Protein AF-A0AAD5HJY3-F1 (afdb_monomer)

Secondary structure (DSSP, 8-state):
-----HHHHHHHHHHHHTSS--B--GGGHHHHHTT-SEEES-EEEES--SEEE-TT--EEES-EEEE--S---SEEEEE-SS--EEEEEEEEE--TT-SS---EEEEEETT--EEEEEEEES-BSEEEEEE-TT-EEEEEEEEE-TT-BEES--EE--SEEEEEEEES-EEEEEEEEEE--SEEEEEEEES-EEEEEEE-TT--EESSEEEEES-TT--EEE----EESEEEEES--TT-EEE-TT--EEE--S-------SS-SEEEEES-SEEE-TT--EEE--TTTT-EEEEES---SEEE-TT--EEEEEEEEE--TT--EEE-TT--EEEEEEEE--TT--EEE-TT--EEEEEEEES--SEEE-TT--EESS-EEEE--TTSB-HHHHHHSTTTTBSS-EEEESB-S--SSPPPPSS-SSHHHHHHHHTTTTS-----------------------------GGGTTTSTTHHHHHHHHHHHHHHHHHHHHHTT-PPPPPPP-------------------------------------PPPP-PPPPP------PPPP-

Sequence (566 aa):
MTASNPTRTMVWLGLALLLSGLTIPARAVSSIAEACATYTGDLEIANLTDFVNLTGIEKIDGKLTFDNPLAIQDDTTIYSSTLKNITKQFFIYGPFEADHPQGQLNVSLHALQRARSIGVYGPWAGVSVDTAPELNVTDSFIVHGHGMMEASDIHMNATYVWYLRLTDIDFSWSSYLTSSVDRVGYMVVSGNKELEQVQLESLKHAKYAIKIVENPDLDNISMPLTNASFVQMYNNGRDVVVSLPELEFLGNRSHESSMISAGGTGSDFQDLIDVSLPKLKQVHGDWRFFGELSFISNLFSELYLPRLEIANCTLGIDENVALNDLWLPRLDYVKDLEIHANPRLRNMTANLLKTADKINMTGPFTNVEFFSIKTVTGDFYLVGDNTMDCSCFDEHFLNNIVQGSYKCIGNHTKPETERMPSTPTDEAQLEAWGSGKDGSDSGNDTGDKEGSSSGSSSNGEGGGGGLSTGAKAGIGVGVSMVAVALILGAWFLYRKKKAQKAPEEAPTANSRLQKAELDGNSKPTPVDIEKVESKMAVAKTVHAGELPDSGRFELPARTARAELSA

Radius of gyration: 36.28 Å; Cα contacts (8 Å, |Δi|>4): 1318; chains: 1; bounding box: 95×112×112 Å

Mean predicted aligned error: 16.7 Å

Nearest PDB structures (foldseek):
  3oja-assembly1_A  TM=3.460E-01  e=3.335E+00  Anopheles gambiae
  7akv-assembly1_G  TM=2.109E-01  e=7.800E+00  Bordetella pertussis

Structure (mmCIF, N/CA/C/O backbone):
data_AF-A0AAD5HJY3-F1
#
_entry.id   AF-A0AAD5HJY3-F1
#
loop_
_atom_site.group_PDB
_atom_site.id
_atom_site.type_symbol
_atom_site.label_atom_id
_atom_site.label_alt_id
_atom_site.label_comp_id
_atom_site.label_asym_id
_atom_site.label_entity_id
_atom_site.label_seq_id
_atom_site.pdbx_PDB_ins_code
_atom_site.Cartn_x
_atom_site.Cartn_y
_atom_site.Cartn_z
_atom_site.occupancy
_atom_site.B_iso_or_equiv
_atom_site.auth_seq_id
_atom_site.auth_comp_id
_atom_site.auth_asym_id
_atom_site.auth_atom_id
_atom_site.pdbx_PDB_model_num
ATOM 1 N N . MET A 1 1 ? -52.534 6.626 56.937 1.00 35.66 1 MET A N 1
ATOM 2 C CA . MET A 1 1 ? -51.143 6.259 56.598 1.00 35.66 1 MET A CA 1
ATOM 3 C C . MET A 1 1 ? -51.206 5.293 55.429 1.00 35.66 1 MET A C 1
ATOM 5 O O . MET A 1 1 ? -51.790 4.231 55.581 1.00 35.66 1 MET A O 1
ATOM 9 N N . THR A 1 2 ? -50.730 5.696 54.254 1.00 30.28 2 THR A N 1
ATOM 10 C CA . THR A 1 2 ? -50.817 4.921 53.004 1.00 30.28 2 THR A CA 1
ATOM 11 C C . THR A 1 2 ? -49.452 4.343 52.656 1.00 30.28 2 THR A C 1
ATOM 13 O O . THR A 1 2 ? -48.491 5.101 52.554 1.00 30.28 2 THR A O 1
ATOM 16 N N . ALA A 1 3 ? -49.363 3.028 52.458 1.00 30.03 3 ALA A N 1
ATOM 17 C CA . ALA A 1 3 ? -48.125 2.385 52.028 1.00 30.03 3 ALA A CA 1
ATOM 18 C C . ALA A 1 3 ? -47.815 2.725 50.559 1.00 30.03 3 ALA A C 1
ATOM 20 O O . ALA A 1 3 ? -48.647 2.506 49.676 1.00 30.03 3 ALA A O 1
ATOM 21 N N . SER A 1 4 ? -46.620 3.250 50.293 1.00 33.34 4 SER A N 1
ATOM 22 C CA . SER A 1 4 ? -46.081 3.424 48.943 1.00 33.34 4 SER A CA 1
ATOM 23 C C . SER A 1 4 ? -45.550 2.085 48.420 1.00 33.34 4 SER A C 1
ATOM 25 O O . SER A 1 4 ? -44.778 1.405 49.088 1.00 33.34 4 SER A O 1
ATOM 27 N N . ASN A 1 5 ? -45.986 1.684 47.223 1.00 33.16 5 ASN A N 1
ATOM 28 C CA . ASN A 1 5 ? -45.644 0.384 46.643 1.00 33.16 5 ASN A CA 1
ATOM 29 C C . ASN A 1 5 ? -44.340 0.490 45.814 1.00 33.16 5 ASN A C 1
ATOM 31 O O . ASN A 1 5 ? -44.363 1.161 44.775 1.00 33.16 5 ASN A O 1
ATOM 35 N N . PRO A 1 6 ? -43.214 -0.128 46.232 1.00 37.50 6 PRO A N 1
ATOM 36 C CA . PRO A 1 6 ? -41.882 0.171 45.688 1.00 37.50 6 PRO A CA 1
ATOM 37 C C . PRO A 1 6 ? -41.696 -0.223 44.214 1.00 37.50 6 PRO A C 1
ATOM 39 O O . PRO A 1 6 ? -40.895 0.395 43.509 1.00 37.50 6 PRO A O 1
ATOM 42 N N . THR A 1 7 ? -42.475 -1.183 43.702 1.00 37.00 7 THR A N 1
ATOM 43 C CA . THR A 1 7 ? -42.424 -1.568 42.279 1.00 37.00 7 THR A CA 1
ATOM 44 C C . THR A 1 7 ? -42.834 -0.432 41.344 1.00 37.00 7 THR A C 1
ATOM 46 O O . THR A 1 7 ? -42.305 -0.333 40.238 1.00 37.00 7 THR A O 1
ATOM 49 N N . ARG A 1 8 ? -43.721 0.481 41.771 1.00 33.25 8 ARG A N 1
ATOM 50 C CA . ARG A 1 8 ? -44.107 1.635 40.941 1.00 33.25 8 ARG A CA 1
ATOM 51 C C . ARG A 1 8 ? -42.970 2.637 40.768 1.00 33.25 8 ARG A C 1
ATOM 53 O O . ARG A 1 8 ? -42.845 3.193 39.685 1.00 33.25 8 ARG A O 1
ATOM 60 N N . THR A 1 9 ? -42.138 2.847 41.785 1.00 36.50 9 THR A N 1
ATOM 61 C CA . THR A 1 9 ? -40.987 3.758 41.697 1.00 36.50 9 THR A CA 1
ATOM 62 C C . THR A 1 9 ? -39.904 3.247 40.747 1.00 36.50 9 THR A C 1
ATOM 64 O O . THR A 1 9 ? -39.415 4.034 39.948 1.00 36.50 9 THR A O 1
ATOM 67 N N . MET A 1 10 ? -39.596 1.943 40.740 1.00 34.53 10 MET A N 1
ATOM 68 C CA . MET A 1 10 ? -38.663 1.367 39.755 1.00 34.53 10 MET A CA 1
ATOM 69 C C . MET A 1 10 ? -39.210 1.428 38.323 1.00 34.53 10 MET A C 1
ATOM 71 O O . MET A 1 10 ? -38.494 1.854 37.420 1.00 34.53 10 MET A O 1
ATOM 75 N N . VAL A 1 11 ? -40.490 1.091 38.112 1.00 35.38 11 VAL A N 1
ATOM 76 C CA . VAL A 1 11 ? -41.118 1.187 36.780 1.00 35.38 11 VAL A CA 1
ATOM 77 C C . VAL A 1 11 ? -41.127 2.629 36.260 1.00 35.38 11 VAL A C 1
ATOM 79 O O . VAL A 1 11 ? -40.864 2.841 35.082 1.00 35.38 11 VAL A O 1
ATOM 82 N N . TRP A 1 12 ? -41.371 3.630 37.113 1.00 32.84 12 TRP A N 1
ATOM 83 C CA . TRP A 1 12 ? -41.294 5.038 36.700 1.00 32.84 12 TRP A CA 1
ATOM 84 C C . TRP A 1 12 ? -39.863 5.540 36.477 1.00 32.84 12 TRP A C 1
ATOM 86 O O . TRP A 1 12 ? -39.677 6.392 35.614 1.00 32.84 12 TRP A O 1
ATOM 96 N N . LEU A 1 13 ? -38.855 5.004 37.175 1.00 36.16 13 LEU A N 1
ATOM 97 C CA . LEU A 1 13 ? -37.451 5.322 36.887 1.00 36.16 13 LEU A CA 1
ATOM 98 C C . LEU A 1 13 ? -37.040 4.784 35.508 1.00 36.16 13 LEU A C 1
ATOM 100 O O . LEU A 1 13 ? -36.506 5.531 34.694 1.00 36.16 13 LEU A O 1
ATOM 104 N N . GLY A 1 14 ? -37.372 3.522 35.213 1.00 34.78 14 GLY A N 1
ATOM 105 C CA . GLY A 1 14 ? -37.133 2.915 33.899 1.00 34.78 14 GLY A CA 1
ATOM 106 C C . GLY A 1 14 ? -37.898 3.612 32.769 1.00 34.78 14 GLY A C 1
ATOM 107 O O . GLY A 1 14 ? -37.337 3.853 31.705 1.00 34.78 14 GLY A O 1
ATOM 108 N N . LEU A 1 15 ? -39.154 4.011 33.004 1.00 32.97 15 LEU A N 1
ATOM 109 C CA . LEU A 1 15 ? -39.955 4.729 32.005 1.00 32.97 15 LEU A CA 1
ATOM 110 C C . LEU A 1 15 ? -39.482 6.177 31.778 1.00 32.97 15 LEU A C 1
ATOM 112 O O . LEU A 1 15 ? -39.646 6.695 30.677 1.00 32.97 15 LEU A O 1
ATOM 116 N N . ALA A 1 16 ? -38.881 6.823 32.783 1.00 34.00 16 ALA A N 1
ATOM 117 C CA . ALA A 1 16 ? -38.247 8.133 32.625 1.00 34.00 16 ALA A CA 1
ATOM 118 C C . ALA A 1 16 ? -36.917 8.034 31.854 1.00 34.00 16 ALA A C 1
ATOM 120 O O . ALA A 1 16 ? -36.680 8.821 30.940 1.00 34.00 16 ALA A O 1
ATOM 121 N N . LEU A 1 17 ? -36.088 7.026 32.157 1.00 43.59 17 LEU A N 1
ATOM 122 C CA . LEU A 1 17 ? -34.841 6.744 31.431 1.00 43.59 17 LEU A CA 1
ATOM 123 C C . LEU A 1 17 ? -35.072 6.394 29.948 1.00 43.59 17 LEU A C 1
ATOM 125 O O . LEU A 1 17 ? -34.207 6.656 29.121 1.00 43.59 17 LEU A O 1
ATOM 129 N N . LEU A 1 18 ? -36.245 5.856 29.596 1.00 40.75 18 LEU A N 1
ATOM 130 C CA . LEU A 1 18 ? -36.635 5.522 28.217 1.00 40.75 18 LEU A CA 1
ATOM 131 C C . LEU A 1 18 ? -37.021 6.727 27.331 1.00 40.75 18 LEU A C 1
ATOM 133 O O . LEU A 1 18 ? -37.321 6.525 26.155 1.00 40.75 18 LEU A O 1
ATOM 137 N N . LEU A 1 19 ? -37.079 7.957 27.862 1.00 34.91 19 LEU A N 1
ATOM 138 C CA . LEU A 1 19 ? -37.683 9.108 27.162 1.00 34.91 19 LEU A CA 1
ATOM 139 C C . LEU A 1 19 ? -36.821 10.378 27.090 1.00 34.91 19 LEU A C 1
ATOM 141 O O . LEU A 1 19 ? -37.264 11.381 26.527 1.00 34.91 19 LEU A O 1
ATOM 145 N N . SER A 1 20 ? -35.596 10.357 27.610 1.00 35.41 20 SER A N 1
ATOM 146 C CA . SER A 1 20 ? -34.697 11.515 27.579 1.00 35.41 20 SER A CA 1
ATOM 147 C C . SER A 1 20 ? -33.236 11.085 27.573 1.00 35.41 20 SER A C 1
ATOM 149 O O . SER A 1 20 ? -32.836 10.301 28.431 1.00 35.41 20 SER A O 1
ATOM 151 N N . GLY A 1 21 ? -32.445 11.644 26.651 1.00 40.06 21 GLY A N 1
ATOM 152 C CA . GLY A 1 21 ? -30.989 11.490 26.628 1.00 40.06 21 GLY A CA 1
ATOM 153 C C . GLY A 1 21 ? -30.354 12.219 27.808 1.00 40.06 21 GLY A C 1
ATOM 154 O O . GLY A 1 21 ? -29.987 13.386 27.694 1.00 40.06 21 GLY A O 1
ATOM 155 N N . LEU A 1 22 ? -30.299 11.548 28.958 1.00 44.91 22 LEU A N 1
ATOM 156 C CA . LEU A 1 22 ? -29.487 11.961 30.095 1.00 44.91 22 LEU A CA 1
ATOM 157 C C . LEU A 1 22 ? -28.052 11.489 29.880 1.00 44.91 22 LEU A C 1
ATOM 159 O O . LEU A 1 22 ? -27.831 10.351 29.472 1.00 44.91 22 LEU A O 1
ATOM 163 N N . THR A 1 23 ? -27.101 12.318 30.296 1.00 52.16 23 THR A N 1
ATOM 164 C CA . THR A 1 23 ? -25.778 11.840 30.686 1.00 52.16 23 THR A CA 1
ATOM 165 C C . THR A 1 23 ? -25.914 10.988 31.949 1.00 52.16 23 THR A C 1
ATOM 167 O O . THR A 1 23 ? -26.471 11.423 32.962 1.00 52.16 23 THR A O 1
ATOM 170 N N . ILE A 1 24 ? -25.454 9.739 31.889 1.00 58.91 24 ILE A N 1
ATOM 171 C CA . ILE A 1 24 ? -25.593 8.764 32.977 1.00 58.91 24 ILE A CA 1
ATOM 172 C C . ILE A 1 24 ? -24.224 8.565 33.642 1.00 58.91 24 ILE A C 1
ATOM 174 O O . ILE A 1 24 ? -23.279 8.178 32.957 1.00 58.91 24 ILE A O 1
ATOM 178 N N . PRO A 1 25 ? -24.077 8.791 34.963 1.00 58.97 25 PRO A N 1
ATOM 179 C CA . PRO A 1 25 ? -22.816 8.521 35.646 1.00 58.97 25 PRO A CA 1
ATOM 180 C C . PRO A 1 25 ? -22.537 7.014 35.626 1.00 58.97 25 PRO A C 1
ATOM 182 O O . PRO A 1 25 ? -23.432 6.219 35.923 1.00 58.97 25 PRO A O 1
ATOM 185 N N . ALA A 1 26 ? -21.298 6.613 35.332 1.00 55.00 26 ALA A N 1
ATOM 186 C CA . ALA A 1 26 ? -20.918 5.217 35.077 1.00 55.00 26 ALA A CA 1
ATOM 187 C C . ALA A 1 26 ? -21.430 4.196 36.122 1.00 55.00 26 ALA A C 1
ATOM 189 O O . ALA A 1 26 ? -21.887 3.109 35.767 1.00 55.00 26 ALA A O 1
ATOM 190 N N . ARG A 1 27 ? -21.476 4.570 37.411 1.00 53.19 27 ARG A N 1
ATOM 191 C CA . ARG A 1 27 ? -22.011 3.733 38.508 1.00 53.19 27 ARG A CA 1
ATOM 192 C C . ARG A 1 27 ? -23.505 3.377 38.405 1.00 53.19 27 ARG A C 1
ATOM 194 O O . ARG A 1 27 ? -23.957 2.518 39.155 1.00 53.19 27 ARG A O 1
ATOM 201 N N . ALA A 1 28 ? -24.269 4.020 37.523 1.00 56.12 28 ALA A N 1
ATOM 202 C CA . ALA A 1 28 ? -25.677 3.712 37.257 1.00 56.12 28 ALA A CA 1
ATOM 203 C C . ALA A 1 28 ? -25.887 2.820 36.014 1.00 56.12 28 ALA A C 1
ATOM 205 O O . ALA A 1 28 ? -27.010 2.408 35.744 1.00 56.12 28 ALA A O 1
ATOM 206 N N . VAL A 1 29 ? -24.832 2.487 35.263 1.00 60.50 29 VAL A N 1
ATOM 207 C CA . VAL A 1 29 ? -24.931 1.648 34.053 1.00 60.50 29 VAL A CA 1
ATOM 208 C C . VAL A 1 29 ? -25.279 0.194 34.402 1.00 60.50 29 VAL A C 1
ATOM 210 O O . VAL A 1 29 ? -26.063 -0.446 33.701 1.00 60.50 29 VAL A O 1
ATOM 213 N N . SER A 1 30 ? -24.787 -0.309 35.537 1.00 56.53 30 SER A N 1
ATOM 214 C CA . SER A 1 30 ? -25.088 -1.657 36.037 1.00 56.53 30 SER A CA 1
ATOM 215 C C . SER A 1 30 ? -26.585 -1.890 36.283 1.00 56.53 30 SER A C 1
ATOM 217 O O . SER A 1 30 ? -27.110 -2.930 35.896 1.00 56.53 30 SER A O 1
ATOM 219 N N . SER A 1 31 ? -27.306 -0.911 36.840 1.00 58.34 31 SER A N 1
ATOM 220 C CA . SER A 1 31 ? -28.752 -1.034 37.088 1.00 58.34 31 SER A CA 1
ATOM 221 C C . SER A 1 31 ? -29.614 -0.896 35.824 1.00 58.34 31 SER A C 1
ATOM 223 O O . SER A 1 31 ? -30.798 -1.233 35.851 1.00 58.34 31 SER A O 1
ATOM 225 N N . ILE A 1 32 ? -29.033 -0.459 34.699 1.00 62.19 32 ILE A N 1
ATOM 226 C CA . ILE A 1 32 ? -29.657 -0.528 33.367 1.00 62.19 32 ILE A CA 1
ATOM 227 C C . ILE A 1 32 ? -29.477 -1.936 32.783 1.00 62.19 32 ILE A C 1
ATOM 229 O O . ILE A 1 32 ? -30.427 -2.505 32.241 1.00 62.19 32 ILE A O 1
ATOM 233 N N . ALA A 1 33 ? -28.287 -2.524 32.940 1.00 59.62 33 ALA A N 1
ATOM 234 C CA . ALA A 1 33 ? -27.983 -3.874 32.467 1.00 59.62 33 ALA A CA 1
ATOM 235 C C . ALA A 1 33 ? -28.798 -4.967 33.189 1.00 59.62 33 ALA A C 1
ATOM 237 O O . ALA A 1 33 ? -29.195 -5.947 32.562 1.00 59.62 33 ALA A O 1
ATOM 238 N N . GLU A 1 34 ? -29.133 -4.770 34.470 1.00 62.03 34 GLU A N 1
ATOM 239 C CA . GLU A 1 34 ? -30.073 -5.628 35.215 1.00 62.03 34 GLU A CA 1
ATOM 240 C C . GLU A 1 34 ? -31.530 -5.539 34.711 1.00 62.03 34 GLU A C 1
ATOM 242 O O . GLU A 1 34 ? -32.339 -6.420 35.009 1.00 62.03 34 GLU A O 1
ATOM 247 N N . ALA A 1 35 ? -31.893 -4.487 33.966 1.00 62.12 35 ALA A N 1
ATOM 248 C CA . ALA A 1 35 ? -33.281 -4.192 33.611 1.00 62.12 35 ALA A CA 1
ATOM 249 C C . ALA A 1 35 ? -33.695 -4.665 32.205 1.00 62.12 35 ALA A C 1
ATOM 251 O O . ALA A 1 35 ? -34.848 -5.063 32.023 1.00 62.12 35 ALA A O 1
ATOM 252 N N . CYS A 1 36 ? -32.811 -4.588 31.200 1.00 74.62 36 CYS A N 1
ATOM 253 C CA . CYS A 1 36 ? -33.157 -4.857 29.796 1.00 74.62 36 CYS A CA 1
ATOM 254 C C . CYS A 1 36 ? -31.972 -5.360 28.951 1.00 74.62 36 CYS A C 1
ATOM 256 O O . CYS A 1 36 ? -30.997 -4.644 28.744 1.00 74.62 36 CYS A O 1
ATOM 258 N N . ALA A 1 37 ? -32.136 -6.526 28.313 1.00 88.56 37 ALA A N 1
ATOM 259 C CA . ALA A 1 37 ? -31.171 -7.065 27.344 1.00 88.56 37 ALA A CA 1
ATOM 260 C C . ALA A 1 37 ? -31.080 -6.259 26.027 1.00 88.56 37 ALA A C 1
ATOM 262 O O . ALA A 1 37 ? -30.164 -6.453 25.231 1.00 88.56 37 ALA A O 1
ATOM 263 N N . THR A 1 38 ? -32.019 -5.347 25.758 1.00 91.75 38 THR A N 1
ATOM 264 C CA . THR A 1 38 ? -31.926 -4.385 24.649 1.00 91.75 38 THR A CA 1
ATOM 265 C C . THR A 1 38 ? -32.218 -2.983 25.159 1.00 91.75 38 THR A C 1
ATOM 267 O O . THR A 1 38 ? -33.335 -2.698 25.585 1.00 91.75 38 THR A O 1
ATOM 270 N N . TYR A 1 39 ? -31.224 -2.103 25.070 1.00 90.12 39 TYR A N 1
ATOM 271 C CA . TYR A 1 39 ? -31.397 -0.664 25.241 1.00 90.12 39 TYR A CA 1
ATOM 272 C C . TYR A 1 39 ? -31.865 -0.044 23.915 1.00 90.12 39 TYR A C 1
ATOM 274 O O . TYR A 1 39 ? -31.484 -0.510 22.840 1.00 90.12 39 TYR A O 1
ATOM 282 N N . THR A 1 40 ? -32.710 0.985 23.966 1.00 91.44 40 THR A N 1
ATOM 283 C CA . THR A 1 40 ? -33.213 1.706 22.782 1.00 91.44 40 THR A CA 1
ATOM 284 C C . THR A 1 40 ? -33.120 3.201 23.041 1.00 91.44 40 THR A C 1
ATOM 286 O O . THR A 1 40 ? -33.629 3.672 24.055 1.00 91.44 40 THR A O 1
ATOM 289 N N . GLY A 1 41 ? -32.489 3.932 22.124 1.00 89.94 41 GLY A N 1
ATOM 290 C CA . GLY A 1 41 ? -32.047 5.306 22.354 1.00 89.94 41 GLY A CA 1
ATOM 291 C C . GLY A 1 41 ? -30.524 5.402 22.411 1.00 89.94 41 GLY A C 1
ATOM 292 O O . GLY A 1 41 ? -29.823 4.392 22.386 1.00 89.94 41 GLY A O 1
ATOM 293 N N . ASP A 1 42 ? -30.020 6.632 22.459 1.00 91.44 42 ASP A N 1
ATOM 294 C CA . ASP A 1 42 ? -28.585 6.915 22.506 1.00 91.44 42 ASP A CA 1
ATOM 295 C C . ASP A 1 42 ? -28.142 7.009 23.977 1.00 91.44 42 ASP A C 1
ATOM 297 O O . ASP A 1 42 ? -28.758 7.735 24.756 1.00 91.44 42 ASP A O 1
ATOM 301 N N . LEU A 1 43 ? -27.119 6.236 24.356 1.00 90.69 43 LEU A N 1
ATOM 302 C CA . LEU A 1 43 ? -26.586 6.144 25.719 1.00 90.69 43 LEU A CA 1
ATOM 303 C C . LEU A 1 43 ? -25.297 6.964 25.826 1.00 90.69 43 LEU A C 1
ATOM 305 O O . LEU A 1 43 ? -24.318 6.662 25.145 1.00 90.69 43 LEU A O 1
ATOM 309 N N . GLU A 1 44 ? -25.301 7.975 26.691 1.00 90.06 44 GLU A N 1
ATOM 310 C CA . GLU A 1 44 ? -24.180 8.894 26.900 1.00 90.06 44 GLU A CA 1
ATOM 311 C C . GLU A 1 44 ? -23.690 8.795 28.349 1.00 90.06 44 GLU A C 1
ATOM 313 O O . GLU A 1 44 ? -24.447 9.024 29.296 1.00 90.06 44 GLU A O 1
ATOM 318 N N . ILE A 1 45 ? -22.433 8.396 28.531 1.00 86.38 45 ILE A N 1
ATOM 319 C CA . ILE A 1 45 ? -21.816 8.156 29.838 1.00 86.38 45 ILE A CA 1
ATOM 320 C C . ILE A 1 45 ? -20.712 9.193 30.020 1.00 86.38 45 ILE A C 1
ATOM 322 O O . ILE A 1 45 ? -19.662 9.114 29.383 1.00 86.38 45 ILE A O 1
ATOM 326 N N . ALA A 1 46 ? -20.990 10.183 30.869 1.00 82.50 46 ALA A N 1
ATOM 327 C CA . ALA A 1 46 ? -20.120 11.331 31.097 1.00 82.50 46 ALA A CA 1
ATOM 328 C C . ALA A 1 46 ? -19.358 11.202 32.422 1.00 82.50 46 ALA A C 1
ATOM 330 O O . ALA A 1 46 ? -19.968 10.895 33.453 1.00 82.50 46 ALA A O 1
ATOM 331 N N . ASN A 1 47 ? -18.066 11.540 32.403 1.00 74.50 47 ASN A N 1
ATOM 332 C CA . ASN A 1 47 ? -17.086 11.261 33.462 1.00 74.50 47 ASN A CA 1
ATOM 333 C C . ASN A 1 47 ? -16.950 9.745 33.667 1.00 74.50 47 ASN A C 1
ATOM 335 O O . ASN A 1 47 ? -17.728 9.113 34.394 1.00 74.50 47 ASN A O 1
ATOM 339 N N . LEU A 1 48 ? -15.972 9.158 32.980 1.00 72.38 48 LEU A N 1
ATOM 340 C CA . LEU A 1 48 ? -15.628 7.752 33.147 1.00 72.38 48 LEU A CA 1
ATOM 341 C C . LEU A 1 48 ? -15.187 7.500 34.594 1.00 72.38 48 LEU A C 1
ATOM 343 O O . LEU A 1 48 ? -14.602 8.358 35.250 1.00 72.38 48 LEU A O 1
ATOM 347 N N . THR A 1 49 ? -15.509 6.310 35.093 1.00 70.75 49 THR A N 1
ATOM 348 C CA . THR A 1 49 ? -14.925 5.783 36.331 1.00 70.75 49 THR A CA 1
ATOM 349 C C . THR A 1 49 ? -14.116 4.542 36.012 1.00 70.75 49 THR A C 1
ATOM 351 O O . THR A 1 49 ? -14.417 3.894 35.009 1.00 70.75 49 THR A O 1
ATOM 354 N N . ASP A 1 50 ? -13.213 4.160 36.919 1.00 80.12 50 ASP A N 1
ATOM 355 C CA . ASP A 1 50 ? -12.278 3.020 36.831 1.00 80.12 50 ASP A CA 1
ATOM 356 C C . ASP A 1 50 ? -12.803 1.790 36.060 1.00 80.12 50 ASP A C 1
ATOM 358 O O . ASP A 1 50 ? -12.088 1.157 35.284 1.00 80.12 50 ASP A O 1
ATOM 362 N N . PHE A 1 51 ? -14.077 1.437 36.270 1.00 84.75 51 PHE A N 1
ATOM 363 C CA . PHE A 1 51 ? -14.737 0.314 35.615 1.00 84.75 51 PHE A CA 1
ATOM 364 C C . PHE A 1 51 ? -16.163 0.648 35.149 1.00 84.75 51 PHE A C 1
ATOM 366 O O . PHE A 1 51 ? -17.001 1.101 35.935 1.00 84.75 51 PHE A O 1
ATOM 373 N N . VAL A 1 52 ? -16.469 0.332 33.888 1.00 88.12 52 VAL A N 1
ATOM 374 C CA . VAL A 1 52 ? -17.817 0.316 33.303 1.00 88.12 52 VAL A CA 1
ATOM 375 C C . VAL A 1 52 ? -18.148 -1.103 32.852 1.00 88.12 52 VAL A C 1
ATOM 377 O O . VAL A 1 52 ? -17.463 -1.668 32.003 1.00 88.12 52 VAL A O 1
ATOM 380 N N . ASN A 1 53 ? -19.245 -1.666 33.364 1.00 89.50 53 ASN A N 1
ATOM 381 C CA . ASN A 1 53 ? -19.718 -2.991 32.968 1.00 89.50 53 ASN A CA 1
ATOM 382 C C . ASN A 1 53 ? -21.058 -2.905 32.226 1.00 89.50 53 ASN A C 1
ATOM 384 O O . ASN A 1 53 ? -22.059 -2.467 32.790 1.00 89.50 53 ASN A O 1
ATOM 388 N N . LEU A 1 54 ? -21.068 -3.363 30.975 1.00 90.88 54 LEU A N 1
ATOM 389 C CA . LEU A 1 54 ? -22.241 -3.471 30.100 1.00 90.88 54 LEU A CA 1
ATOM 390 C C . LEU A 1 54 ? -22.746 -4.928 29.990 1.00 90.88 54 LEU A C 1
ATOM 392 O O . LEU A 1 54 ? -23.572 -5.238 29.131 1.00 90.88 54 LEU A O 1
ATOM 396 N N . THR A 1 55 ? -22.234 -5.849 30.815 1.00 90.12 55 THR A N 1
ATOM 397 C CA . THR A 1 55 ? -22.694 -7.248 30.880 1.00 90.12 55 THR A CA 1
ATOM 398 C C . THR A 1 55 ? -24.137 -7.314 31.382 1.00 90.12 55 THR A C 1
ATOM 400 O O . THR A 1 55 ? -24.447 -6.801 32.452 1.00 90.12 55 THR A O 1
ATOM 403 N N . GLY A 1 56 ? -25.008 -7.963 30.609 1.00 89.50 56 GLY A N 1
ATOM 404 C CA . GLY A 1 56 ? -26.467 -7.968 30.767 1.00 89.50 56 GLY A CA 1
ATOM 405 C C . GLY A 1 56 ? -27.178 -7.297 29.586 1.00 89.50 56 GLY A C 1
ATOM 406 O O . GLY A 1 56 ? -28.248 -7.744 29.177 1.00 89.50 56 GLY A O 1
ATOM 407 N N . ILE A 1 57 ? -26.545 -6.301 28.955 1.00 92.00 57 ILE A N 1
ATOM 408 C CA . ILE A 1 57 ? -27.022 -5.704 27.701 1.00 92.00 57 ILE A CA 1
ATOM 409 C C . ILE A 1 57 ? -26.519 -6.560 26.531 1.00 92.00 57 ILE A C 1
ATOM 411 O O . ILE A 1 57 ? -25.321 -6.819 26.417 1.00 92.00 57 ILE A O 1
ATOM 415 N N . GLU A 1 58 ? -27.416 -6.986 25.640 1.00 94.00 58 GLU A N 1
ATOM 416 C CA . GLU A 1 58 ? -27.074 -7.701 24.400 1.00 94.00 58 GLU A CA 1
ATOM 417 C C . GLU A 1 58 ? -27.094 -6.795 23.162 1.00 94.00 58 GLU A C 1
ATOM 419 O O . GLU A 1 58 ? -26.355 -7.034 22.204 1.00 94.00 58 GLU A O 1
ATOM 424 N N . LYS A 1 59 ? -27.921 -5.744 23.166 1.00 95.19 59 LYS A N 1
ATOM 425 C CA . LYS A 1 59 ? -28.045 -4.792 22.055 1.00 95.19 59 LYS A CA 1
ATOM 426 C C . LYS A 1 59 ? -28.247 -3.361 22.551 1.00 95.19 59 LYS A C 1
ATOM 428 O O . LYS A 1 59 ? -29.050 -3.124 23.451 1.00 95.19 59 LYS A O 1
ATOM 433 N N . ILE A 1 60 ? -27.604 -2.411 21.878 1.00 95.31 60 ILE A N 1
ATOM 434 C CA . ILE A 1 60 ? -27.895 -0.975 21.969 1.00 95.31 60 ILE A CA 1
ATOM 435 C C . ILE A 1 60 ? -28.467 -0.527 20.620 1.00 95.31 60 ILE A C 1
ATOM 437 O O . ILE A 1 60 ? -27.761 -0.518 19.609 1.00 95.31 60 ILE A O 1
ATOM 441 N N . ASP A 1 61 ? -29.760 -0.188 20.580 1.00 95.44 61 ASP A N 1
ATOM 442 C CA . ASP A 1 61 ? -30.397 0.396 19.394 1.00 95.44 61 ASP A CA 1
ATOM 443 C C . ASP A 1 61 ? -30.283 1.926 19.402 1.00 95.44 61 ASP A C 1
ATOM 445 O O . ASP A 1 61 ? -31.233 2.665 19.681 1.00 95.44 61 ASP A O 1
ATOM 449 N N . GLY A 1 62 ? -29.056 2.377 19.163 1.00 94.06 62 GLY A N 1
ATOM 450 C CA . GLY A 1 62 ? -28.638 3.762 19.260 1.00 94.06 62 GLY A CA 1
ATOM 451 C C . GLY A 1 62 ? -27.121 3.903 19.242 1.00 94.06 62 GLY A C 1
ATOM 452 O O . GLY A 1 62 ? -26.401 3.010 18.785 1.00 94.06 62 GLY A O 1
ATOM 453 N N . LYS A 1 63 ? -26.646 5.059 19.699 1.00 94.88 63 LYS A N 1
ATOM 454 C CA . LYS A 1 63 ? -25.238 5.331 19.985 1.00 94.88 63 LYS A CA 1
ATOM 455 C C . LYS A 1 63 ? -24.870 4.843 21.384 1.00 94.88 63 LYS A C 1
ATOM 457 O O . LYS A 1 63 ? -25.718 4.812 22.274 1.00 94.88 63 LYS A O 1
ATOM 462 N N . LEU A 1 64 ? -23.590 4.561 21.566 1.00 94.88 64 LEU A N 1
ATOM 463 C CA . LEU A 1 64 ? -22.919 4.465 22.852 1.00 94.88 64 LEU A CA 1
ATOM 464 C C . LEU A 1 64 ? -21.776 5.485 22.842 1.00 94.88 64 LEU A C 1
ATOM 466 O O . LEU A 1 64 ? -20.812 5.315 22.097 1.00 94.88 64 LEU A O 1
ATOM 470 N N . THR A 1 65 ? -21.898 6.550 23.625 1.00 93.44 65 THR A N 1
ATOM 471 C CA . THR A 1 65 ? -20.872 7.591 23.747 1.00 93.44 65 THR A CA 1
ATOM 472 C C . THR A 1 65 ? -20.316 7.581 25.163 1.00 93.44 65 THR A C 1
ATOM 474 O O . THR A 1 65 ? -21.077 7.653 26.127 1.00 93.44 65 THR A O 1
ATOM 477 N N . PHE A 1 66 ? -18.997 7.543 25.280 1.00 90.25 66 PHE A N 1
ATOM 478 C CA . PHE A 1 66 ? -18.272 7.850 26.503 1.00 90.25 66 PHE A CA 1
ATOM 479 C C . PHE A 1 66 ? -17.564 9.187 26.322 1.00 90.25 66 PHE A C 1
ATOM 481 O O . PHE A 1 66 ? -16.778 9.338 25.387 1.00 90.25 66 PHE A O 1
ATOM 488 N N . ASP A 1 67 ? -17.862 10.142 27.197 1.00 85.69 67 ASP A N 1
ATOM 489 C CA . ASP A 1 67 ? -17.263 11.476 27.191 1.00 85.69 67 ASP A CA 1
ATOM 490 C C . ASP A 1 67 ? -16.578 11.727 28.536 1.00 85.69 67 ASP A C 1
ATOM 492 O O . ASP A 1 67 ? -17.210 11.649 29.596 1.00 85.69 67 ASP A O 1
ATOM 496 N N . ASN A 1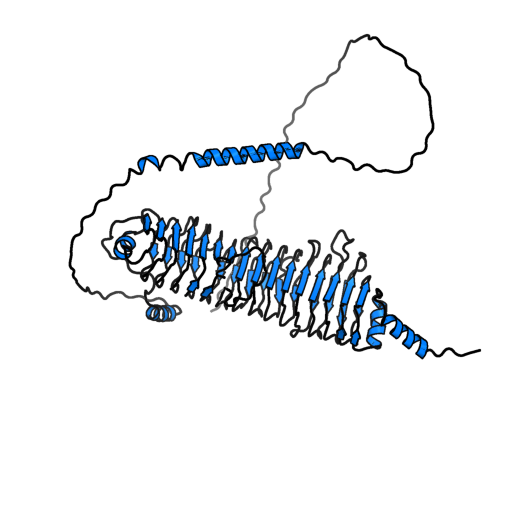 68 ? -15.271 11.972 28.511 1.00 79.06 68 ASN A N 1
ATOM 497 C CA . ASN A 1 68 ? -14.464 12.108 29.717 1.00 79.06 68 ASN A CA 1
ATOM 498 C C . ASN A 1 68 ? -13.758 13.467 29.774 1.00 79.06 68 ASN A C 1
ATOM 500 O O . ASN A 1 68 ? -12.536 13.505 29.709 1.00 79.06 68 ASN A O 1
ATOM 504 N N . PRO A 1 69 ? -14.491 14.590 29.901 1.00 69.75 69 PRO A N 1
ATOM 505 C CA . PRO A 1 69 ? -13.910 15.927 29.771 1.00 69.75 69 PRO A CA 1
ATOM 506 C C . PRO A 1 69 ? -12.884 16.276 30.862 1.00 69.75 69 PRO A C 1
ATOM 508 O O . PRO A 1 69 ? -12.066 17.166 30.655 1.00 69.75 69 PRO A O 1
ATOM 511 N N . LEU A 1 70 ? -12.909 15.591 32.012 1.00 65.38 70 LEU A N 1
ATOM 512 C CA . LEU A 1 70 ? -12.058 15.889 33.165 1.00 65.38 70 LEU A CA 1
ATOM 513 C C . LEU A 1 70 ? -10.880 14.912 33.280 1.00 65.38 70 LEU A C 1
ATOM 515 O O . LEU A 1 70 ? -11.064 13.696 33.266 1.00 65.38 70 LEU A O 1
ATOM 519 N N . ALA A 1 71 ? -9.679 15.453 33.490 1.00 58.84 71 ALA A N 1
ATOM 520 C CA . ALA A 1 71 ? -8.450 14.696 33.738 1.00 58.84 71 ALA A CA 1
ATOM 521 C C . ALA A 1 71 ? -8.437 14.066 35.150 1.00 58.84 71 ALA A C 1
ATOM 523 O O . ALA A 1 71 ? -7.861 14.623 36.087 1.00 58.84 71 ALA A O 1
ATOM 524 N N . ILE A 1 72 ? -9.140 12.940 35.332 1.00 52.84 72 ILE A N 1
ATOM 525 C CA . ILE A 1 72 ? -9.254 12.229 36.616 1.00 52.84 72 ILE A CA 1
ATOM 526 C C . ILE A 1 72 ? -9.283 10.699 36.397 1.00 52.84 72 ILE A C 1
ATOM 528 O O . ILE A 1 72 ? -10.108 10.211 35.631 1.00 52.84 72 ILE A O 1
ATOM 532 N N . GLN A 1 73 ? -8.476 9.983 37.197 1.00 58.19 73 GLN A N 1
ATOM 533 C CA . GLN A 1 73 ? -8.319 8.516 37.347 1.00 58.19 73 GLN A CA 1
ATOM 534 C C . GLN A 1 73 ? -7.227 7.842 36.490 1.00 58.19 73 GLN A C 1
ATOM 536 O O . GLN A 1 73 ? -6.979 8.222 35.350 1.00 58.19 73 GLN A O 1
ATOM 541 N N . ASP A 1 74 ? -6.560 6.853 37.103 1.00 69.62 74 ASP A N 1
ATOM 542 C CA . ASP A 1 74 ? -5.317 6.236 36.618 1.00 69.62 74 ASP A CA 1
ATOM 543 C C . ASP A 1 74 ? -5.546 5.213 35.487 1.00 69.62 74 ASP A C 1
ATOM 545 O O . ASP A 1 74 ? -4.826 5.214 34.495 1.00 69.62 74 ASP A O 1
ATOM 549 N N . ASP A 1 75 ? -6.583 4.377 35.600 1.00 81.00 75 ASP A N 1
ATOM 550 C CA . ASP A 1 75 ? -6.964 3.369 34.603 1.00 81.00 75 ASP A CA 1
ATOM 551 C C . ASP A 1 75 ? -8.487 3.381 34.410 1.00 81.00 75 ASP A C 1
ATOM 553 O O . ASP A 1 75 ? -9.243 3.495 35.372 1.00 81.00 75 ASP A O 1
ATOM 557 N N . THR A 1 76 ? -8.963 3.216 33.176 1.00 86.50 76 THR A N 1
ATOM 558 C CA . THR A 1 76 ? -10.386 3.082 32.831 1.00 86.50 76 THR A CA 1
ATOM 559 C C . THR A 1 76 ? -10.628 1.822 32.010 1.00 86.50 76 THR A C 1
ATOM 561 O O . THR A 1 76 ? -10.073 1.645 30.927 1.00 86.50 76 THR A O 1
ATOM 564 N N . THR A 1 77 ? -11.521 0.953 32.485 1.00 89.25 77 THR A N 1
ATOM 565 C CA . THR A 1 77 ? -11.880 -0.301 31.808 1.00 89.25 77 THR A CA 1
ATOM 566 C C . THR A 1 77 ? -13.357 -0.334 31.405 1.00 89.25 77 THR A C 1
ATOM 568 O O . THR A 1 77 ? -14.240 -0.194 32.252 1.00 89.25 77 THR A O 1
ATOM 571 N N . ILE A 1 78 ? -13.645 -0.589 30.125 1.00 91.62 78 ILE A N 1
ATOM 572 C CA . ILE A 1 78 ? -14.999 -0.764 29.570 1.00 91.62 78 ILE A CA 1
ATOM 573 C C . ILE A 1 78 ? -15.179 -2.230 29.158 1.00 91.62 78 ILE A C 1
ATOM 575 O O . ILE A 1 78 ? -14.529 -2.703 28.228 1.00 91.62 78 ILE A O 1
ATOM 579 N N . TYR A 1 79 ? -16.084 -2.950 29.825 1.00 93.00 79 TYR A N 1
ATOM 580 C CA . TYR A 1 79 ? -16.237 -4.402 29.688 1.00 93.00 79 TYR A CA 1
ATOM 581 C C . TYR A 1 79 ? -17.656 -4.844 29.292 1.00 93.00 79 TYR A C 1
ATOM 583 O O . TYR A 1 79 ? -18.649 -4.387 29.867 1.00 93.00 79 TYR A O 1
ATOM 591 N N . SER A 1 80 ? -17.768 -5.813 28.376 1.00 93.31 80 SER A N 1
ATOM 592 C CA . SER A 1 80 ? -18.986 -6.616 28.197 1.00 93.31 80 SER A CA 1
ATOM 593 C C . SER A 1 80 ? -18.699 -8.028 27.694 1.00 93.31 80 SER A C 1
ATOM 595 O O . SER A 1 80 ? -18.017 -8.225 26.690 1.00 93.31 80 SER A O 1
ATOM 597 N N . SER A 1 81 ? -19.339 -9.006 28.336 1.00 93.00 81 SER A N 1
ATOM 598 C CA . SER A 1 81 ? -19.410 -10.399 27.869 1.00 93.00 81 SER A CA 1
ATOM 599 C C . SER A 1 81 ? -20.693 -10.728 27.088 1.00 93.00 81 SER A C 1
ATOM 601 O O . SER A 1 81 ? -20.859 -11.859 26.635 1.00 93.00 81 SER A O 1
ATOM 603 N N . THR A 1 82 ? -21.616 -9.769 26.921 1.00 94.06 82 THR A N 1
ATOM 604 C CA . THR A 1 82 ? -22.948 -10.012 26.324 1.00 94.06 82 THR A CA 1
ATOM 605 C C . THR A 1 82 ? -23.305 -9.104 25.154 1.00 94.06 82 THR A C 1
ATOM 607 O O . THR A 1 82 ? -24.162 -9.486 24.357 1.00 94.06 82 THR A O 1
ATOM 610 N N . LEU A 1 83 ? -22.698 -7.917 25.044 1.00 95.06 83 LEU A N 1
ATOM 611 C CA . LEU A 1 83 ? -23.075 -6.899 24.061 1.00 95.06 83 LEU A CA 1
ATOM 612 C C . LEU A 1 83 ? -22.661 -7.317 22.646 1.00 95.06 83 LEU A C 1
ATOM 614 O O . LEU A 1 83 ? -21.485 -7.275 22.306 1.00 95.06 83 LEU A O 1
ATOM 618 N N . LYS A 1 84 ? -23.643 -7.685 21.818 1.00 95.62 84 LYS A N 1
ATOM 619 C CA . LYS A 1 84 ? -23.454 -8.231 20.463 1.00 95.62 84 LYS A CA 1
ATOM 620 C C . LYS A 1 84 ? -23.583 -7.199 19.353 1.00 95.62 84 LYS A C 1
ATOM 622 O O . LYS A 1 84 ? -23.018 -7.393 18.278 1.00 95.62 84 LYS A O 1
ATOM 627 N N . ASN A 1 85 ? -24.369 -6.143 19.566 1.00 96.06 85 ASN A N 1
ATOM 628 C CA . ASN A 1 85 ? -24.782 -5.244 18.488 1.00 96.06 85 ASN A CA 1
ATOM 629 C C . ASN A 1 85 ? -24.999 -3.801 18.970 1.00 96.06 85 ASN A C 1
ATOM 631 O O . ASN A 1 85 ? -25.816 -3.562 19.863 1.00 96.06 85 ASN A O 1
ATOM 635 N N . ILE A 1 86 ? -24.326 -2.846 18.326 1.00 96.25 86 ILE A N 1
ATOM 636 C CA . ILE A 1 86 ? -24.545 -1.401 18.478 1.00 96.25 86 ILE A CA 1
ATOM 637 C C . ILE A 1 86 ? -24.988 -0.853 17.114 1.00 96.25 86 ILE A C 1
ATOM 639 O O . ILE A 1 86 ? -24.223 -0.881 16.148 1.00 96.25 86 ILE A O 1
ATOM 643 N N . THR A 1 87 ? -26.233 -0.377 16.995 1.00 95.12 87 THR A N 1
ATOM 644 C CA . THR A 1 87 ? -26.812 -0.049 15.672 1.00 95.12 87 THR A CA 1
ATOM 645 C C . THR A 1 87 ? -26.318 1.275 15.083 1.00 95.12 87 THR A C 1
ATOM 647 O O . THR A 1 87 ? -26.434 1.489 13.873 1.00 95.12 87 THR A O 1
ATOM 650 N N . LYS A 1 88 ? -25.729 2.153 15.906 1.00 95.38 88 LYS A N 1
ATOM 651 C CA . LYS A 1 88 ? -25.056 3.387 15.477 1.00 95.38 88 LYS A CA 1
ATOM 652 C C . LYS A 1 88 ? -23.578 3.385 15.925 1.00 95.38 88 LYS A C 1
ATOM 654 O O . LYS A 1 88 ? -22.855 2.414 15.720 1.00 95.38 88 LYS A O 1
ATOM 659 N N . GLN A 1 89 ? -23.114 4.519 16.441 1.00 94.81 89 GLN A N 1
ATOM 660 C CA . GLN A 1 89 ? -21.724 4.809 16.781 1.00 94.81 89 GLN A CA 1
ATOM 661 C C . GLN A 1 89 ? -21.402 4.320 18.197 1.00 94.81 89 GLN A C 1
ATOM 663 O O . GLN A 1 89 ? -22.207 4.530 19.101 1.00 94.81 89 GLN A O 1
ATOM 668 N N . PHE A 1 90 ? -20.227 3.728 18.384 1.00 95.75 90 PHE A N 1
ATOM 669 C CA . PHE A 1 90 ? -19.589 3.495 19.675 1.00 95.75 90 PHE A CA 1
ATOM 670 C C . PHE A 1 90 ? -18.333 4.367 19.747 1.00 95.75 90 PHE A C 1
ATOM 672 O O . PHE A 1 90 ? -17.340 4.054 19.095 1.00 95.75 90 PHE A O 1
ATOM 679 N N . PHE A 1 91 ? -18.394 5.483 20.473 1.00 95.75 91 PHE A N 1
ATOM 680 C CA . PHE A 1 91 ? -17.291 6.443 20.571 1.00 95.75 91 PHE A CA 1
ATOM 681 C C . PHE A 1 91 ? -16.832 6.629 22.017 1.00 95.75 91 PHE A C 1
ATOM 683 O O . PHE A 1 91 ? -17.658 6.693 22.927 1.00 95.75 91 PHE A O 1
ATOM 690 N N . ILE A 1 92 ? -15.518 6.734 22.205 1.00 93.50 92 ILE A N 1
ATOM 691 C CA . ILE A 1 92 ? -14.856 7.036 23.474 1.00 93.50 92 ILE A CA 1
ATOM 692 C C . ILE A 1 92 ? -13.965 8.258 23.264 1.00 93.50 92 ILE A C 1
ATOM 694 O O . ILE A 1 92 ? -13.090 8.242 22.397 1.00 93.50 92 ILE A O 1
ATOM 698 N N . TYR A 1 93 ? -14.191 9.297 24.061 1.00 91.06 93 TYR A N 1
ATOM 699 C CA . TYR A 1 93 ? -13.433 10.544 24.056 1.00 91.06 93 TYR A CA 1
ATOM 700 C C . TYR A 1 93 ? -12.603 10.666 25.339 1.00 91.06 93 TYR A C 1
ATOM 702 O O . TYR A 1 93 ? -13.139 10.517 26.439 1.00 91.06 93 TYR A O 1
ATOM 710 N N . GLY A 1 94 ? -11.297 10.902 25.189 1.00 87.06 94 GLY A N 1
ATOM 711 C CA . GLY A 1 94 ? -10.375 11.167 26.294 1.00 87.06 94 GLY A CA 1
ATOM 712 C C . GLY A 1 94 ? -10.462 12.602 26.835 1.00 87.06 94 GLY A C 1
ATOM 713 O O . GLY A 1 94 ? -11.161 13.444 26.262 1.00 87.06 94 GLY A O 1
ATOM 714 N N . PRO A 1 95 ? -9.752 12.906 27.937 1.00 81.75 95 PRO A N 1
ATOM 715 C CA . PRO A 1 95 ? -9.767 14.220 28.580 1.00 81.75 95 PRO A CA 1
ATOM 716 C C . PRO A 1 95 ? -9.028 15.291 27.774 1.00 81.75 95 PRO A C 1
ATOM 718 O O . PRO A 1 95 ? -7.890 15.643 28.064 1.00 81.75 95 PRO A O 1
ATOM 721 N N . PHE A 1 96 ? -9.719 15.872 26.791 1.00 80.31 96 PHE A N 1
ATOM 722 C CA . PHE A 1 96 ? -9.244 16.995 25.970 1.00 80.31 96 PHE A CA 1
ATOM 723 C C . PHE A 1 96 ? -8.855 18.266 26.755 1.00 80.31 96 PHE A C 1
ATOM 725 O O . PHE A 1 96 ? -8.246 19.161 26.175 1.00 80.31 96 PHE A O 1
ATOM 732 N N . GLU A 1 97 ? -9.206 18.376 28.043 1.00 78.69 97 GLU A N 1
ATOM 733 C CA . GLU A 1 97 ? -8.739 19.460 28.924 1.00 78.69 97 GLU A CA 1
ATOM 734 C C . GLU A 1 97 ? -7.339 19.202 29.528 1.00 78.69 97 GLU A C 1
ATOM 736 O O . GLU A 1 97 ? -6.781 20.095 30.166 1.00 78.69 97 GLU A O 1
ATOM 741 N N . ALA A 1 98 ? -6.757 18.010 29.338 1.00 73.69 98 ALA A N 1
ATOM 742 C CA . ALA A 1 98 ? -5.412 17.675 29.804 1.00 73.69 98 ALA A CA 1
ATOM 743 C C . ALA A 1 98 ? -4.310 18.232 28.882 1.00 73.69 98 ALA A C 1
ATOM 745 O O . ALA A 1 98 ? -4.449 18.257 27.660 1.00 73.69 98 ALA A O 1
ATOM 746 N N . ASP A 1 99 ? -3.181 18.626 29.474 1.00 77.50 99 ASP A N 1
ATOM 747 C CA . ASP A 1 99 ? -1.974 19.104 28.781 1.00 77.50 99 ASP A CA 1
ATOM 748 C C . ASP A 1 99 ? -0.915 18.005 28.546 1.00 77.50 99 ASP A C 1
ATOM 750 O O . ASP A 1 99 ? 0.130 18.266 27.950 1.00 77.50 99 ASP A O 1
ATOM 754 N N . HIS A 1 100 ? -1.190 16.779 28.998 1.00 76.44 100 HIS A N 1
ATOM 755 C CA . HIS A 1 100 ? -0.377 15.577 28.797 1.00 76.44 100 HIS A CA 1
ATOM 756 C C . HIS A 1 100 ? -1.264 14.312 28.812 1.00 76.44 100 HIS A C 1
ATOM 758 O O . HIS A 1 100 ? -2.367 14.369 29.370 1.00 76.44 100 HIS A O 1
ATOM 764 N N . PRO A 1 101 ? -0.820 13.178 28.232 1.00 79.56 101 PRO A N 1
ATOM 765 C CA . PRO A 1 101 ? -1.571 11.918 28.216 1.00 79.56 101 PRO A CA 1
ATOM 766 C C . PRO A 1 101 ? -2.063 11.487 29.607 1.00 79.56 101 PRO A C 1
ATOM 768 O O . PRO A 1 101 ? -1.320 11.569 30.583 1.00 79.56 101 PRO A O 1
ATOM 771 N N . GLN A 1 102 ? -3.319 11.033 29.704 1.00 76.94 102 GLN A N 1
ATOM 772 C CA . GLN A 1 102 ? -3.953 10.625 30.967 1.00 76.94 102 GLN A CA 1
ATOM 773 C C . GLN A 1 102 ? -4.484 9.195 30.888 1.00 76.94 102 GLN A C 1
ATOM 775 O O . GLN A 1 102 ? -5.345 8.917 30.057 1.00 76.94 102 GLN A O 1
ATOM 780 N N . GLY A 1 103 ? -4.007 8.342 31.795 1.00 80.00 103 GLY A N 1
ATOM 781 C CA . GLY A 1 103 ? -4.539 7.015 32.122 1.00 80.00 103 GLY A CA 1
ATOM 782 C C . GLY A 1 103 ? -4.616 5.972 30.999 1.00 80.00 103 GLY A C 1
ATOM 783 O O . GLY A 1 103 ? -4.527 6.283 29.811 1.00 80.00 103 GLY A O 1
ATOM 784 N N . GLN A 1 104 ? -4.784 4.700 31.365 1.00 86.81 104 GLN A N 1
ATOM 785 C CA . GLN A 1 104 ? -4.977 3.630 30.377 1.00 86.81 104 GLN A CA 1
ATOM 786 C C . GLN A 1 104 ? -6.458 3.410 30.064 1.00 86.81 104 GLN A C 1
ATOM 788 O O . GLN A 1 104 ? -7.285 3.305 30.968 1.00 86.81 104 GLN A O 1
ATOM 793 N N . LEU A 1 105 ? -6.793 3.257 28.785 1.00 88.81 105 LEU A N 1
ATOM 794 C CA . LEU A 1 105 ? -8.112 2.849 28.312 1.00 88.81 105 LEU A CA 1
ATOM 795 C C . LEU A 1 105 ? -8.087 1.380 27.875 1.00 88.81 105 LEU A C 1
ATOM 797 O O . LEU A 1 105 ? -7.519 1.038 26.840 1.00 88.81 105 LEU A O 1
ATOM 801 N N . ASN A 1 106 ? -8.772 0.523 28.629 1.00 90.00 106 ASN A N 1
ATOM 802 C CA . ASN A 1 106 ? -8.913 -0.902 28.340 1.00 90.00 106 ASN A CA 1
ATOM 803 C C . ASN A 1 106 ? -10.355 -1.224 27.911 1.00 90.00 106 ASN A C 1
ATOM 805 O O . ASN A 1 106 ? -11.270 -1.271 28.735 1.00 90.00 106 ASN A O 1
ATOM 809 N N . VAL A 1 107 ? -10.581 -1.456 26.619 1.00 91.62 107 VAL A N 1
ATOM 810 C CA . VAL A 1 107 ? -11.885 -1.845 26.058 1.00 91.62 107 VAL A CA 1
ATOM 811 C C . VAL A 1 107 ? -11.889 -3.347 25.784 1.00 91.62 107 VAL A C 1
ATOM 813 O O . VAL A 1 107 ? -11.023 -3.857 25.085 1.00 91.62 107 VAL A O 1
ATOM 816 N N . SER A 1 108 ? -12.881 -4.055 26.322 1.00 92.94 108 SER A N 1
ATOM 817 C CA . SER A 1 108 ? -12.999 -5.513 26.238 1.00 92.94 108 SER A CA 1
ATOM 818 C C . SER A 1 108 ? -14.437 -5.910 25.909 1.00 92.94 108 SER A C 1
ATOM 820 O O . SER A 1 108 ? -15.300 -5.995 26.791 1.00 92.94 108 SER A O 1
ATOM 822 N N . LEU A 1 109 ? -14.703 -6.166 24.628 1.00 93.00 109 LEU A N 1
ATOM 823 C CA . LEU A 1 109 ? -16.032 -6.444 24.076 1.00 93.00 109 LEU A CA 1
ATOM 824 C C . LEU A 1 109 ? -16.039 -7.749 23.259 1.00 93.00 109 LEU A C 1
ATOM 826 O O . LEU A 1 109 ? -16.469 -7.770 22.106 1.00 93.00 109 LEU A O 1
ATOM 830 N N . HIS A 1 110 ? -15.586 -8.855 23.861 1.00 90.19 110 HIS A N 1
ATOM 831 C CA . HIS A 1 110 ? -15.410 -10.158 23.190 1.00 90.19 110 HIS A CA 1
ATOM 832 C C . HIS A 1 110 ? -16.689 -10.755 22.561 1.00 90.19 110 HIS A C 1
ATOM 834 O O . HIS A 1 110 ? -16.609 -11.734 21.828 1.00 90.19 110 HIS A O 1
ATOM 840 N N . ALA A 1 111 ? -17.874 -10.214 22.870 1.00 93.44 111 ALA A N 1
ATOM 841 C CA . ALA A 1 111 ? -19.152 -10.642 22.296 1.00 93.44 111 ALA A CA 1
ATOM 842 C C . ALA A 1 111 ? -19.649 -9.750 21.140 1.00 93.44 111 ALA A C 1
ATOM 844 O O . ALA A 1 111 ? -20.686 -10.062 20.555 1.00 93.44 111 ALA A O 1
ATOM 845 N N . LEU A 1 112 ? -18.968 -8.641 20.822 1.00 95.06 112 LEU A N 1
ATOM 846 C CA . LEU A 1 112 ? -19.452 -7.628 19.880 1.00 95.06 112 LEU A CA 1
ATOM 847 C C . LEU A 1 112 ? -19.267 -8.075 18.427 1.00 95.06 112 LEU A C 1
ATOM 849 O O . LEU A 1 112 ? -18.203 -7.916 17.845 1.00 95.06 112 LEU A O 1
ATOM 853 N N . GLN A 1 113 ? -20.340 -8.571 17.817 1.00 95.06 113 GLN A N 1
ATOM 854 C CA . GLN A 1 113 ? -20.346 -9.058 16.433 1.00 95.06 113 GLN A CA 1
ATOM 855 C C . GLN A 1 113 ? -20.649 -7.946 15.414 1.00 95.06 113 GLN A C 1
ATOM 857 O O . GLN A 1 113 ? -20.362 -8.090 14.224 1.00 95.06 113 GLN A O 1
ATOM 862 N N . ARG A 1 114 ? -21.250 -6.824 15.839 1.00 95.56 114 ARG A N 1
ATOM 863 C CA . ARG A 1 114 ? -21.605 -5.722 14.931 1.00 95.56 114 ARG A CA 1
ATOM 864 C C . ARG A 1 114 ? -21.592 -4.342 15.584 1.00 95.56 114 ARG A C 1
ATOM 866 O O . ARG A 1 114 ? -22.252 -4.117 16.597 1.00 95.56 114 ARG A O 1
ATOM 873 N N . ALA A 1 115 ? -20.962 -3.393 14.902 1.00 95.56 115 ALA A N 1
ATOM 874 C CA . ALA A 1 115 ? -21.113 -1.960 15.137 1.00 95.56 115 ALA A CA 1
ATOM 875 C C . ALA A 1 115 ? -21.296 -1.233 13.794 1.00 95.56 115 ALA A C 1
ATOM 877 O O . ALA A 1 115 ? -20.869 -1.736 12.751 1.00 95.56 115 ALA A O 1
ATOM 878 N N . ARG A 1 116 ? -21.895 -0.033 13.781 1.00 95.56 116 ARG A N 1
ATOM 879 C CA . ARG A 1 116 ? -21.776 0.834 12.594 1.00 95.56 116 ARG A CA 1
ATOM 880 C C . ARG A 1 116 ? -20.400 1.499 12.577 1.00 95.56 116 ARG A C 1
ATOM 882 O O . ARG A 1 116 ? -19.654 1.316 11.620 1.00 95.56 116 ARG A O 1
ATOM 889 N N . SER A 1 117 ? -20.063 2.206 13.653 1.00 95.81 117 SER A N 1
ATOM 890 C CA . SER A 1 117 ? -18.741 2.807 13.857 1.00 95.81 117 SER A CA 1
ATOM 891 C C . SER A 1 117 ? -18.207 2.483 15.245 1.00 95.81 117 SER A C 1
ATOM 893 O O . SER A 1 117 ? -18.987 2.463 16.195 1.00 95.81 117 SER A O 1
ATOM 895 N N . ILE A 1 118 ? -16.893 2.316 15.355 1.00 95.62 118 ILE A N 1
ATOM 896 C CA . ILE A 1 118 ? -16.119 2.307 16.599 1.00 95.62 118 ILE A CA 1
ATOM 897 C C . ILE A 1 118 ? -15.086 3.439 16.501 1.00 95.62 118 ILE A C 1
ATOM 899 O O . ILE A 1 118 ? -14.521 3.666 15.429 1.00 95.62 118 ILE A O 1
ATOM 903 N N . GLY A 1 119 ? -14.865 4.181 17.582 1.00 95.25 119 GLY A N 1
ATOM 904 C CA . GLY A 1 119 ? -13.929 5.304 17.598 1.00 95.25 119 GLY A CA 1
ATOM 905 C C . GLY A 1 119 ? -13.344 5.550 18.981 1.00 95.25 119 GLY A C 1
ATOM 906 O O . GLY A 1 119 ? -14.097 5.778 19.925 1.00 95.25 119 GLY A O 1
ATOM 907 N N . VAL A 1 120 ? -12.019 5.539 19.086 1.00 94.00 120 VAL A N 1
ATOM 908 C CA . VAL A 1 120 ? -11.271 5.977 20.267 1.00 94.00 120 VAL A CA 1
ATOM 909 C C . VAL A 1 120 ? -10.529 7.261 19.918 1.00 94.00 120 VAL A C 1
ATOM 911 O O . VAL A 1 120 ? -9.777 7.311 18.942 1.00 94.00 120 VAL A O 1
ATOM 914 N N . TYR A 1 121 ? -10.745 8.295 20.719 1.00 93.00 121 TYR A N 1
ATOM 915 C CA . TYR A 1 121 ? -10.144 9.611 20.552 1.00 93.00 121 TYR A CA 1
ATOM 916 C C . TYR A 1 121 ? -9.323 9.954 21.796 1.00 93.00 121 TYR A C 1
ATOM 918 O O . TYR A 1 121 ? -9.805 9.780 22.917 1.00 93.00 121 TYR A O 1
ATOM 926 N N . GLY A 1 122 ? -8.081 10.397 21.585 1.00 86.81 122 GLY A N 1
ATOM 927 C CA . GLY A 1 122 ? -7.158 10.824 22.642 1.00 86.81 122 GLY A CA 1
ATOM 928 C C . GLY A 1 122 ? -7.582 12.124 23.340 1.00 86.81 122 GLY A C 1
ATOM 929 O O . GLY A 1 122 ? -8.583 12.720 22.944 1.00 86.81 122 GLY A O 1
ATOM 930 N N . PRO A 1 123 ? -6.820 12.587 24.346 1.00 86.56 123 PRO A N 1
ATOM 931 C CA . PRO A 1 123 ? -5.585 11.985 24.860 1.00 86.56 123 PRO A CA 1
ATOM 932 C C . PRO A 1 123 ? -5.833 10.740 25.730 1.00 86.56 123 PRO A C 1
ATOM 934 O O . PRO A 1 123 ? -6.866 10.646 26.383 1.00 86.56 123 PRO A O 1
ATOM 937 N N . TRP A 1 124 ? -4.877 9.808 25.750 1.00 86.06 124 TRP A N 1
ATOM 938 C CA . TRP A 1 124 ? -4.815 8.637 26.647 1.00 86.06 124 TRP A CA 1
ATOM 939 C C . TRP A 1 124 ? -3.344 8.248 26.845 1.00 86.06 124 TRP A C 1
ATOM 941 O O . TRP A 1 124 ? -2.571 8.392 25.904 1.00 86.06 124 TRP A O 1
ATOM 951 N N . ALA A 1 125 ? -2.951 7.755 28.021 1.00 84.31 125 ALA A N 1
ATOM 952 C CA . ALA A 1 125 ? -1.589 7.255 28.288 1.00 84.31 125 ALA A CA 1
ATOM 953 C C . ALA A 1 125 ? -1.387 5.771 27.894 1.00 84.31 125 ALA A C 1
ATOM 955 O O . ALA A 1 125 ? -0.303 5.211 28.035 1.00 84.31 125 ALA A O 1
ATOM 956 N N . GLY A 1 126 ? -2.448 5.110 27.432 1.00 83.50 126 GLY A N 1
ATOM 957 C CA . GLY A 1 126 ? -2.410 3.776 26.841 1.00 83.50 126 GLY A CA 1
ATOM 958 C C . GLY A 1 126 ? -3.786 3.404 26.297 1.00 83.50 126 GLY A C 1
ATOM 959 O O . GLY A 1 126 ? -4.799 3.797 26.875 1.00 83.50 126 GLY A O 1
ATOM 960 N N . VAL A 1 127 ? -3.850 2.649 25.199 1.00 86.69 127 VAL A N 1
ATOM 961 C CA . VAL A 1 127 ? -5.117 2.203 24.592 1.00 86.69 127 VAL A CA 1
ATOM 962 C C . VAL A 1 127 ? -5.032 0.733 24.196 1.00 86.69 127 VAL A C 1
ATOM 964 O O . VAL A 1 127 ? -4.180 0.351 23.401 1.00 86.69 127 VAL A O 1
ATOM 967 N N . SER A 1 128 ? -5.969 -0.074 24.692 1.00 86.81 128 SER A N 1
ATOM 968 C CA . SER A 1 128 ? -6.171 -1.475 24.309 1.00 86.81 128 SER A CA 1
ATOM 969 C C . SER A 1 128 ? -7.640 -1.714 23.950 1.00 86.81 128 SER A C 1
ATOM 971 O O . SER A 1 128 ? -8.537 -1.264 24.667 1.00 86.81 128 SER A O 1
ATOM 973 N N . VAL A 1 129 ? -7.908 -2.387 22.822 1.00 87.00 129 VAL A N 1
ATOM 974 C CA . VAL A 1 129 ? -9.270 -2.600 22.290 1.00 87.00 129 VAL A CA 1
ATOM 975 C C . VAL A 1 129 ? -9.467 -4.046 21.826 1.00 87.00 129 VAL A C 1
ATOM 977 O O . VAL A 1 129 ? -9.400 -4.358 20.637 1.00 87.00 129 VAL A O 1
ATOM 980 N N . ASP A 1 130 ? -9.775 -4.937 22.769 1.00 87.25 130 ASP A N 1
ATOM 981 C CA . ASP A 1 130 ? -10.156 -6.315 22.456 1.00 87.25 130 ASP A CA 1
ATOM 982 C C . ASP A 1 130 ? -11.656 -6.433 22.123 1.00 87.25 130 ASP A C 1
ATOM 984 O O . ASP A 1 130 ? -12.541 -5.842 22.753 1.00 87.25 130 ASP A O 1
ATOM 988 N N . THR A 1 131 ? -11.941 -7.197 21.076 1.00 88.12 131 THR A N 1
ATOM 989 C CA . THR A 1 131 ? -13.219 -7.284 20.357 1.00 88.12 131 THR A CA 1
ATOM 990 C C . THR A 1 131 ? -13.391 -8.689 19.762 1.00 88.12 131 THR A C 1
ATOM 992 O O . THR A 1 131 ? -12.462 -9.491 19.775 1.00 88.12 131 THR A O 1
ATOM 995 N N . ALA A 1 132 ? -14.589 -9.048 19.289 1.00 86.69 132 ALA A N 1
ATOM 996 C CA . ALA A 1 132 ? -14.822 -10.381 18.723 1.00 86.69 132 ALA A CA 1
ATOM 997 C C . ALA A 1 132 ? -14.168 -10.531 17.326 1.00 86.69 132 ALA A C 1
ATOM 999 O O . ALA A 1 132 ? -14.333 -9.630 16.503 1.00 86.69 132 ALA A O 1
ATOM 1000 N N . PRO A 1 133 ? -13.521 -11.663 16.978 1.00 84.38 133 PRO A N 1
ATOM 1001 C CA . PRO A 1 133 ? -12.971 -11.876 15.632 1.00 84.38 133 PRO A CA 1
ATOM 1002 C C . PRO A 1 133 ? -14.014 -11.763 14.512 1.00 84.38 133 PRO A C 1
ATOM 1004 O O . PRO A 1 133 ? -13.713 -11.297 13.413 1.00 84.38 133 PRO A O 1
ATOM 1007 N N . GLU A 1 134 ? -15.266 -12.143 14.777 1.00 88.25 134 GLU A N 1
ATOM 1008 C CA . GLU A 1 134 ? -16.379 -12.001 13.833 1.00 88.25 134 GLU A CA 1
ATOM 1009 C C . GLU A 1 134 ? -16.939 -10.568 13.706 1.00 88.25 134 GLU A C 1
ATOM 1011 O O . GLU A 1 134 ? -17.921 -10.362 12.987 1.00 88.25 134 GLU A O 1
ATOM 1016 N N . LEU A 1 135 ? -16.355 -9.573 14.392 1.00 93.69 135 LEU A N 1
ATOM 1017 C CA . LEU A 1 135 ? -16.837 -8.192 14.387 1.00 93.69 135 LEU A CA 1
ATOM 1018 C C . LEU A 1 135 ? -16.902 -7.622 12.962 1.00 93.69 135 LEU A C 1
ATOM 1020 O O . LEU A 1 135 ? -15.937 -7.631 12.194 1.00 93.69 135 LEU A O 1
ATOM 1024 N N . ASN A 1 136 ? -18.067 -7.072 12.626 1.00 95.38 136 ASN A N 1
ATOM 1025 C CA . ASN A 1 136 ? -18.318 -6.342 11.393 1.00 95.38 136 ASN A CA 1
ATOM 1026 C C . ASN A 1 136 ? -18.584 -4.859 11.701 1.00 95.38 136 ASN A C 1
ATOM 1028 O O . ASN A 1 136 ? -19.582 -4.524 12.351 1.00 95.38 136 ASN A O 1
ATOM 1032 N N . VAL A 1 137 ? -17.699 -3.980 11.222 1.00 95.94 137 VAL A N 1
ATOM 1033 C CA . VAL A 1 137 ? -17.782 -2.520 11.368 1.00 95.94 137 VAL A CA 1
ATOM 1034 C C . VAL A 1 137 ? -18.164 -1.904 10.024 1.00 95.94 137 VAL A C 1
ATOM 1036 O O . VAL A 1 137 ? -17.336 -1.735 9.125 1.00 95.94 137 VAL A O 1
ATOM 1039 N N . THR A 1 138 ? -19.449 -1.586 9.860 1.00 94.69 138 THR A N 1
ATOM 1040 C CA . THR A 1 138 ? -20.009 -1.271 8.532 1.00 94.69 138 THR A CA 1
ATOM 1041 C C . THR A 1 138 ? -19.682 0.128 8.004 1.00 94.69 138 THR A C 1
ATOM 1043 O O . THR A 1 138 ? -20.023 0.415 6.860 1.00 94.69 138 THR A O 1
ATOM 1046 N N . ASP A 1 139 ? -19.099 1.007 8.822 1.00 94.81 139 ASP A N 1
ATOM 1047 C CA . ASP A 1 139 ? -18.812 2.408 8.484 1.00 94.81 139 ASP A CA 1
ATOM 1048 C C . ASP A 1 139 ? -17.367 2.786 8.860 1.00 94.81 139 ASP A C 1
ATOM 1050 O O . ASP A 1 139 ? -16.548 2.982 7.969 1.00 94.81 139 ASP A O 1
ATOM 1054 N N . SER A 1 140 ? -16.980 2.800 10.143 1.00 95.00 140 SER A N 1
ATOM 1055 C CA . SER A 1 140 ? -15.612 3.213 10.517 1.00 95.00 140 SER A CA 1
ATOM 1056 C C . SER A 1 140 ? -15.067 2.591 11.806 1.00 95.00 140 SER A C 1
ATOM 1058 O O . SER A 1 140 ? -15.756 2.630 12.819 1.00 95.00 140 SER A O 1
ATOM 1060 N N . PHE A 1 141 ? -13.818 2.120 11.806 1.00 95.06 141 PHE A N 1
ATOM 1061 C CA . PHE A 1 141 ? -13.014 1.882 13.013 1.00 95.06 141 PHE A CA 1
ATOM 1062 C C . PHE A 1 141 ? -11.907 2.941 13.062 1.00 95.06 141 PHE A C 1
ATOM 1064 O O . PHE A 1 141 ? -11.130 3.068 12.114 1.00 95.06 141 PHE A O 1
ATOM 1071 N N . ILE A 1 142 ? -11.866 3.741 14.126 1.00 94.88 142 ILE A N 1
ATOM 1072 C CA . ILE A 1 142 ? -10.953 4.884 14.251 1.00 94.88 142 ILE A CA 1
ATOM 1073 C C . ILE A 1 142 ? -10.219 4.810 15.589 1.00 94.88 142 ILE A C 1
ATOM 1075 O O . ILE A 1 142 ? -10.858 4.698 16.631 1.00 94.88 142 ILE A O 1
ATOM 1079 N N . VAL A 1 143 ? -8.899 4.966 15.564 1.00 94.19 143 VAL A N 1
ATOM 1080 C CA . VAL A 1 143 ? -8.110 5.392 16.724 1.00 94.19 143 VAL A CA 1
ATOM 1081 C C . VAL A 1 143 ? -7.349 6.653 16.311 1.00 94.19 143 VAL A C 1
ATOM 1083 O O . VAL A 1 143 ? -6.625 6.655 15.311 1.00 94.19 143 VAL A O 1
ATOM 1086 N N . HIS A 1 144 ? -7.584 7.759 17.015 1.00 94.44 144 HIS A N 1
ATOM 1087 C CA . HIS A 1 144 ? -7.022 9.067 16.678 1.00 94.44 144 HIS A CA 1
ATOM 1088 C C . HIS A 1 144 ? -6.503 9.769 17.932 1.00 94.44 144 HIS A C 1
ATOM 1090 O O . HIS A 1 144 ? -7.277 10.135 18.817 1.00 94.44 144 HIS A O 1
ATOM 1096 N N . GLY A 1 145 ? -5.187 9.939 18.013 1.00 90.44 145 GLY A N 1
ATOM 1097 C CA . GLY A 1 145 ? -4.511 10.403 19.217 1.00 90.44 145 GLY A CA 1
ATOM 1098 C C . GLY A 1 145 ? -4.439 11.914 19.397 1.00 90.44 145 GLY A C 1
ATOM 1099 O O . GLY A 1 145 ? -4.087 12.371 20.482 1.00 90.44 145 GLY A O 1
ATOM 1100 N N . HIS A 1 146 ? -4.772 12.696 18.363 1.00 85.69 146 HIS A N 1
ATOM 1101 C CA . HIS A 1 146 ? -4.598 14.156 18.335 1.00 85.69 146 HIS A CA 1
ATOM 1102 C C . HIS A 1 146 ? -3.157 14.632 18.653 1.00 85.69 146 HIS A C 1
ATOM 1104 O O . HIS A 1 146 ? -2.961 15.793 19.010 1.00 85.69 146 HIS A O 1
ATOM 1110 N N . GLY A 1 147 ? -2.148 13.759 18.526 1.00 82.69 147 GLY A N 1
ATOM 1111 C CA . GLY A 1 147 ? -0.758 14.032 18.908 1.00 82.69 147 GLY A CA 1
ATOM 1112 C C . GLY A 1 147 ? -0.504 14.036 20.421 1.00 82.69 147 GLY A C 1
ATOM 1113 O O . GLY A 1 147 ? 0.512 14.569 20.854 1.00 82.69 147 GLY A O 1
ATOM 1114 N N . MET A 1 148 ? -1.438 13.503 21.221 1.00 82.56 148 MET A N 1
ATOM 1115 C CA . MET A 1 148 ? -1.379 13.439 22.692 1.00 82.56 148 MET A CA 1
ATOM 1116 C C . MET A 1 148 ? -1.921 12.097 23.235 1.00 82.56 148 MET A C 1
ATOM 1118 O O . MET A 1 148 ? -2.445 12.023 24.345 1.00 82.56 148 MET A O 1
ATOM 1122 N N . MET A 1 149 ? -1.836 11.030 22.439 1.00 88.19 149 MET A N 1
ATOM 1123 C CA . MET A 1 149 ? -2.122 9.657 22.862 1.00 88.19 149 MET A CA 1
ATOM 1124 C C . MET A 1 149 ? -0.825 8.864 22.831 1.00 88.19 149 MET A C 1
ATOM 1126 O O . MET A 1 149 ? -0.189 8.809 21.781 1.00 88.19 149 MET A O 1
ATOM 1130 N N . GLU A 1 150 ? -0.496 8.238 23.953 1.00 86.44 150 GLU A N 1
ATOM 1131 C CA . GLU A 1 150 ? 0.524 7.198 24.048 1.00 86.44 150 GLU A CA 1
ATOM 1132 C C . GLU A 1 150 ? -0.146 5.821 23.892 1.00 86.44 150 GLU A C 1
ATOM 1134 O O . GLU A 1 150 ? -1.269 5.598 24.363 1.00 86.44 150 GLU A O 1
ATOM 1139 N N . ALA A 1 151 ? 0.521 4.890 23.214 1.00 83.31 151 ALA A N 1
ATOM 1140 C CA . ALA A 1 151 ? 0.079 3.508 23.050 1.00 83.31 151 ALA A CA 1
ATOM 1141 C C . ALA A 1 151 ? 1.272 2.542 23.007 1.00 83.31 151 ALA A C 1
ATOM 1143 O O . ALA A 1 151 ? 2.378 2.925 22.649 1.00 83.31 151 ALA A O 1
ATOM 1144 N N . SER A 1 152 ? 1.038 1.272 23.328 1.00 81.31 152 SER A N 1
ATOM 1145 C CA . SER A 1 152 ? 1.936 0.179 22.942 1.00 81.31 152 SER A CA 1
ATOM 1146 C C . SER A 1 152 ? 1.321 -0.577 21.757 1.00 81.31 152 SER A C 1
ATOM 1148 O O . SER A 1 152 ? 0.770 0.053 20.854 1.00 81.31 152 SER A O 1
ATOM 1150 N N . ASP A 1 153 ? 1.378 -1.908 21.729 1.00 80.94 153 ASP A N 1
ATOM 1151 C CA . ASP A 1 153 ? 0.834 -2.707 20.630 1.00 80.94 153 ASP A CA 1
ATOM 1152 C C . ASP A 1 153 ? -0.679 -2.503 20.461 1.00 80.94 153 ASP A C 1
ATOM 1154 O O . ASP A 1 153 ? -1.489 -2.916 21.297 1.00 80.94 153 ASP A O 1
ATOM 1158 N N . ILE A 1 154 ? -1.080 -1.913 19.332 1.00 81.31 154 ILE A N 1
ATOM 1159 C CA . ILE A 1 154 ? -2.492 -1.798 18.965 1.00 81.31 154 ILE A CA 1
ATOM 1160 C C . ILE A 1 154 ? -2.884 -3.033 18.154 1.00 81.31 154 ILE A C 1
ATOM 1162 O O . ILE A 1 154 ? -2.557 -3.175 16.974 1.00 81.31 154 ILE A O 1
ATOM 1166 N N . HIS A 1 155 ? -3.629 -3.921 18.810 1.00 84.00 155 HIS A N 1
ATOM 1167 C CA . HIS A 1 155 ? -4.310 -5.043 18.178 1.00 84.00 155 HIS A CA 1
ATOM 1168 C C . HIS A 1 155 ? -5.758 -4.669 17.833 1.00 84.00 155 HIS A C 1
ATOM 1170 O O . HIS A 1 155 ? -6.468 -4.097 18.659 1.00 84.00 155 HIS A O 1
ATOM 1176 N N . MET A 1 156 ? -6.220 -5.011 16.628 1.00 83.00 156 MET A N 1
ATOM 1177 C CA . MET A 1 156 ? -7.602 -4.761 16.193 1.00 83.00 156 MET A CA 1
ATOM 1178 C C . MET A 1 156 ? -8.280 -6.043 15.714 1.00 83.00 156 MET A C 1
ATOM 1180 O O . MET A 1 156 ? -7.921 -6.584 14.662 1.00 83.00 156 MET A O 1
ATOM 1184 N N . ASN A 1 157 ? -9.288 -6.508 16.456 1.00 85.69 157 ASN A N 1
ATOM 1185 C CA . ASN A 1 157 ? -9.930 -7.796 16.213 1.00 85.69 157 ASN A CA 1
ATOM 1186 C C . ASN A 1 157 ? -11.288 -7.632 15.503 1.00 85.69 157 ASN A C 1
ATOM 1188 O O . ASN A 1 157 ? -12.267 -7.186 16.099 1.00 85.69 157 ASN A O 1
ATOM 1192 N N . ALA A 1 158 ? -11.348 -7.949 14.210 1.00 88.25 158 ALA A N 1
ATOM 1193 C CA . ALA A 1 158 ? -12.565 -7.868 13.404 1.00 88.25 158 ALA A CA 1
ATOM 1194 C C . ALA A 1 158 ? -12.425 -8.686 12.118 1.00 88.25 158 ALA A C 1
ATOM 1196 O O . ALA A 1 158 ? -11.321 -8.957 11.669 1.00 88.25 158 ALA A O 1
ATOM 1197 N N . THR A 1 159 ? -13.540 -9.010 11.465 1.00 92.06 159 THR A N 1
ATOM 1198 C CA . THR A 1 159 ? -13.523 -9.598 10.117 1.00 92.06 159 THR A CA 1
ATOM 1199 C C . THR A 1 159 ? -13.488 -8.498 9.054 1.00 92.06 159 THR A C 1
ATOM 1201 O O . THR A 1 159 ? -12.649 -8.517 8.157 1.00 92.06 159 THR A O 1
ATOM 1204 N N . TYR A 1 160 ? -14.392 -7.517 9.160 1.00 94.31 160 TYR A N 1
ATOM 1205 C CA . TYR A 1 160 ? -14.612 -6.495 8.133 1.00 94.31 160 TYR A CA 1
ATOM 1206 C C . TYR A 1 160 ? -14.693 -5.092 8.730 1.00 94.31 160 TYR A C 1
ATOM 1208 O O . TYR A 1 160 ? -15.473 -4.858 9.657 1.00 94.31 160 TYR A O 1
ATOM 1216 N N . VAL A 1 161 ? -13.970 -4.146 8.127 1.00 95.19 161 VAL A N 1
ATOM 1217 C CA . VAL A 1 161 ? -14.031 -2.714 8.459 1.00 95.19 161 VAL A CA 1
ATOM 1218 C C . VAL A 1 161 ? -14.151 -1.894 7.173 1.00 95.19 161 VAL A C 1
ATOM 1220 O O . VAL A 1 161 ? -13.287 -1.971 6.304 1.00 95.19 161 VAL A O 1
ATOM 1223 N N . TRP A 1 162 ? -15.194 -1.071 7.026 1.00 94.38 162 TRP A N 1
ATOM 1224 C CA . TRP A 1 162 ? -15.316 -0.209 5.836 1.00 94.38 162 TRP A CA 1
ATOM 1225 C C . TRP A 1 162 ? -14.237 0.883 5.786 1.00 94.38 162 TRP A C 1
ATOM 1227 O O . TRP A 1 162 ? -13.544 1.000 4.779 1.00 94.38 162 TRP A O 1
ATOM 1237 N N . TYR A 1 163 ? -14.052 1.646 6.861 1.00 94.62 163 TYR A N 1
ATOM 1238 C CA . TYR A 1 163 ? -13.017 2.676 6.953 1.00 94.62 163 TYR A CA 1
ATOM 1239 C C . TYR A 1 163 ? -12.165 2.471 8.206 1.00 94.62 163 TYR A C 1
ATOM 1241 O O . TYR A 1 163 ? -12.642 2.701 9.316 1.00 94.62 163 TYR A O 1
ATOM 1249 N N . LEU A 1 164 ? -10.922 2.025 8.038 1.00 95.06 164 LEU A N 1
ATOM 1250 C CA . LEU A 1 164 ? -9.955 1.856 9.122 1.00 95.06 164 LEU A CA 1
ATOM 1251 C C . LEU A 1 164 ? -9.020 3.072 9.170 1.00 95.06 164 LEU A C 1
ATOM 1253 O O . LEU A 1 164 ? -8.417 3.424 8.156 1.00 95.06 164 LEU A O 1
ATOM 1257 N N . ARG A 1 165 ? -8.882 3.711 10.335 1.00 95.38 165 ARG A N 1
ATOM 1258 C CA . ARG A 1 165 ? -7.937 4.815 10.559 1.00 95.38 165 ARG A CA 1
ATOM 1259 C C . ARG A 1 165 ? -7.185 4.653 11.879 1.00 95.38 165 ARG A C 1
ATOM 1261 O O . ARG A 1 165 ? -7.816 4.543 12.927 1.00 95.38 165 ARG A O 1
ATOM 1268 N N . LEU A 1 166 ? -5.863 4.758 11.804 1.00 95.06 166 LEU A N 1
ATOM 1269 C CA . LEU A 1 166 ? -4.928 4.861 12.921 1.00 95.06 166 LEU A CA 1
ATOM 1270 C C . LEU A 1 166 ? -4.070 6.121 12.727 1.00 95.06 166 LEU A C 1
ATOM 1272 O O . LEU A 1 166 ? -3.341 6.211 11.734 1.00 95.06 166 LEU A O 1
ATOM 1276 N N . THR A 1 167 ? -4.219 7.125 13.595 1.00 95.88 167 THR A N 1
ATOM 1277 C CA . THR A 1 167 ? -3.681 8.472 13.315 1.00 95.88 167 THR A CA 1
ATOM 1278 C C . THR A 1 167 ? -3.224 9.273 14.527 1.00 95.88 167 THR A C 1
ATOM 1280 O O . THR A 1 167 ? -3.981 9.390 15.489 1.00 95.88 167 THR A O 1
ATOM 1283 N N . ASP A 1 168 ? -2.077 9.944 14.400 1.00 94.88 168 ASP A N 1
ATOM 1284 C CA . ASP A 1 168 ? -1.548 10.941 15.347 1.00 94.88 168 ASP A CA 1
ATOM 1285 C C . ASP A 1 168 ? -1.326 10.395 16.772 1.00 94.88 168 ASP A C 1
ATOM 1287 O O . ASP A 1 168 ? -1.815 10.971 17.750 1.00 94.88 168 ASP A O 1
ATOM 1291 N N . ILE A 1 169 ? -0.629 9.259 16.873 1.00 92.75 169 ILE A N 1
ATOM 1292 C CA . ILE A 1 169 ? -0.331 8.518 18.113 1.00 92.75 169 ILE A CA 1
ATOM 1293 C C . ILE A 1 169 ? 1.191 8.462 18.325 1.00 92.75 169 ILE A C 1
ATOM 1295 O O . ILE A 1 169 ? 1.936 8.213 17.375 1.00 92.75 169 ILE A O 1
ATOM 1299 N N . ASP A 1 170 ? 1.645 8.670 19.560 1.00 92.44 170 ASP A N 1
ATOM 1300 C CA . ASP A 1 170 ? 2.973 8.250 20.015 1.00 92.44 170 ASP A CA 1
ATOM 1301 C C . ASP A 1 170 ? 2.895 6.784 20.443 1.00 92.44 170 ASP A C 1
ATOM 1303 O O . ASP A 1 170 ? 2.146 6.435 21.356 1.00 92.44 170 ASP A O 1
ATOM 1307 N N . PHE A 1 171 ? 3.637 5.907 19.781 1.00 90.31 171 PHE A N 1
ATOM 1308 C CA . PHE A 1 171 ? 3.819 4.546 20.267 1.00 90.31 171 PHE A CA 1
ATOM 1309 C C . PHE A 1 171 ? 4.960 4.491 21.292 1.00 90.31 171 PHE A C 1
ATOM 1311 O O . PHE A 1 171 ? 5.742 5.428 21.428 1.00 90.31 171 PHE A O 1
ATOM 1318 N N . SER A 1 172 ? 5.068 3.385 22.024 1.00 86.44 172 SER A N 1
ATOM 1319 C CA . SER A 1 172 ? 6.294 3.035 22.741 1.00 86.44 172 SER A CA 1
ATOM 1320 C C . SER A 1 172 ? 7.297 2.363 21.804 1.00 86.44 172 SER A C 1
ATOM 1322 O O . SER A 1 172 ? 6.897 1.608 20.918 1.00 86.44 172 SER A O 1
ATOM 1324 N N . TRP A 1 173 ? 8.592 2.562 22.041 1.00 80.75 173 TRP A N 1
ATOM 1325 C CA . TRP A 1 173 ? 9.663 1.882 21.311 1.00 80.75 173 TRP A CA 1
ATOM 1326 C C . TRP A 1 173 ? 9.404 0.377 21.071 1.00 80.75 173 TRP A C 1
ATOM 1328 O O . TRP A 1 173 ? 9.017 -0.354 21.989 1.00 80.75 173 TRP A O 1
ATOM 1338 N N . SER A 1 174 ? 9.622 -0.073 19.831 1.00 81.19 174 SER A N 1
ATOM 1339 C CA . SER A 1 174 ? 9.331 -1.425 19.324 1.00 81.19 174 SER A CA 1
ATOM 1340 C C . SER A 1 174 ? 7.873 -1.905 19.378 1.00 81.19 174 SER A C 1
ATOM 1342 O O . SER A 1 174 ? 7.628 -3.114 19.375 1.00 81.19 174 SER A O 1
ATOM 1344 N N . SER A 1 175 ? 6.897 -0.990 19.348 1.00 86.50 175 SER A N 1
ATOM 1345 C CA . SER A 1 175 ? 5.482 -1.356 19.152 1.00 86.50 175 SER A CA 1
ATOM 1346 C C . SER A 1 175 ? 5.152 -1.695 17.696 1.00 86.50 175 SER A C 1
ATOM 1348 O O . SER A 1 175 ? 5.750 -1.165 16.753 1.00 86.50 175 SER A O 1
ATOM 1350 N N . TYR A 1 176 ? 4.128 -2.525 17.500 1.00 89.06 176 TYR A N 1
ATOM 1351 C CA . TYR A 1 176 ? 3.654 -2.927 16.173 1.00 89.06 176 TYR A CA 1
ATOM 1352 C C . TYR A 1 176 ? 2.120 -2.929 16.061 1.00 89.06 176 TYR A C 1
ATOM 1354 O O . TYR A 1 176 ? 1.384 -3.260 16.992 1.00 89.06 176 TYR A O 1
ATOM 1362 N N . LEU A 1 177 ? 1.616 -2.582 14.874 1.00 90.44 177 LEU A N 1
ATOM 1363 C CA . LEU A 1 177 ? 0.194 -2.669 14.532 1.00 90.44 177 LEU A CA 1
ATOM 1364 C C . LEU A 1 177 ? -0.139 -4.075 14.020 1.00 90.44 177 LEU A C 1
ATOM 1366 O O . LEU A 1 177 ? 0.410 -4.497 12.999 1.00 90.44 177 LEU A O 1
ATOM 1370 N N . THR A 1 178 ? -1.101 -4.756 14.652 1.00 90.50 178 THR A N 1
ATOM 1371 C CA . THR A 1 178 ? -1.658 -6.034 14.159 1.00 90.50 178 THR A CA 1
ATOM 1372 C C . THR A 1 178 ? -3.177 -6.022 14.048 1.00 90.50 178 THR A C 1
ATOM 1374 O O . THR A 1 178 ? -3.884 -5.331 14.781 1.00 90.50 178 THR A O 1
ATOM 1377 N N . SER A 1 179 ? -3.713 -6.828 13.127 1.00 87.94 179 SER A N 1
ATOM 1378 C CA . SER A 1 179 ? -5.160 -7.008 12.996 1.00 87.94 179 SER A CA 1
ATOM 1379 C C . SER A 1 179 ? -5.553 -8.347 12.370 1.00 87.94 179 SER A C 1
ATOM 1381 O O . SER A 1 179 ? -4.868 -8.862 11.484 1.00 87.94 179 SER A O 1
ATOM 1383 N N . SER A 1 180 ? -6.707 -8.871 12.795 1.00 90.19 180 SER A N 1
ATOM 1384 C CA . SER A 1 180 ? -7.376 -10.033 12.194 1.00 90.19 180 SER A CA 1
ATOM 1385 C C . SER A 1 180 ? -8.292 -9.691 11.004 1.00 90.19 180 SER A C 1
ATOM 1387 O O . SER A 1 180 ? -8.845 -10.604 10.388 1.00 90.19 180 SER A O 1
ATOM 1389 N N . VAL A 1 181 ? -8.417 -8.408 10.631 1.00 91.62 181 VAL A N 1
ATOM 1390 C CA . VAL A 1 181 ? -9.280 -7.934 9.528 1.00 91.62 181 VAL A CA 1
ATOM 1391 C C . VAL A 1 181 ? -8.933 -8.625 8.209 1.00 91.62 181 VAL A C 1
ATOM 1393 O O . VAL A 1 181 ? -7.841 -8.450 7.680 1.00 91.62 181 VAL A O 1
ATOM 1396 N N . ASP A 1 182 ? -9.888 -9.376 7.641 1.00 92.94 182 ASP A N 1
ATOM 1397 C CA . ASP A 1 182 ? -9.732 -10.082 6.357 1.00 92.94 182 ASP A CA 1
ATOM 1398 C C . ASP A 1 182 ? -9.994 -9.166 5.150 1.00 92.94 182 ASP A C 1
ATOM 1400 O O . ASP A 1 182 ? -9.459 -9.386 4.053 1.00 92.94 182 ASP A O 1
ATOM 1404 N N . ARG A 1 183 ? -10.808 -8.125 5.367 1.00 93.81 183 ARG A N 1
ATOM 1405 C CA . ARG A 1 183 ? -11.300 -7.172 4.363 1.00 93.81 183 ARG A CA 1
ATOM 1406 C C . ARG A 1 183 ? -11.401 -5.763 4.930 1.00 93.81 183 ARG A C 1
ATOM 1408 O O . ARG A 1 183 ? -12.174 -5.515 5.859 1.00 93.81 183 ARG A O 1
ATOM 1415 N N . VAL A 1 184 ? -10.748 -4.817 4.264 1.00 94.44 184 VAL A N 1
ATOM 1416 C CA . VAL A 1 184 ? -10.948 -3.385 4.500 1.00 94.44 184 VAL A CA 1
ATOM 1417 C C . VAL A 1 184 ? -11.643 -2.722 3.303 1.00 94.44 184 VAL A C 1
ATOM 1419 O O . VAL A 1 184 ? -11.480 -3.142 2.156 1.00 94.44 184 VAL A O 1
ATOM 1422 N N . GLY A 1 185 ? -12.442 -1.681 3.531 1.00 91.69 185 GLY A N 1
ATOM 1423 C CA . GLY A 1 185 ? -12.889 -0.802 2.445 1.00 91.69 185 GLY A CA 1
ATOM 1424 C C . GLY A 1 185 ? -11.786 0.187 2.060 1.00 91.69 185 GLY A C 1
ATOM 1425 O O . GLY A 1 185 ? -11.374 0.231 0.904 1.00 91.69 185 GLY A O 1
ATOM 1426 N N . TYR A 1 186 ? -11.284 0.942 3.033 1.00 89.88 186 TYR A N 1
ATOM 1427 C CA . TYR A 1 186 ? -10.195 1.913 2.908 1.00 89.88 186 TYR A CA 1
ATOM 1428 C C . TYR A 1 186 ? -9.410 1.976 4.230 1.00 89.88 186 TYR A C 1
ATOM 1430 O O . TYR A 1 186 ? -10.032 1.983 5.294 1.00 89.88 186 TYR A O 1
ATOM 1438 N N . MET A 1 187 ? -8.077 2.038 4.179 1.00 94.44 187 MET A N 1
ATOM 1439 C CA . MET A 1 187 ? -7.196 2.045 5.358 1.00 94.44 187 MET A CA 1
ATOM 1440 C C . MET A 1 187 ? -6.262 3.262 5.389 1.00 94.44 187 MET A C 1
ATOM 1442 O O . MET A 1 187 ? -5.668 3.609 4.369 1.00 94.44 187 MET A O 1
ATOM 1446 N N . VAL A 1 188 ? -6.095 3.864 6.571 1.00 95.50 188 VAL A N 1
ATOM 1447 C CA . VAL A 1 188 ? -5.095 4.903 6.872 1.00 95.50 188 VAL A CA 1
ATOM 1448 C C . VAL A 1 188 ? -4.280 4.518 8.102 1.00 95.50 188 VAL A C 1
ATOM 1450 O O . VAL A 1 188 ? -4.861 4.278 9.159 1.00 95.50 188 VAL A O 1
ATOM 1453 N N . VAL A 1 189 ? -2.957 4.569 7.979 1.00 96.94 189 VAL A N 1
ATOM 1454 C CA . VAL A 1 189 ? -1.999 4.625 9.093 1.00 96.94 189 VAL A CA 1
ATOM 1455 C C . VAL A 1 189 ? -1.136 5.869 8.859 1.00 96.94 189 VAL A C 1
ATOM 1457 O O . VAL A 1 189 ? -0.357 5.888 7.906 1.00 96.94 189 VAL A O 1
ATOM 1460 N N . SER A 1 190 ? -1.347 6.944 9.628 1.00 96.69 190 SER A N 1
ATOM 1461 C CA . SER A 1 190 ? -0.715 8.245 9.337 1.00 96.69 190 SER A CA 1
ATOM 1462 C C . SER A 1 190 ? -0.330 9.059 10.568 1.00 96.69 190 SER A C 1
ATOM 1464 O O . SER A 1 190 ? -1.136 9.192 11.484 1.00 96.69 190 SER A O 1
ATOM 1466 N N . GLY A 1 191 ? 0.858 9.666 10.569 1.00 96.06 191 GLY A N 1
ATOM 1467 C CA . GLY A 1 191 ? 1.291 10.560 11.651 1.00 96.06 191 GLY A CA 1
ATOM 1468 C C . GLY A 1 191 ? 1.653 9.845 12.957 1.00 96.06 191 GLY A C 1
ATOM 1469 O O . GLY A 1 191 ? 1.590 10.464 14.017 1.00 96.06 191 GLY A O 1
ATOM 1470 N N . ASN A 1 192 ? 1.969 8.546 12.914 1.00 95.31 192 ASN A N 1
ATOM 1471 C CA . ASN A 1 192 ? 2.295 7.765 14.109 1.00 95.31 192 ASN A CA 1
ATOM 1472 C C . ASN A 1 192 ? 3.814 7.738 14.339 1.00 95.31 192 ASN A C 1
ATOM 1474 O O . ASN A 1 192 ? 4.561 7.373 13.430 1.00 95.31 192 ASN A O 1
ATOM 1478 N N . LYS A 1 193 ? 4.258 8.109 15.543 1.00 93.81 193 LYS A N 1
ATOM 1479 C CA . LYS A 1 193 ? 5.669 8.093 15.977 1.00 93.81 193 LYS A CA 1
ATOM 1480 C C . LYS A 1 193 ? 5.986 6.807 16.741 1.00 93.81 193 LYS A C 1
ATOM 1482 O O . LYS A 1 193 ? 5.072 6.216 17.305 1.00 93.81 193 LYS A O 1
ATOM 1487 N N . GLU A 1 194 ? 7.244 6.370 16.726 1.00 93.69 194 GLU A N 1
ATOM 1488 C CA . GLU A 1 194 ? 7.758 5.113 17.324 1.00 93.69 194 GLU A CA 1
ATOM 1489 C C . GLU A 1 194 ? 7.046 3.814 16.857 1.00 93.69 194 GLU A C 1
ATOM 1491 O O . GLU A 1 194 ? 7.284 2.732 17.394 1.00 93.69 194 GLU A O 1
ATOM 1496 N N . LEU A 1 195 ? 6.193 3.891 15.825 1.00 94.12 195 LEU A N 1
ATOM 1497 C CA . LEU A 1 195 ? 5.531 2.740 15.207 1.00 94.12 195 LEU A CA 1
ATOM 1498 C C . LEU A 1 195 ? 6.495 2.036 14.245 1.00 94.12 195 LEU A C 1
ATOM 1500 O O . LEU A 1 195 ? 6.498 2.325 13.050 1.00 94.12 195 LEU A O 1
ATOM 1504 N N . GLU A 1 196 ? 7.285 1.095 14.760 1.00 94.06 196 GLU A N 1
ATOM 1505 C CA . GLU A 1 196 ? 8.303 0.388 13.973 1.00 94.06 196 GLU A CA 1
ATOM 1506 C C . GLU A 1 196 ? 7.708 -0.527 12.890 1.00 94.06 196 GLU A C 1
ATOM 1508 O O . GLU A 1 196 ? 8.328 -0.718 11.842 1.00 94.06 196 GLU A O 1
ATOM 1513 N N . GLN A 1 197 ? 6.528 -1.135 13.101 1.00 94.69 197 GLN A N 1
ATOM 1514 C CA . GLN A 1 197 ? 6.033 -2.185 12.191 1.00 94.69 197 GLN A CA 1
ATOM 1515 C C . GLN A 1 197 ? 4.509 -2.205 11.991 1.00 94.69 197 GLN A C 1
ATOM 1517 O O . GLN A 1 197 ? 3.724 -2.049 12.928 1.00 94.69 197 GLN A O 1
ATOM 1522 N N . VAL A 1 198 ? 4.080 -2.512 10.761 1.00 96.38 198 VAL A N 1
ATOM 1523 C CA . VAL A 1 198 ? 2.683 -2.801 10.393 1.00 96.38 198 VAL A CA 1
ATOM 1524 C C . VAL A 1 198 ? 2.579 -4.231 9.858 1.00 96.38 198 VAL A C 1
ATOM 1526 O O . VAL A 1 198 ? 3.006 -4.515 8.738 1.00 96.38 198 VAL A O 1
ATOM 1529 N N . GLN A 1 199 ? 1.989 -5.135 10.646 1.00 94.94 199 GLN A N 1
ATOM 1530 C CA . GLN A 1 199 ? 1.865 -6.564 10.335 1.00 94.94 199 GLN A CA 1
ATOM 1531 C C . GLN A 1 199 ? 0.390 -6.995 10.295 1.00 94.94 199 GLN A C 1
ATOM 1533 O O . GLN A 1 199 ? -0.233 -7.288 11.316 1.00 94.94 199 GLN A O 1
ATOM 1538 N N . LEU A 1 200 ? -0.202 -7.050 9.102 1.00 94.50 200 LEU A N 1
ATOM 1539 C CA . LEU A 1 200 ? -1.635 -7.324 8.925 1.00 94.50 200 LEU A CA 1
ATOM 1540 C C . LEU A 1 200 ? -1.856 -8.720 8.330 1.00 94.50 200 LEU A C 1
ATOM 1542 O O . LEU A 1 200 ? -2.397 -8.865 7.237 1.00 94.50 200 LEU A O 1
ATOM 1546 N N . GLU A 1 201 ? -1.429 -9.756 9.060 1.00 92.75 201 GLU A N 1
ATOM 1547 C CA . GLU A 1 201 ? -1.374 -11.163 8.614 1.00 92.75 201 GLU A CA 1
ATOM 1548 C C . GLU A 1 201 ? -2.692 -11.735 8.056 1.00 92.75 201 GLU A C 1
ATOM 1550 O O . GLU A 1 201 ? -2.684 -12.702 7.295 1.00 92.75 201 GLU A O 1
ATOM 1555 N N . SER A 1 202 ? -3.842 -11.169 8.427 1.00 93.69 202 SER A N 1
ATOM 1556 C CA . SER A 1 202 ? -5.148 -11.624 7.930 1.00 93.69 202 SER A CA 1
ATOM 1557 C C . SER A 1 202 ? -5.653 -10.864 6.699 1.00 93.69 202 SER A C 1
ATOM 1559 O O . SER A 1 202 ? -6.529 -11.386 5.998 1.00 93.69 202 SER A O 1
ATOM 1561 N N . LEU A 1 203 ? -5.103 -9.679 6.403 1.00 94.88 203 LEU A N 1
ATOM 1562 C CA . LEU A 1 203 ? -5.660 -8.728 5.439 1.00 94.88 203 LEU A CA 1
ATOM 1563 C C . LEU A 1 203 ? -5.439 -9.178 3.996 1.00 94.88 203 LEU A C 1
ATOM 1565 O O . LEU A 1 203 ? -4.343 -9.075 3.452 1.00 94.88 203 LEU A O 1
ATOM 1569 N N . LYS A 1 204 ? -6.518 -9.643 3.358 1.00 93.19 204 LYS A N 1
ATOM 1570 C CA . LYS A 1 204 ? -6.495 -10.230 2.007 1.00 93.19 204 LYS A CA 1
ATOM 1571 C C . LYS A 1 204 ? -7.098 -9.333 0.933 1.00 93.19 204 LYS A C 1
ATOM 1573 O O . LYS A 1 204 ? -6.833 -9.566 -0.244 1.00 93.19 204 LYS A O 1
ATOM 1578 N N . HIS A 1 205 ? -7.909 -8.342 1.304 1.00 91.62 205 HIS A N 1
ATOM 1579 C CA . HIS A 1 205 ? -8.639 -7.491 0.358 1.00 91.62 205 HIS A CA 1
ATOM 1580 C C . HIS A 1 205 ? -8.746 -6.046 0.859 1.00 91.62 205 HIS A C 1
ATOM 1582 O O . HIS A 1 205 ? -9.174 -5.822 1.994 1.00 91.62 205 HIS A O 1
ATOM 1588 N N . ALA A 1 206 ? -8.494 -5.076 -0.020 1.00 91.12 206 ALA A N 1
ATOM 1589 C CA . ALA A 1 206 ? -8.902 -3.684 0.166 1.00 91.12 206 ALA A CA 1
ATOM 1590 C C . ALA A 1 206 ? -9.840 -3.260 -0.977 1.00 91.12 206 ALA A C 1
ATOM 1592 O O . ALA A 1 206 ? -9.430 -3.264 -2.136 1.00 91.12 206 ALA A O 1
ATOM 1593 N N . LYS A 1 207 ? -11.103 -2.885 -0.700 1.00 87.25 207 LYS A N 1
ATOM 1594 C CA . LYS A 1 207 ? -12.038 -2.502 -1.789 1.00 87.25 207 LYS A CA 1
ATOM 1595 C C . LYS A 1 207 ? -11.525 -1.272 -2.548 1.00 87.25 207 LYS A C 1
ATOM 1597 O O . LYS A 1 207 ? -11.590 -1.238 -3.774 1.00 87.25 207 LYS A O 1
ATOM 1602 N N . TYR A 1 208 ? -11.020 -0.280 -1.822 1.00 84.88 208 TYR A N 1
ATOM 1603 C CA . TYR A 1 208 ? -10.425 0.937 -2.362 1.00 84.88 208 TYR A CA 1
ATOM 1604 C C . TYR A 1 208 ? -8.928 0.963 -2.063 1.00 84.88 208 TYR A C 1
ATOM 1606 O O . TYR A 1 208 ? -8.168 0.343 -2.800 1.00 84.88 208 TYR A O 1
ATOM 1614 N N . ALA A 1 209 ? -8.492 1.657 -1.014 1.00 85.25 209 ALA A N 1
ATOM 1615 C CA . ALA A 1 209 ? -7.088 2.012 -0.865 1.00 85.25 209 ALA A CA 1
ATOM 1616 C C . ALA A 1 209 ? -6.482 1.625 0.478 1.00 85.25 209 ALA A C 1
ATOM 1618 O O . ALA A 1 209 ? -7.170 1.549 1.499 1.00 85.25 209 ALA A O 1
ATOM 1619 N N . ILE A 1 210 ? -5.164 1.466 0.458 1.00 92.69 210 ILE A N 1
ATOM 1620 C CA . ILE A 1 210 ? -4.305 1.418 1.636 1.00 92.69 210 ILE A CA 1
ATOM 1621 C C . ILE A 1 210 ? -3.374 2.623 1.571 1.00 92.69 210 ILE A C 1
ATOM 1623 O O . ILE A 1 210 ? -2.726 2.835 0.549 1.00 92.69 210 ILE A O 1
ATOM 1627 N N . LYS A 1 211 ? -3.315 3.412 2.645 1.00 94.69 211 LYS A N 1
ATOM 1628 C CA . LYS A 1 211 ? -2.422 4.565 2.774 1.00 94.69 211 LYS A CA 1
ATOM 1629 C C . LYS A 1 211 ? -1.656 4.464 4.092 1.00 94.69 211 LYS A C 1
ATOM 1631 O O . LYS A 1 211 ? -2.264 4.567 5.156 1.00 94.69 211 LYS A O 1
ATOM 1636 N N . ILE A 1 212 ? -0.347 4.242 4.016 1.00 96.81 212 ILE A N 1
ATOM 1637 C CA . ILE A 1 212 ? 0.562 4.190 5.170 1.00 96.81 212 ILE A CA 1
ATOM 1638 C C . ILE A 1 212 ? 1.622 5.258 4.927 1.00 96.81 212 ILE A C 1
ATOM 1640 O O . ILE A 1 212 ? 2.483 5.068 4.073 1.00 96.81 212 ILE A O 1
ATOM 1644 N N . VAL A 1 213 ? 1.496 6.417 5.569 1.00 95.75 213 VAL A N 1
ATOM 1645 C CA . VAL A 1 213 ? 2.300 7.610 5.246 1.00 95.75 213 VAL A CA 1
ATOM 1646 C C . VAL A 1 213 ? 2.640 8.409 6.495 1.00 95.75 213 VAL A C 1
ATOM 1648 O O . VAL A 1 213 ? 1.887 8.361 7.456 1.00 95.75 213 VAL A O 1
ATOM 1651 N N . GLU A 1 214 ? 3.709 9.201 6.489 1.00 96.44 214 GLU A N 1
ATOM 1652 C CA . GLU A 1 214 ? 4.020 10.112 7.610 1.00 96.44 214 GLU A CA 1
ATOM 1653 C C . GLU A 1 214 ? 4.224 9.371 8.955 1.00 96.44 214 GLU A C 1
ATOM 1655 O O . GLU A 1 214 ? 3.900 9.904 10.015 1.00 96.44 214 GLU A O 1
ATOM 1660 N N . ASN A 1 215 ? 4.744 8.136 8.922 1.00 96.69 215 ASN A N 1
ATOM 1661 C CA . ASN A 1 215 ? 5.139 7.358 10.106 1.00 96.69 215 ASN A CA 1
ATOM 1662 C C . ASN A 1 215 ? 6.683 7.250 10.119 1.00 96.69 215 ASN A C 1
ATOM 1664 O O . ASN A 1 215 ? 7.227 6.352 9.472 1.00 96.69 215 ASN A O 1
ATOM 1668 N N . PRO A 1 216 ? 7.410 8.198 10.745 1.00 95.50 216 PRO A N 1
ATOM 1669 C CA . PRO A 1 216 ? 8.837 8.430 10.479 1.00 95.50 216 PRO A CA 1
ATOM 1670 C C . PRO A 1 216 ? 9.794 7.398 11.094 1.00 95.50 216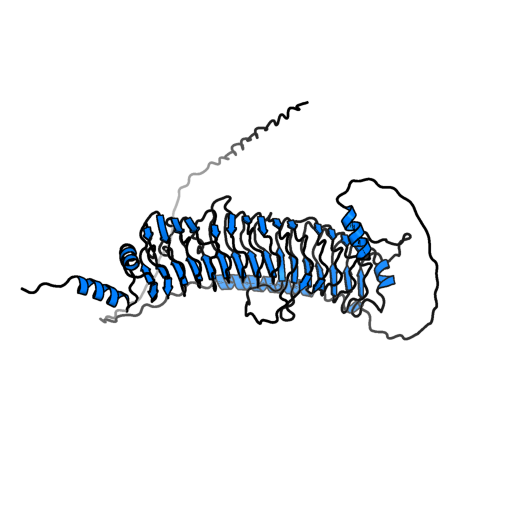 PRO A C 1
ATOM 1672 O O . PRO A 1 216 ? 10.968 7.389 10.736 1.00 95.50 216 PRO A O 1
ATOM 1675 N N . ASP A 1 217 ? 9.301 6.543 11.990 1.00 95.00 217 ASP A N 1
ATOM 1676 C CA . ASP A 1 217 ? 10.084 5.528 12.711 1.00 95.00 217 ASP A CA 1
ATOM 1677 C C . ASP A 1 217 ? 9.751 4.093 12.243 1.00 95.00 217 ASP A C 1
ATOM 1679 O O . ASP A 1 217 ? 10.090 3.119 12.907 1.00 95.00 217 ASP A O 1
ATOM 1683 N N . LEU A 1 218 ? 9.042 3.966 11.115 1.00 95.81 218 LEU A N 1
ATOM 1684 C CA . LEU A 1 218 ? 8.580 2.700 10.543 1.00 95.81 218 LEU A CA 1
ATOM 1685 C C . LEU A 1 218 ? 9.705 1.991 9.768 1.00 95.81 218 LEU A C 1
ATOM 1687 O O . LEU A 1 218 ? 10.303 2.595 8.883 1.00 95.81 218 LEU A O 1
ATOM 1691 N N . ASP A 1 219 ? 9.912 0.700 10.030 1.00 95.19 219 ASP A N 1
ATOM 1692 C CA . ASP A 1 219 ? 10.914 -0.162 9.380 1.00 95.19 219 ASP A CA 1
ATOM 1693 C C . ASP A 1 219 ? 10.284 -1.249 8.483 1.00 95.19 219 ASP A C 1
ATOM 1695 O O . ASP A 1 219 ? 10.906 -1.711 7.526 1.00 95.19 219 ASP A O 1
ATOM 1699 N N . ASN A 1 220 ? 9.059 -1.709 8.773 1.00 96.38 220 ASN A N 1
ATOM 1700 C CA . ASN A 1 220 ? 8.489 -2.896 8.115 1.00 96.38 220 ASN A CA 1
ATOM 1701 C C . ASN A 1 220 ? 6.974 -2.798 7.870 1.00 96.38 220 ASN A C 1
ATOM 1703 O O . ASN A 1 220 ? 6.195 -2.547 8.793 1.00 96.38 220 ASN A O 1
ATOM 1707 N N . ILE A 1 221 ? 6.543 -3.083 6.637 1.00 97.19 221 ILE A N 1
ATOM 1708 C CA . ILE A 1 221 ? 5.133 -3.224 6.254 1.00 97.19 221 ILE A CA 1
ATOM 1709 C C . ILE A 1 221 ? 4.910 -4.593 5.598 1.00 97.19 221 ILE A C 1
ATOM 1711 O O . ILE A 1 221 ? 5.427 -4.858 4.512 1.00 97.19 221 ILE A O 1
ATOM 1715 N N . SER A 1 222 ? 4.069 -5.439 6.201 1.00 97.25 222 SER A N 1
ATOM 1716 C CA . SER A 1 222 ? 3.765 -6.788 5.701 1.00 97.25 222 SER A CA 1
ATOM 1717 C C . SER A 1 222 ? 2.270 -7.115 5.750 1.00 97.25 222 SER A C 1
ATOM 1719 O O . SER A 1 222 ? 1.614 -6.951 6.783 1.00 97.25 222 SER A O 1
ATOM 1721 N N . MET A 1 223 ? 1.715 -7.594 4.629 1.00 96.31 223 MET A N 1
ATOM 1722 C CA . MET A 1 223 ? 0.326 -8.077 4.541 1.00 96.31 223 MET A CA 1
ATOM 1723 C C . MET A 1 223 ? 0.095 -9.000 3.323 1.00 96.31 223 MET A C 1
ATOM 1725 O O . MET A 1 223 ? 0.533 -8.671 2.218 1.00 96.31 223 MET A O 1
ATOM 1729 N N . PRO A 1 224 ? -0.650 -10.120 3.450 1.00 96.19 224 PRO A N 1
ATOM 1730 C CA . PRO A 1 224 ? -0.983 -11.025 2.343 1.00 96.19 224 PRO A CA 1
ATOM 1731 C C . PRO A 1 224 ? -2.184 -10.510 1.526 1.00 96.19 224 PRO A C 1
ATOM 1733 O O . PRO A 1 224 ? -3.139 -11.233 1.223 1.00 96.19 224 PRO A O 1
ATOM 1736 N N . LEU A 1 225 ? -2.125 -9.228 1.177 1.00 94.75 225 LEU A N 1
ATOM 1737 C CA . LEU A 1 225 ? -3.118 -8.507 0.398 1.00 94.75 225 LEU A CA 1
ATOM 1738 C C . LEU A 1 225 ? -3.159 -9.070 -1.022 1.00 94.75 225 LEU A C 1
ATOM 1740 O O . LEU A 1 225 ? -2.183 -8.943 -1.743 1.00 94.75 225 LEU A O 1
ATOM 1744 N N . THR A 1 226 ? -4.281 -9.651 -1.448 1.00 94.38 226 THR A N 1
ATOM 1745 C CA . THR A 1 226 ? -4.418 -10.235 -2.798 1.00 94.38 226 THR A CA 1
ATOM 1746 C C . THR A 1 226 ? -4.834 -9.212 -3.857 1.00 94.38 226 THR A C 1
ATOM 1748 O O . THR A 1 226 ? -4.502 -9.361 -5.035 1.00 94.38 226 THR A O 1
ATOM 1751 N N . ASN A 1 227 ? -5.570 -8.172 -3.447 1.00 90.50 227 ASN A N 1
ATOM 1752 C CA . ASN A 1 227 ? -6.027 -7.080 -4.305 1.00 90.50 227 ASN A CA 1
ATOM 1753 C C . ASN A 1 227 ? -6.284 -5.779 -3.525 1.00 90.50 227 ASN A C 1
ATOM 1755 O O . ASN A 1 227 ? -6.756 -5.804 -2.385 1.00 90.50 227 ASN A O 1
ATOM 1759 N N . ALA A 1 228 ? -6.026 -4.652 -4.192 1.00 89.25 228 ALA A N 1
ATOM 1760 C CA . ALA A 1 228 ? -6.438 -3.307 -3.789 1.00 89.25 228 ALA A CA 1
ATOM 1761 C C . ALA A 1 228 ? -6.751 -2.446 -5.024 1.00 89.25 228 ALA A C 1
ATOM 1763 O O . ALA A 1 228 ? -6.206 -2.694 -6.098 1.00 89.25 228 ALA A O 1
ATOM 1764 N N . SER A 1 229 ? -7.569 -1.395 -4.887 1.00 84.88 229 SER A N 1
ATOM 1765 C CA . SER A 1 229 ? -7.678 -0.393 -5.960 1.00 84.88 229 SER A CA 1
ATOM 1766 C C . SER A 1 229 ? -6.414 0.460 -6.070 1.00 84.88 229 SER A C 1
ATOM 1768 O O . SER A 1 229 ? -6.020 0.781 -7.185 1.00 84.88 229 SER A O 1
ATOM 1770 N N . PHE A 1 230 ? -5.782 0.818 -4.947 1.00 85.19 230 PHE A N 1
ATOM 1771 C 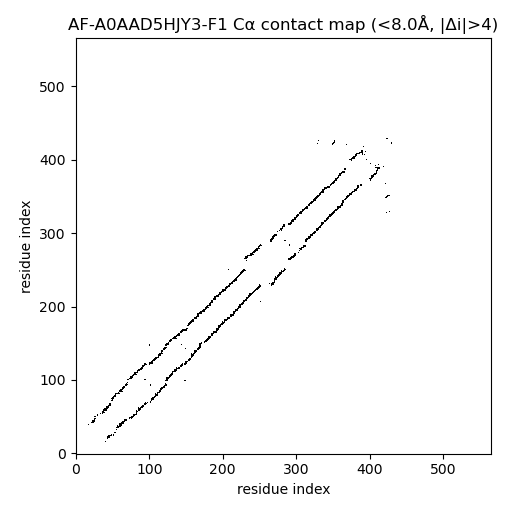CA . PHE A 1 230 ? -4.447 1.427 -4.921 1.00 85.19 230 PHE A CA 1
ATOM 1772 C C . PHE A 1 230 ? -3.764 1.308 -3.547 1.00 85.19 230 PHE A C 1
ATOM 1774 O O . PHE A 1 230 ? -4.425 1.103 -2.526 1.00 85.19 230 PHE A O 1
ATOM 1781 N N . VAL A 1 231 ? -2.435 1.426 -3.524 1.00 92.81 231 VAL A N 1
ATOM 1782 C CA . VAL A 1 231 ? -1.592 1.331 -2.320 1.00 92.81 231 VAL A CA 1
ATOM 1783 C C . VAL A 1 231 ? -0.608 2.502 -2.304 1.00 92.81 231 VAL A C 1
ATOM 1785 O O . VAL A 1 231 ? 0.195 2.611 -3.217 1.00 92.81 231 VAL A O 1
ATOM 1788 N N . GLN A 1 232 ? -0.661 3.372 -1.295 1.00 92.94 232 GLN A N 1
ATOM 1789 C CA . GLN A 1 232 ? 0.242 4.520 -1.143 1.00 92.94 232 GLN A CA 1
ATOM 1790 C C . GLN A 1 232 ? 1.124 4.373 0.101 1.00 92.94 232 GLN A C 1
ATOM 1792 O O . GLN A 1 232 ? 0.609 4.216 1.214 1.00 92.94 232 GLN A O 1
ATOM 1797 N N . MET A 1 233 ? 2.437 4.472 -0.095 1.00 95.12 233 MET A N 1
ATOM 1798 C CA . MET A 1 233 ? 3.476 4.404 0.930 1.00 95.12 233 MET A CA 1
ATOM 1799 C C . MET A 1 233 ? 4.545 5.466 0.629 1.00 95.12 233 MET A C 1
ATOM 1801 O O . MET A 1 233 ? 5.242 5.353 -0.373 1.00 95.12 233 MET A O 1
ATOM 1805 N N . TYR A 1 234 ? 4.626 6.517 1.453 1.00 94.62 234 TYR A N 1
ATOM 1806 C CA . TYR A 1 234 ? 5.552 7.654 1.292 1.00 94.62 234 TYR A CA 1
ATOM 1807 C C . TYR A 1 234 ? 5.727 8.423 2.616 1.00 94.62 234 TYR A C 1
ATOM 1809 O O . TYR A 1 234 ? 4.849 8.352 3.480 1.00 94.62 234 TYR A O 1
ATOM 1817 N N . ASN A 1 235 ? 6.806 9.197 2.785 1.00 94.62 235 ASN A N 1
ATOM 1818 C CA . ASN A 1 235 ? 7.136 9.925 4.026 1.00 94.62 235 ASN A CA 1
ATOM 1819 C C . ASN A 1 235 ? 7.158 9.026 5.286 1.00 94.62 235 ASN A C 1
ATOM 1821 O O . ASN A 1 235 ? 6.801 9.480 6.374 1.00 94.62 235 ASN A O 1
ATOM 1825 N N . ASN A 1 236 ? 7.495 7.743 5.156 1.00 94.12 236 ASN A N 1
ATOM 1826 C CA . ASN A 1 236 ? 7.655 6.849 6.309 1.00 94.12 236 ASN A CA 1
ATOM 1827 C C . ASN A 1 236 ? 9.113 6.891 6.815 1.00 94.12 236 ASN A C 1
ATOM 1829 O O . ASN A 1 236 ? 9.847 7.834 6.509 1.00 94.12 236 ASN A O 1
ATOM 1833 N N . GLY A 1 237 ? 9.533 5.900 7.605 1.00 88.19 237 GLY A N 1
ATOM 1834 C CA . GLY A 1 237 ? 10.933 5.741 7.984 1.00 88.19 237 GLY A CA 1
ATOM 1835 C C . GLY A 1 237 ? 11.858 5.553 6.781 1.00 88.19 237 GLY A C 1
ATOM 1836 O O . GLY A 1 237 ? 11.437 5.267 5.662 1.00 88.19 237 GLY A O 1
ATOM 1837 N N . ARG A 1 238 ? 13.154 5.767 7.010 1.00 84.19 238 ARG A N 1
ATOM 1838 C CA . ARG A 1 238 ? 14.162 5.831 5.939 1.00 84.19 238 ARG A CA 1
ATOM 1839 C C . ARG A 1 238 ? 14.569 4.466 5.384 1.00 84.19 238 ARG A C 1
ATOM 1841 O O . ARG A 1 238 ? 15.062 4.384 4.262 1.00 84.19 238 ARG A O 1
ATOM 1848 N N . ASP A 1 239 ? 14.417 3.428 6.194 1.00 91.31 239 ASP A N 1
ATOM 1849 C CA . ASP A 1 239 ? 14.922 2.087 5.920 1.00 91.31 239 ASP A CA 1
ATOM 1850 C C . ASP A 1 239 ? 13.749 1.076 5.796 1.00 91.31 239 ASP A C 1
ATOM 1852 O O . ASP A 1 239 ? 13.915 -0.119 6.033 1.00 91.31 239 ASP A O 1
ATOM 1856 N N . VAL A 1 240 ? 12.557 1.556 5.384 1.00 96.56 240 VAL A N 1
ATOM 1857 C CA . VAL A 1 240 ? 11.314 0.763 5.262 1.00 96.56 240 VAL A CA 1
ATOM 1858 C C . VAL A 1 240 ? 11.441 -0.349 4.223 1.00 96.56 240 VAL A C 1
ATOM 1860 O O . VAL A 1 240 ? 11.702 -0.095 3.042 1.00 96.56 240 VAL A O 1
ATOM 1863 N N . VAL A 1 241 ? 11.114 -1.570 4.642 1.00 97.44 241 VAL A N 1
ATOM 1864 C CA . VAL A 1 241 ? 10.871 -2.728 3.772 1.00 97.44 241 VAL A CA 1
ATOM 1865 C C . VAL A 1 241 ? 9.366 -2.948 3.595 1.00 97.44 241 VAL A C 1
ATOM 1867 O O . VAL A 1 241 ? 8.610 -2.982 4.569 1.00 97.44 241 VAL A O 1
ATOM 1870 N N . VAL A 1 242 ? 8.921 -3.147 2.351 1.00 97.81 242 VAL A N 1
ATOM 1871 C CA . VAL A 1 242 ? 7.515 -3.443 2.013 1.00 97.81 242 VAL A CA 1
ATOM 1872 C C . VAL A 1 242 ? 7.381 -4.848 1.435 1.00 97.81 242 VAL A C 1
ATOM 1874 O O . VAL A 1 242 ? 8.010 -5.175 0.433 1.00 97.81 242 VAL A O 1
ATOM 1877 N N . SER A 1 243 ? 6.502 -5.670 2.009 1.00 98.06 243 SER A N 1
ATOM 1878 C CA . SER A 1 243 ? 6.236 -7.037 1.550 1.00 98.06 243 SER A CA 1
ATOM 1879 C C . SER A 1 243 ? 4.744 -7.276 1.315 1.00 98.06 243 SER A C 1
ATOM 1881 O O . SER A 1 243 ? 3.946 -7.335 2.253 1.00 98.06 243 SER A O 1
ATOM 1883 N N . LEU A 1 244 ? 4.363 -7.443 0.043 1.00 97.75 244 LEU A N 1
ATOM 1884 C CA . LEU A 1 244 ? 2.992 -7.746 -0.392 1.00 97.75 244 LEU A CA 1
ATOM 1885 C C . LEU A 1 244 ? 2.981 -9.083 -1.170 1.00 97.75 244 LEU A C 1
ATOM 1887 O O . LEU A 1 244 ? 2.693 -9.112 -2.370 1.00 97.75 244 LEU A O 1
ATOM 1891 N N . PRO A 1 245 ? 3.325 -10.217 -0.519 1.00 97.25 245 PRO A N 1
ATOM 1892 C CA . PRO A 1 245 ? 3.701 -11.466 -1.193 1.00 97.25 245 PRO A CA 1
ATOM 1893 C C . PRO A 1 245 ? 2.562 -12.146 -1.963 1.00 97.25 245 PRO A C 1
ATOM 1895 O O . PRO A 1 245 ? 2.819 -12.959 -2.849 1.00 97.25 245 PRO A O 1
ATOM 1898 N N . GLU A 1 246 ? 1.308 -11.824 -1.641 1.00 97.56 246 GLU A N 1
ATOM 1899 C CA . GLU A 1 246 ? 0.110 -12.392 -2.272 1.00 97.56 246 GLU A CA 1
ATOM 1900 C C . GLU A 1 246 ? -0.562 -11.449 -3.285 1.00 97.56 246 GLU A C 1
ATOM 1902 O O . GLU A 1 246 ? -1.565 -11.827 -3.893 1.00 97.56 246 GLU A O 1
ATOM 1907 N N . LEU A 1 247 ? -0.031 -10.238 -3.488 1.00 96.69 247 LEU A N 1
ATOM 1908 C CA . LEU A 1 247 ? -0.677 -9.210 -4.302 1.00 96.69 247 LEU A CA 1
ATOM 1909 C C . LEU A 1 247 ? -0.618 -9.565 -5.781 1.00 96.69 247 LEU A C 1
ATOM 1911 O O . LEU A 1 247 ? 0.439 -9.475 -6.392 1.00 96.69 247 LEU A O 1
ATOM 1915 N N . GLU A 1 248 ? -1.761 -9.925 -6.368 1.00 95.00 248 GLU A N 1
ATOM 1916 C CA . GLU A 1 248 ? -1.853 -10.233 -7.800 1.00 95.00 248 GLU 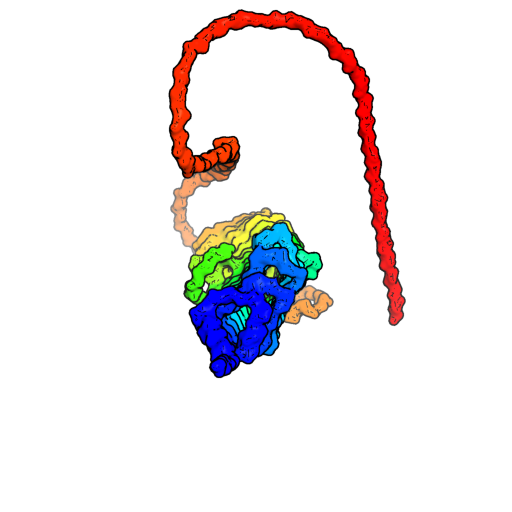A CA 1
ATOM 1917 C C . GLU A 1 248 ? -2.384 -9.060 -8.635 1.00 95.00 248 GLU A C 1
ATOM 1919 O O . GLU A 1 248 ? -2.070 -8.966 -9.826 1.00 95.00 248 GLU A O 1
ATOM 1924 N N . PHE A 1 249 ? -3.187 -8.175 -8.030 1.00 91.50 249 PHE A N 1
ATOM 1925 C CA . PHE A 1 249 ? -3.950 -7.151 -8.745 1.00 91.50 249 PHE A CA 1
ATOM 1926 C C . PHE A 1 249 ? -3.959 -5.790 -8.037 1.00 91.50 249 PHE A C 1
ATOM 1928 O O . PHE A 1 249 ? -4.382 -5.689 -6.883 1.00 91.50 249 PHE A O 1
ATOM 1935 N N . LEU A 1 250 ? -3.587 -4.737 -8.768 1.00 90.94 250 LEU A N 1
ATOM 1936 C CA . LEU A 1 250 ? -3.822 -3.342 -8.387 1.00 90.94 250 LEU A CA 1
ATOM 1937 C C . LEU A 1 250 ? -4.773 -2.666 -9.381 1.00 90.94 250 LEU A C 1
ATOM 1939 O O . LEU A 1 250 ? -4.756 -2.954 -10.579 1.00 90.94 250 LEU A O 1
ATOM 1943 N N . GLY A 1 251 ? -5.589 -1.737 -8.892 1.00 82.00 251 GLY A N 1
ATOM 1944 C CA . GLY A 1 251 ? -6.559 -1.003 -9.703 1.00 82.00 251 GLY A CA 1
ATOM 1945 C C . GLY A 1 251 ? -8.013 -1.365 -9.418 1.00 82.00 251 GLY A C 1
ATOM 1946 O O . GLY A 1 251 ? -8.321 -2.377 -8.791 1.00 82.00 251 GLY A O 1
ATOM 1947 N N . ASN A 1 252 ? -8.945 -0.547 -9.910 1.00 68.88 252 ASN A N 1
ATOM 1948 C CA . ASN A 1 252 ? -10.378 -0.820 -9.784 1.00 68.88 252 ASN A CA 1
ATOM 1949 C C . ASN A 1 252 ? -10.985 -1.218 -11.137 1.00 68.88 252 ASN A C 1
ATOM 1951 O O . ASN A 1 252 ? -11.030 -0.414 -12.064 1.00 68.88 252 ASN A O 1
ATOM 1955 N N . ARG A 1 253 ? -11.536 -2.436 -11.237 1.00 53.09 253 ARG A N 1
ATOM 1956 C CA . ARG A 1 253 ? -12.297 -2.886 -12.423 1.00 53.09 253 ARG A CA 1
ATOM 1957 C C . ARG A 1 253 ? -13.746 -2.372 -12.461 1.00 53.09 253 ARG A C 1
ATOM 1959 O O . ARG A 1 253 ? -14.443 -2.596 -13.446 1.00 53.09 253 ARG A O 1
ATOM 1966 N N . SER A 1 254 ? -14.236 -1.740 -11.392 1.00 48.78 254 SER A N 1
ATOM 1967 C CA . SER A 1 254 ? -15.633 -1.310 -11.260 1.00 48.78 254 SER A CA 1
ATOM 1968 C C . SER A 1 254 ? -15.813 0.192 -11.502 1.00 48.78 254 SER A C 1
ATOM 1970 O O . SER A 1 254 ? -15.160 1.029 -10.887 1.00 48.78 254 SER A O 1
ATOM 1972 N N . HIS A 1 255 ? -16.778 0.547 -12.354 1.00 46.66 255 HIS A N 1
ATOM 1973 C CA . HIS A 1 255 ? -17.128 1.938 -12.677 1.00 46.66 255 HIS A CA 1
ATOM 1974 C C . HIS A 1 255 ? -17.842 2.689 -11.525 1.00 46.66 255 HIS A C 1
ATOM 1976 O O . HIS A 1 255 ? -18.405 3.762 -11.751 1.00 46.66 255 HIS A O 1
ATOM 1982 N N . GLU A 1 256 ? -17.854 2.153 -10.297 1.00 49.09 256 GLU A N 1
ATOM 1983 C CA . GLU A 1 256 ? -18.529 2.763 -9.147 1.00 49.09 256 GLU A CA 1
ATOM 1984 C C . GLU A 1 256 ? -17.860 4.093 -8.769 1.00 49.09 256 GLU A C 1
ATOM 1986 O O . GLU A 1 256 ? -16.790 4.139 -8.164 1.00 49.09 256 GLU A O 1
ATOM 1991 N N . SER A 1 257 ? -18.504 5.195 -9.158 1.00 42.94 257 SER A N 1
ATOM 1992 C CA . SER A 1 257 ? -18.104 6.572 -8.863 1.00 42.94 257 SER A CA 1
ATOM 1993 C C . SER A 1 257 ? -18.017 6.833 -7.357 1.00 42.94 257 SER A C 1
ATOM 1995 O O . SER A 1 257 ? -19.008 7.194 -6.725 1.00 42.94 257 SER A O 1
ATOM 1997 N N . SER A 1 258 ? -16.820 6.684 -6.792 1.00 44.56 258 SER A N 1
ATOM 1998 C CA . SER A 1 258 ? -16.528 7.011 -5.397 1.00 44.56 258 SER A CA 1
ATOM 1999 C C . SER A 1 258 ? -15.862 8.384 -5.309 1.00 44.56 258 SER A C 1
ATOM 2001 O O . SER A 1 258 ? -14.835 8.621 -5.941 1.00 44.56 258 SER A O 1
ATOM 2003 N N . MET A 1 259 ? -16.439 9.302 -4.530 1.00 42.31 259 MET A N 1
ATOM 2004 C CA . MET A 1 259 ? -15.953 10.682 -4.354 1.00 42.31 259 MET A CA 1
ATOM 2005 C C . MET A 1 259 ? -14.747 10.771 -3.395 1.00 42.31 259 MET A C 1
ATOM 2007 O O . MET A 1 259 ? -14.695 11.641 -2.528 1.00 42.31 259 MET A O 1
ATOM 2011 N N . ILE A 1 260 ? -13.782 9.859 -3.515 1.00 47.59 260 ILE A N 1
ATOM 2012 C CA . ILE A 1 260 ? -12.597 9.810 -2.648 1.00 47.59 260 ILE A CA 1
ATOM 2013 C C . ILE A 1 260 ? -11.492 10.658 -3.286 1.00 47.59 260 ILE A C 1
ATOM 2015 O O . ILE A 1 260 ? -10.541 10.160 -3.879 1.00 47.59 260 ILE A O 1
ATOM 2019 N N . SER A 1 261 ? -11.622 11.979 -3.156 1.00 39.44 261 SER A N 1
ATOM 2020 C CA . SER A 1 261 ? -10.591 12.957 -3.525 1.00 39.44 261 SER A CA 1
ATOM 2021 C C . SER A 1 261 ? -9.461 13.002 -2.479 1.00 39.44 261 SER A C 1
ATOM 2023 O O . SER A 1 261 ? -9.156 14.062 -1.935 1.00 39.44 261 SER A O 1
ATOM 2025 N N . ALA A 1 262 ? -8.884 11.844 -2.144 1.00 39.84 262 ALA A N 1
ATOM 2026 C CA . ALA A 1 262 ? -7.957 11.654 -1.021 1.00 39.84 262 ALA A CA 1
ATOM 2027 C C . ALA A 1 262 ? -6.464 11.660 -1.420 1.00 39.84 262 ALA A C 1
ATOM 2029 O O . ALA A 1 262 ? -5.652 10.959 -0.817 1.00 39.84 262 ALA A O 1
ATOM 2030 N N . GLY A 1 263 ? -6.096 12.475 -2.415 1.00 42.97 263 GLY A N 1
ATOM 2031 C CA . GLY A 1 263 ? -4.692 12.776 -2.727 1.00 42.97 263 GLY A CA 1
ATOM 2032 C C . GLY A 1 263 ? -3.873 11.574 -3.212 1.00 42.97 263 GLY A C 1
ATOM 2033 O O . GLY A 1 263 ? -2.817 11.287 -2.651 1.00 42.97 263 GLY A O 1
ATOM 2034 N N . GLY A 1 264 ? -4.370 10.872 -4.231 1.00 48.97 264 GLY A N 1
ATOM 2035 C CA . GLY A 1 264 ? -3.651 9.799 -4.915 1.00 48.97 264 GLY A CA 1
ATOM 2036 C C . GLY A 1 264 ? -4.275 9.487 -6.272 1.00 48.97 264 GLY A C 1
ATOM 2037 O O . GLY A 1 264 ? -5.500 9.396 -6.378 1.00 48.97 264 GLY A O 1
ATOM 2038 N N . THR A 1 265 ? -3.435 9.345 -7.295 1.00 58.59 265 THR A N 1
ATOM 2039 C CA . THR A 1 265 ? -3.802 8.889 -8.647 1.00 58.59 265 THR A CA 1
ATOM 2040 C C . THR A 1 265 ? -3.127 7.568 -9.008 1.00 58.59 265 THR A C 1
ATOM 2042 O O . THR A 1 265 ? -3.299 7.089 -10.119 1.00 58.59 265 THR A O 1
ATOM 2045 N N . GLY A 1 266 ? -2.422 6.923 -8.077 1.00 75.19 266 GLY A N 1
ATOM 2046 C CA . GLY A 1 266 ? -1.684 5.694 -8.334 1.00 75.19 266 GLY A CA 1
ATOM 2047 C C . GLY A 1 266 ? -1.513 4.813 -7.109 1.00 75.19 266 GLY A C 1
ATOM 2048 O O . GLY A 1 266 ? -2.045 5.089 -6.030 1.00 75.19 266 GLY A O 1
ATOM 2049 N N . SER A 1 267 ? -0.789 3.716 -7.321 1.00 90.00 267 SER A N 1
ATOM 2050 C CA . SER A 1 267 ? -0.104 3.012 -6.243 1.00 90.00 267 SER A CA 1
ATOM 2051 C C . SER A 1 267 ? 1.333 3.514 -6.178 1.00 90.00 267 SER A C 1
ATOM 2053 O O . SER A 1 267 ? 2.100 3.310 -7.118 1.00 90.00 267 SER A O 1
ATOM 2055 N N . ASP A 1 268 ? 1.666 4.177 -5.079 1.00 91.81 268 ASP A N 1
ATOM 2056 C CA . ASP A 1 268 ? 2.861 5.000 -4.944 1.00 91.81 268 ASP A CA 1
ATOM 2057 C C . ASP A 1 268 ? 3.766 4.368 -3.880 1.00 91.81 268 ASP A C 1
ATOM 2059 O O . ASP A 1 268 ? 3.347 4.211 -2.732 1.00 91.81 268 ASP A O 1
ATOM 2063 N N . PHE A 1 269 ? 4.992 4.009 -4.256 1.00 96.25 269 PHE A N 1
ATOM 2064 C CA . PHE A 1 269 ? 5.999 3.393 -3.392 1.00 96.25 269 PHE A CA 1
ATOM 2065 C C . PHE A 1 269 ? 7.223 4.313 -3.325 1.00 96.25 269 PHE A C 1
ATOM 2067 O O . PHE A 1 269 ? 7.958 4.455 -4.309 1.00 96.25 269 PHE A O 1
ATOM 2074 N N . GLN A 1 270 ? 7.400 4.983 -2.187 1.00 95.62 270 GLN A N 1
ATOM 2075 C CA . GLN A 1 270 ? 8.405 6.028 -1.999 1.00 95.62 270 GLN A CA 1
ATOM 2076 C C . GLN A 1 270 ? 9.177 5.850 -0.690 1.00 95.62 270 GLN A C 1
ATOM 2078 O O . GLN A 1 270 ? 8.648 5.311 0.282 1.00 95.62 270 GLN A O 1
ATOM 2083 N N . ASP A 1 271 ? 10.419 6.340 -0.684 1.00 94.69 271 ASP A N 1
ATOM 2084 C CA . ASP A 1 271 ? 11.348 6.328 0.458 1.00 94.69 271 ASP A CA 1
ATOM 2085 C C . ASP A 1 271 ? 11.760 4.923 0.965 1.00 94.69 271 ASP A C 1
ATOM 2087 O O . ASP A 1 271 ? 12.319 4.795 2.052 1.00 94.69 271 ASP A O 1
ATOM 2091 N N . LEU A 1 272 ? 11.523 3.857 0.189 1.00 96.62 272 LEU A N 1
ATOM 2092 C CA . LEU A 1 272 ? 11.740 2.465 0.611 1.00 96.62 272 LEU A CA 1
ATOM 2093 C C . LEU A 1 272 ? 13.183 1.986 0.395 1.00 96.62 272 LEU A C 1
ATOM 2095 O O . LEU A 1 272 ? 13.828 2.356 -0.592 1.00 96.62 272 LEU A O 1
ATOM 2099 N N . ILE A 1 273 ? 13.658 1.068 1.243 1.00 96.81 273 ILE A N 1
ATOM 2100 C CA . ILE A 1 273 ? 14.931 0.353 1.035 1.00 96.81 273 ILE A CA 1
ATOM 2101 C C . ILE A 1 273 ? 14.764 -0.968 0.267 1.00 96.81 273 ILE A C 1
ATOM 2103 O O . ILE A 1 273 ? 15.704 -1.386 -0.405 1.00 96.81 273 ILE A O 1
ATOM 2107 N N . ASP A 1 274 ? 13.581 -1.593 0.321 1.00 97.19 274 ASP A N 1
ATOM 2108 C CA . ASP A 1 274 ? 13.208 -2.783 -0.463 1.00 97.19 274 ASP A CA 1
ATOM 2109 C C . ASP A 1 274 ? 11.678 -2.888 -0.651 1.00 97.19 274 ASP A C 1
ATOM 2111 O O . ASP A 1 274 ? 10.900 -2.420 0.188 1.00 97.19 274 ASP A O 1
ATOM 2115 N N . VAL A 1 275 ? 11.233 -3.506 -1.751 1.00 97.44 275 VAL A N 1
ATOM 2116 C CA . VAL A 1 275 ? 9.811 -3.679 -2.096 1.00 97.44 275 VAL A CA 1
ATOM 2117 C C . VAL A 1 275 ? 9.545 -5.011 -2.815 1.00 97.44 275 VAL A C 1
ATOM 2119 O O . VAL A 1 275 ? 9.903 -5.224 -3.972 1.00 97.44 275 VAL A O 1
ATOM 2122 N N . SER A 1 276 ? 8.854 -5.928 -2.133 1.00 98.00 276 SER A N 1
ATOM 2123 C CA . SER A 1 276 ? 8.603 -7.292 -2.607 1.00 98.00 276 SER A CA 1
ATOM 2124 C C . SER A 1 276 ? 7.171 -7.473 -3.123 1.00 98.00 276 SER A C 1
ATOM 2126 O O . SER A 1 276 ? 6.218 -7.593 -2.346 1.00 98.00 276 SER A O 1
ATOM 2128 N N . LEU A 1 277 ? 7.026 -7.530 -4.455 1.00 98.00 277 LEU A N 1
ATOM 2129 C CA . LEU A 1 277 ? 5.751 -7.706 -5.178 1.00 98.00 277 LEU A CA 1
ATOM 2130 C C . LEU A 1 277 ? 5.732 -8.990 -6.055 1.00 98.00 277 LEU A C 1
ATOM 2132 O O . LEU A 1 277 ? 5.370 -8.932 -7.235 1.00 98.00 277 LEU A O 1
ATOM 2136 N N . PRO A 1 278 ? 6.123 -10.175 -5.537 1.00 97.56 278 PRO A N 1
ATOM 2137 C CA . PRO A 1 278 ? 6.475 -11.351 -6.348 1.00 97.56 278 PRO A CA 1
ATOM 2138 C C . PRO A 1 278 ? 5.311 -11.977 -7.132 1.00 97.56 278 PRO A C 1
ATOM 2140 O O . PRO A 1 278 ? 5.542 -12.788 -8.033 1.00 97.56 278 PRO A O 1
ATOM 2143 N N . LYS A 1 279 ? 4.059 -11.637 -6.801 1.00 97.81 279 LYS A N 1
ATOM 2144 C CA . LYS A 1 279 ? 2.862 -12.147 -7.486 1.00 97.81 279 LYS A CA 1
ATOM 2145 C C . LYS A 1 279 ? 2.104 -11.108 -8.304 1.00 97.81 279 LYS A C 1
ATOM 2147 O O . LYS A 1 279 ? 1.120 -11.496 -8.930 1.00 97.81 279 LYS A O 1
ATOM 2152 N N . LEU A 1 280 ? 2.560 -9.853 -8.367 1.00 97.56 280 LEU A N 1
ATOM 2153 C CA . LEU A 1 280 ? 1.832 -8.787 -9.058 1.00 97.56 280 LEU A CA 1
ATOM 2154 C C . LEU A 1 280 ? 1.772 -9.085 -10.556 1.00 97.56 280 LEU A C 1
ATOM 2156 O O . LEU A 1 280 ? 2.803 -9.075 -11.220 1.00 97.56 280 LEU A O 1
ATOM 2160 N N . LYS A 1 281 ? 0.567 -9.347 -11.077 1.00 96.19 281 LYS A N 1
ATOM 2161 C CA . LYS A 1 281 ? 0.333 -9.653 -12.497 1.00 96.19 281 LYS A CA 1
ATOM 2162 C C . LYS A 1 281 ? -0.169 -8.455 -13.269 1.00 96.19 281 LYS A C 1
ATOM 2164 O O . LYS A 1 281 ? 0.221 -8.251 -14.415 1.00 96.19 281 LYS A O 1
ATOM 2169 N N . GLN A 1 282 ? -1.090 -7.695 -12.682 1.00 93.81 282 GLN A N 1
ATOM 2170 C CA . GLN A 1 282 ? -1.824 -6.676 -13.424 1.00 93.81 282 GLN A CA 1
ATOM 2171 C C . GLN A 1 282 ? -2.070 -5.430 -12.578 1.00 93.81 282 GLN A C 1
ATOM 2173 O O . GLN A 1 282 ? -2.539 -5.519 -11.442 1.00 93.81 282 GLN A O 1
ATOM 2178 N N . VAL A 1 283 ? -1.830 -4.269 -13.182 1.00 92.44 283 VAL A N 1
ATOM 2179 C CA . VAL A 1 283 ? -2.222 -2.952 -12.672 1.00 92.44 283 VAL A CA 1
ATOM 2180 C C . VAL A 1 283 ? -3.194 -2.312 -13.658 1.00 92.44 283 VAL A C 1
ATOM 2182 O O . VAL A 1 283 ? -3.013 -2.433 -14.871 1.00 92.44 283 VAL A O 1
ATOM 2185 N N . HIS A 1 284 ? -4.264 -1.691 -13.167 1.00 86.88 284 HIS A N 1
ATOM 2186 C CA . HIS A 1 284 ? -5.283 -1.025 -13.984 1.00 86.88 284 HIS A CA 1
ATOM 2187 C C . HIS A 1 284 ? -5.632 0.357 -13.420 1.00 86.88 284 HIS A C 1
ATOM 2189 O O . HIS A 1 284 ? -6.184 0.471 -12.326 1.00 86.88 284 HIS A O 1
ATOM 2195 N N . GLY A 1 285 ? -5.388 1.416 -14.185 1.00 71.44 285 GLY A N 1
ATOM 2196 C CA . GLY A 1 285 ? -5.825 2.759 -13.820 1.00 71.44 285 GLY A CA 1
ATOM 2197 C C . GLY A 1 285 ? -7.322 2.994 -14.021 1.00 71.44 285 GLY A C 1
ATOM 2198 O O . GLY A 1 285 ? -7.925 2.466 -14.955 1.00 71.44 285 GLY A O 1
ATOM 2199 N N . ASP A 1 286 ? -7.927 3.853 -13.190 1.00 66.25 286 ASP A N 1
ATOM 2200 C CA . ASP A 1 286 ? -9.226 4.442 -13.537 1.00 66.25 286 ASP A CA 1
ATOM 2201 C C . ASP A 1 286 ? -9.012 5.424 -14.702 1.00 66.25 286 ASP A C 1
ATOM 2203 O O . ASP A 1 286 ? -8.233 6.377 -14.609 1.00 66.25 286 ASP A O 1
ATOM 2207 N N . TRP A 1 287 ? -9.735 5.197 -15.798 1.00 57.25 287 TRP A N 1
ATOM 2208 C CA . TRP A 1 287 ? -9.751 6.029 -17.005 1.00 57.25 287 TRP A CA 1
ATOM 2209 C C . TRP A 1 287 ? -10.125 7.501 -16.742 1.00 57.25 287 TRP A C 1
ATOM 2211 O O . TRP A 1 287 ? -9.878 8.353 -17.593 1.00 57.25 287 TRP A O 1
ATOM 2221 N N . ARG A 1 288 ? -10.711 7.816 -15.579 1.00 59.41 288 ARG A N 1
ATOM 2222 C CA . ARG A 1 288 ? -11.020 9.185 -15.125 1.00 59.41 288 ARG A CA 1
ATOM 2223 C C . ARG A 1 288 ? -9.856 9.896 -14.438 1.00 59.41 288 ARG A C 1
ATOM 2225 O O . ARG A 1 288 ? -9.904 11.118 -14.329 1.00 59.41 288 ARG A O 1
ATOM 2232 N N . PHE A 1 289 ? -8.870 9.152 -13.935 1.00 54.97 289 PHE A N 1
ATOM 2233 C CA . PHE A 1 289 ? -7.868 9.662 -12.991 1.00 54.97 289 PHE A CA 1
ATOM 2234 C C . PHE A 1 289 ? -6.412 9.389 -13.387 1.00 54.97 289 PHE A C 1
ATOM 2236 O O . PHE A 1 289 ? -5.533 9.826 -12.658 1.00 54.97 289 PHE A O 1
ATOM 2243 N N . PHE A 1 290 ? -6.161 8.740 -14.533 1.00 57.91 290 PHE A N 1
ATOM 2244 C CA . PHE A 1 290 ? -4.817 8.378 -15.012 1.00 57.91 290 PHE A CA 1
ATOM 2245 C C . PHE A 1 290 ? -4.030 7.577 -13.968 1.00 57.91 290 PHE A C 1
ATOM 2247 O O . PHE A 1 290 ? -3.071 8.067 -13.389 1.00 57.91 290 PHE A O 1
ATOM 2254 N N . GLY A 1 291 ? -4.470 6.336 -13.730 1.00 72.12 291 GLY A N 1
ATOM 2255 C CA . GLY A 1 291 ? -3.820 5.445 -12.770 1.00 72.12 291 GLY A CA 1
ATOM 2256 C C . GLY A 1 291 ? -2.309 5.321 -12.968 1.00 72.12 291 GLY A C 1
ATOM 2257 O O . GLY A 1 291 ? -1.872 5.052 -14.086 1.00 72.12 291 GLY A O 1
ATOM 2258 N N . GLU A 1 292 ? -1.560 5.428 -11.877 1.00 85.88 292 GLU A N 1
ATOM 2259 C CA . GLU A 1 292 ? -0.112 5.200 -11.778 1.00 85.88 292 GLU A CA 1
ATOM 2260 C C . GLU A 1 292 ? 0.227 3.892 -11.027 1.00 85.88 292 GLU A C 1
ATOM 2262 O O . GLU A 1 292 ? -0.513 3.445 -10.145 1.00 85.88 292 GLU A O 1
ATOM 2267 N N . LEU A 1 293 ? 1.375 3.299 -11.353 1.00 94.00 293 LEU A N 1
ATOM 2268 C CA . LEU A 1 293 ? 2.207 2.499 -10.452 1.00 94.00 293 LEU A CA 1
ATOM 2269 C C . LEU A 1 293 ? 3.582 3.166 -10.447 1.00 94.00 293 LEU A C 1
ATOM 2271 O O . LEU A 1 293 ? 4.255 3.151 -11.479 1.00 94.00 293 LEU A O 1
ATOM 2275 N N . SER A 1 294 ? 3.984 3.732 -9.312 1.00 94.88 294 SER A N 1
ATOM 2276 C CA . SER A 1 294 ? 5.120 4.654 -9.268 1.00 94.88 294 SER A CA 1
ATOM 2277 C C . SER A 1 294 ? 6.096 4.310 -8.154 1.00 94.88 294 SER A C 1
ATOM 2279 O O . SER A 1 294 ? 5.716 4.198 -6.989 1.00 94.88 294 SER A O 1
ATOM 2281 N N . PHE A 1 295 ? 7.367 4.169 -8.523 1.00 97.75 295 PHE A N 1
ATOM 2282 C CA . PHE A 1 295 ? 8.486 3.927 -7.618 1.00 97.75 295 PHE A CA 1
ATOM 2283 C C . PHE A 1 295 ? 9.366 5.177 -7.597 1.00 97.75 295 PHE A C 1
ATOM 2285 O O . PHE A 1 295 ? 10.086 5.434 -8.565 1.00 97.75 295 PHE A O 1
ATOM 2292 N N . ILE A 1 296 ? 9.275 5.971 -6.526 1.00 96.44 296 ILE A N 1
ATOM 2293 C CA . ILE A 1 296 ? 9.878 7.311 -6.455 1.00 96.44 296 ILE A CA 1
ATOM 2294 C C . ILE A 1 296 ? 10.888 7.410 -5.301 1.00 96.44 296 ILE A C 1
ATOM 2296 O O . ILE A 1 296 ? 10.586 7.029 -4.176 1.00 96.44 296 ILE A O 1
ATOM 2300 N N . SER A 1 297 ? 12.086 7.939 -5.563 1.00 96.56 297 SER A N 1
ATOM 2301 C CA . SER A 1 297 ? 13.109 8.263 -4.545 1.00 96.56 297 SER A CA 1
ATOM 2302 C C . SER A 1 297 ? 13.615 7.089 -3.678 1.00 96.56 297 SER A C 1
ATOM 2304 O O . SER A 1 297 ? 14.239 7.314 -2.641 1.00 96.56 297 SER A O 1
ATOM 2306 N N . ASN A 1 298 ? 13.414 5.836 -4.099 1.00 97.50 298 ASN A N 1
ATOM 2307 C CA . ASN A 1 298 ? 13.778 4.655 -3.310 1.00 97.50 298 ASN A CA 1
ATOM 2308 C C . ASN A 1 298 ? 15.291 4.351 -3.303 1.00 97.50 298 ASN A C 1
ATOM 2310 O O . ASN A 1 298 ? 16.071 4.804 -4.154 1.00 97.50 298 ASN A O 1
ATOM 2314 N N . LEU A 1 299 ? 15.695 3.531 -2.330 1.00 96.38 299 LEU A N 1
ATOM 2315 C CA . LEU A 1 299 ? 17.077 3.156 -2.017 1.00 96.38 299 LEU A CA 1
ATOM 2316 C C . LEU A 1 299 ? 17.438 1.701 -2.379 1.00 96.38 299 LEU A C 1
ATOM 2318 O O . LEU A 1 299 ? 18.602 1.323 -2.219 1.00 96.38 299 LEU A O 1
ATOM 2322 N N . PHE A 1 300 ? 16.506 0.907 -2.920 1.00 96.81 300 PHE A N 1
ATOM 2323 C CA . PHE A 1 300 ? 16.816 -0.420 -3.468 1.00 96.81 300 PHE A CA 1
ATOM 2324 C C . PHE A 1 300 ? 17.741 -0.349 -4.699 1.00 96.81 300 PHE A C 1
ATOM 2326 O O . PHE A 1 300 ? 17.709 0.593 -5.495 1.00 96.81 300 PHE A O 1
ATOM 2333 N N . SER A 1 301 ? 18.583 -1.371 -4.872 1.00 97.06 301 SER A N 1
ATOM 2334 C CA . SER A 1 301 ? 19.547 -1.465 -5.979 1.00 97.06 301 SER A CA 1
ATOM 2335 C C . SER A 1 301 ? 18.980 -2.065 -7.268 1.00 97.06 301 SER A C 1
ATOM 2337 O O . SER A 1 301 ? 19.578 -1.881 -8.330 1.00 97.06 301 SER A O 1
ATOM 2339 N N . GLU A 1 302 ? 17.856 -2.771 -7.177 1.00 97.31 302 GLU A N 1
ATOM 2340 C CA . GLU A 1 302 ? 17.192 -3.520 -8.247 1.00 97.31 302 GLU A CA 1
ATOM 2341 C C . GLU A 1 302 ? 15.673 -3.394 -8.066 1.00 97.31 302 GLU A C 1
ATOM 2343 O O . GLU A 1 302 ? 15.199 -3.374 -6.932 1.00 97.31 302 GLU A O 1
ATOM 2348 N N . LEU A 1 303 ? 14.912 -3.330 -9.161 1.00 98.38 303 LEU A N 1
ATOM 2349 C CA . LEU A 1 303 ? 13.453 -3.467 -9.137 1.00 98.38 303 LEU A CA 1
ATOM 2350 C C . LEU A 1 303 ? 13.042 -4.649 -10.019 1.00 98.38 303 LEU A C 1
ATOM 2352 O O . LEU A 1 303 ? 13.156 -4.592 -11.246 1.00 98.38 303 LEU A O 1
ATOM 2356 N N . TYR A 1 304 ? 12.556 -5.718 -9.386 1.00 97.75 304 TYR A N 1
ATOM 2357 C CA . TYR A 1 304 ? 12.178 -6.964 -10.050 1.00 97.75 304 TYR A CA 1
ATOM 2358 C C . TYR A 1 304 ? 10.686 -7.247 -9.876 1.00 97.75 304 TYR A C 1
ATOM 2360 O O . TYR A 1 304 ? 10.219 -7.552 -8.779 1.00 97.75 304 TYR A O 1
ATOM 2368 N N . LEU A 1 305 ? 9.934 -7.187 -10.978 1.00 97.88 305 LEU A N 1
ATOM 2369 C CA . LEU A 1 305 ? 8.506 -7.518 -11.013 1.00 97.88 305 LEU A CA 1
ATOM 2370 C C . LEU A 1 305 ? 8.316 -8.807 -11.839 1.00 97.88 305 LEU A C 1
ATOM 2372 O O . LEU A 1 305 ? 7.904 -8.748 -13.000 1.00 97.88 305 LEU A O 1
ATOM 2376 N N . PRO A 1 306 ? 8.632 -9.995 -11.272 1.00 96.12 306 PRO A N 1
ATOM 2377 C CA . PRO A 1 306 ? 8.778 -11.259 -12.012 1.00 96.12 306 PRO A CA 1
ATOM 2378 C C . PRO A 1 306 ? 7.523 -11.719 -12.754 1.00 96.12 306 PRO A C 1
ATOM 2380 O O . PRO A 1 306 ? 7.610 -12.558 -13.654 1.00 96.12 306 PRO A O 1
ATOM 2383 N N . ARG A 1 307 ? 6.350 -11.233 -12.333 1.00 96.88 307 ARG A N 1
ATOM 2384 C CA . ARG A 1 307 ? 5.048 -11.697 -12.815 1.00 96.88 307 ARG A CA 1
ATOM 2385 C C . ARG A 1 307 ? 4.184 -10.614 -13.449 1.00 96.88 307 ARG A C 1
ATOM 2387 O O . ARG A 1 307 ? 3.096 -10.954 -13.890 1.00 96.88 307 ARG A O 1
ATOM 2394 N N . LEU A 1 308 ? 4.656 -9.367 -13.543 1.00 97.75 308 LEU A N 1
ATOM 2395 C CA . LEU A 1 308 ? 3.862 -8.270 -14.099 1.00 97.75 308 LEU A CA 1
ATOM 2396 C C . LEU A 1 308 ? 3.665 -8.489 -15.603 1.00 97.75 308 LEU A C 1
ATOM 2398 O O . LEU A 1 308 ? 4.613 -8.376 -16.365 1.00 97.75 308 LEU A O 1
ATOM 2402 N N . GLU A 1 309 ? 2.435 -8.800 -16.002 1.00 96.81 309 GLU A N 1
ATOM 2403 C CA . GLU A 1 309 ? 1.983 -9.033 -17.378 1.00 96.81 309 GLU A CA 1
ATOM 2404 C C . GLU A 1 309 ? 1.443 -7.736 -18.008 1.00 96.81 309 GLU A C 1
ATOM 2406 O O . GLU A 1 309 ? 1.719 -7.433 -19.168 1.00 96.81 309 GLU A O 1
ATOM 2411 N N . ILE A 1 310 ? 0.645 -6.969 -17.250 1.00 95.62 310 ILE A N 1
ATOM 2412 C CA . ILE A 1 310 ? -0.142 -5.838 -17.767 1.00 95.62 310 ILE A CA 1
ATOM 2413 C C . ILE A 1 310 ? -0.056 -4.639 -16.818 1.00 95.62 310 ILE A C 1
ATOM 2415 O O . ILE A 1 310 ? -0.631 -4.659 -15.730 1.00 95.62 310 ILE A O 1
ATOM 2419 N N . ALA A 1 311 ? 0.566 -3.553 -17.265 1.00 95.00 311 ALA A N 1
ATOM 2420 C CA . ALA A 1 311 ? 0.542 -2.246 -16.615 1.00 95.00 311 ALA A CA 1
ATOM 2421 C C . ALA A 1 311 ? -0.379 -1.294 -17.399 1.00 95.00 311 ALA A C 1
ATOM 2423 O O . ALA A 1 311 ? 0.074 -0.456 -18.176 1.00 95.00 311 ALA A O 1
ATOM 2424 N N . ASN A 1 312 ? -1.700 -1.425 -17.229 1.00 91.44 312 ASN A N 1
ATOM 2425 C CA . ASN A 1 312 ? -2.690 -0.547 -17.869 1.00 91.44 312 ASN A CA 1
ATOM 2426 C C . ASN A 1 312 ? -2.865 0.763 -17.081 1.00 91.44 312 ASN A C 1
ATOM 2428 O O . ASN A 1 312 ? -3.948 1.108 -16.607 1.00 91.44 312 ASN A O 1
ATOM 2432 N N . CYS A 1 313 ? -1.735 1.427 -16.882 1.00 90.75 313 CYS A N 1
ATOM 2433 C CA . CYS A 1 313 ? -1.467 2.565 -16.017 1.00 90.75 313 CYS A CA 1
ATOM 2434 C C . CYS A 1 313 ? -0.181 3.242 -16.519 1.00 90.75 313 CYS A C 1
ATOM 2436 O O . CYS A 1 313 ? 0.558 2.651 -17.314 1.00 90.75 313 CYS A O 1
ATOM 2438 N N . THR A 1 314 ? 0.127 4.442 -16.040 1.00 92.44 314 THR A N 1
ATOM 2439 C CA . THR A 1 314 ? 1.515 4.911 -16.094 1.00 92.44 314 THR A CA 1
ATOM 2440 C C . THR A 1 314 ? 2.357 4.011 -15.186 1.00 92.44 314 THR A C 1
ATOM 2442 O O . THR A 1 314 ? 1.936 3.707 -14.071 1.00 92.44 314 THR A O 1
ATOM 2445 N N . LEU A 1 315 ? 3.511 3.553 -15.659 1.00 96.50 315 LEU A N 1
ATOM 2446 C CA . LEU A 1 315 ? 4.536 2.885 -14.863 1.00 96.50 315 LEU A CA 1
ATOM 2447 C C . LEU A 1 315 ? 5.709 3.859 -14.715 1.00 96.50 315 LEU A C 1
ATOM 2449 O O . LEU A 1 315 ? 6.481 4.033 -15.660 1.00 96.50 315 LEU A O 1
ATOM 2453 N N . GLY A 1 316 ? 5.777 4.515 -13.556 1.00 96.94 316 GLY A N 1
ATOM 2454 C CA . GLY A 1 316 ? 6.788 5.510 -13.203 1.00 96.94 316 GLY A CA 1
ATOM 2455 C C . GLY A 1 316 ? 7.933 4.895 -12.399 1.00 96.94 316 GLY A C 1
ATOM 2456 O O . GLY A 1 316 ? 7.702 4.189 -11.413 1.00 96.94 316 GLY A O 1
ATOM 2457 N N . ILE A 1 317 ? 9.174 5.157 -12.800 1.00 98.44 317 ILE A N 1
ATOM 2458 C CA . ILE A 1 317 ? 10.373 4.823 -12.021 1.00 98.44 317 ILE A CA 1
ATOM 2459 C C . ILE A 1 317 ? 11.251 6.072 -11.988 1.00 98.44 317 ILE A C 1
ATOM 2461 O O . ILE A 1 317 ? 11.983 6.332 -12.943 1.00 98.44 317 ILE A O 1
ATOM 2465 N N . ASP A 1 318 ? 11.203 6.836 -10.897 1.00 97.75 318 ASP A N 1
ATOM 2466 C CA . ASP A 1 318 ? 11.779 8.184 -10.837 1.00 97.75 318 ASP A CA 1
ATOM 2467 C C . ASP A 1 318 ? 12.624 8.450 -9.581 1.00 97.75 318 ASP A C 1
ATOM 2469 O O . ASP A 1 318 ? 12.325 7.994 -8.485 1.00 97.75 318 ASP A O 1
ATOM 2473 N N . GLU A 1 319 ? 13.714 9.204 -9.732 1.00 97.81 319 GLU A N 1
ATOM 2474 C CA . GLU A 1 319 ? 14.599 9.647 -8.633 1.00 97.81 319 GLU A CA 1
ATOM 2475 C C . GLU A 1 319 ? 15.215 8.532 -7.745 1.00 97.81 319 GLU A C 1
ATOM 2477 O O . GLU A 1 319 ? 15.841 8.831 -6.727 1.00 97.81 319 GLU A O 1
ATOM 2482 N N . ASN A 1 320 ? 15.131 7.249 -8.124 1.00 98.00 320 ASN A N 1
ATOM 2483 C CA . ASN A 1 320 ? 15.667 6.125 -7.343 1.00 98.00 320 ASN A CA 1
ATOM 2484 C C . ASN A 1 320 ? 17.208 6.105 -7.428 1.00 98.00 320 ASN A C 1
ATOM 2486 O O . ASN A 1 320 ? 17.814 5.523 -8.334 1.00 98.00 320 ASN A O 1
ATOM 2490 N N . VAL A 1 321 ? 17.869 6.786 -6.487 1.00 96.69 321 VAL A N 1
ATOM 2491 C CA . VAL A 1 321 ? 19.315 7.092 -6.535 1.00 96.69 321 VAL A CA 1
ATOM 2492 C C . VAL A 1 321 ? 20.237 5.873 -6.457 1.00 96.69 321 VAL A C 1
ATOM 2494 O O . VAL A 1 321 ? 21.408 5.964 -6.843 1.00 96.69 321 VAL A O 1
ATOM 2497 N N . ALA A 1 322 ? 19.733 4.748 -5.951 1.00 97.25 322 ALA A N 1
ATOM 2498 C CA . ALA A 1 322 ? 20.482 3.509 -5.773 1.00 97.25 322 ALA A CA 1
ATOM 2499 C C . ALA A 1 322 ? 20.277 2.486 -6.904 1.00 97.25 322 ALA A C 1
ATOM 2501 O O . ALA A 1 322 ? 21.139 1.621 -7.066 1.00 97.25 322 ALA A O 1
ATOM 2502 N N . LEU A 1 323 ? 19.193 2.610 -7.678 1.00 98.50 323 LEU A N 1
ATOM 2503 C CA . LEU A 1 323 ? 18.713 1.632 -8.656 1.00 98.50 323 LEU A CA 1
ATOM 2504 C C . LEU A 1 323 ? 19.669 1.481 -9.851 1.00 98.50 323 LEU A C 1
ATOM 2506 O O . LEU A 1 323 ? 20.007 2.467 -10.504 1.00 98.50 323 LEU A O 1
ATOM 2510 N N . ASN A 1 324 ? 20.073 0.247 -10.160 1.00 97.88 324 ASN A N 1
ATOM 2511 C CA . ASN A 1 324 ? 21.011 -0.096 -11.242 1.00 97.88 324 ASN A CA 1
ATOM 2512 C C . ASN A 1 324 ? 20.338 -0.935 -12.343 1.00 97.88 324 ASN A C 1
ATOM 2514 O O . ASN A 1 324 ? 20.676 -0.776 -13.520 1.00 97.88 324 ASN A O 1
ATOM 2518 N N . ASP A 1 325 ? 19.361 -1.765 -11.964 1.00 98.12 325 ASP A N 1
ATOM 2519 C CA . ASP A 1 325 ? 18.749 -2.796 -12.803 1.00 98.12 325 ASP A CA 1
ATOM 2520 C C . ASP A 1 325 ? 17.214 -2.816 -12.651 1.00 98.12 325 ASP A C 1
ATOM 2522 O O . ASP A 1 325 ? 16.692 -2.823 -11.534 1.00 98.12 325 ASP A O 1
ATOM 2526 N N . LEU A 1 326 ? 16.488 -2.848 -13.773 1.00 98.38 326 LEU A N 1
ATOM 2527 C CA . LEU A 1 326 ? 15.023 -2.925 -13.834 1.00 98.38 326 LEU A CA 1
ATOM 2528 C C . LEU A 1 326 ? 14.581 -4.150 -14.650 1.00 98.38 326 LEU A C 1
ATOM 2530 O O . LEU A 1 326 ? 14.752 -4.191 -15.872 1.00 98.38 326 LEU A O 1
ATOM 2534 N N . TRP A 1 327 ? 13.973 -5.131 -13.983 1.00 98.00 327 TRP A N 1
ATOM 2535 C CA . TRP A 1 327 ? 13.603 -6.423 -14.565 1.00 98.00 327 TRP A CA 1
ATOM 2536 C C . TRP A 1 327 ? 12.082 -6.612 -14.600 1.00 98.00 327 TRP A C 1
ATOM 2538 O O . TRP A 1 327 ? 11.439 -6.882 -13.582 1.00 98.00 327 TRP A O 1
ATOM 2548 N N . LEU A 1 328 ? 11.514 -6.533 -15.804 1.00 97.81 328 LEU A N 1
ATOM 2549 C CA . LEU A 1 328 ? 10.083 -6.672 -16.091 1.00 97.81 328 LEU A CA 1
ATOM 2550 C C . LEU A 1 328 ? 9.850 -7.831 -17.089 1.00 97.81 328 LEU A C 1
ATOM 2552 O O . LEU A 1 328 ? 9.293 -7.618 -18.168 1.00 97.81 328 LEU A O 1
ATOM 2556 N N . PRO A 1 329 ? 10.303 -9.069 -16.792 1.00 95.75 329 PRO A N 1
ATOM 2557 C CA . PRO A 1 329 ? 10.451 -10.127 -17.797 1.00 95.75 329 PRO A CA 1
ATOM 2558 C C . PRO A 1 329 ? 9.129 -10.605 -18.411 1.00 95.75 329 PRO A C 1
ATOM 2560 O O . PRO A 1 329 ? 9.148 -11.157 -19.506 1.00 95.75 329 PRO A O 1
ATOM 2563 N N . ARG A 1 330 ? 7.992 -10.410 -17.726 1.00 96.50 330 ARG A N 1
ATOM 2564 C CA . ARG A 1 330 ? 6.656 -10.811 -18.201 1.00 96.50 330 ARG A CA 1
ATOM 2565 C C . ARG A 1 330 ? 5.816 -9.693 -18.804 1.00 96.50 330 ARG A C 1
ATOM 2567 O O . ARG A 1 330 ? 4.739 -9.989 -19.314 1.00 96.50 330 ARG A O 1
ATOM 2574 N N . LEU A 1 331 ? 6.286 -8.447 -18.766 1.00 98.00 331 LEU A N 1
ATOM 2575 C CA . LEU A 1 331 ? 5.472 -7.300 -19.151 1.00 98.00 331 LEU A CA 1
ATOM 2576 C C . LEU A 1 331 ? 5.155 -7.380 -20.642 1.00 98.00 331 LEU A C 1
ATOM 2578 O O . LEU A 1 331 ? 6.066 -7.293 -21.452 1.00 98.00 331 LEU A O 1
ATOM 2582 N N . ASP A 1 332 ? 3.881 -7.548 -20.990 1.00 97.19 332 ASP A N 1
ATOM 2583 C CA . ASP A 1 332 ? 3.378 -7.649 -22.363 1.00 97.19 332 ASP A CA 1
ATOM 2584 C C . ASP A 1 332 ? 2.837 -6.304 -22.864 1.00 97.19 332 ASP A C 1
ATOM 2586 O O . ASP A 1 332 ? 3.102 -5.869 -23.990 1.00 97.19 332 ASP A O 1
ATOM 2590 N N . TYR A 1 333 ? 2.101 -5.626 -21.982 1.00 97.31 333 TYR A N 1
ATOM 2591 C CA . TYR A 1 333 ? 1.484 -4.333 -22.234 1.00 97.31 333 TYR A CA 1
ATOM 2592 C C . TYR A 1 333 ? 1.790 -3.355 -21.104 1.00 97.31 333 TYR A C 1
ATOM 2594 O O . TYR A 1 333 ? 1.508 -3.634 -19.936 1.00 97.31 333 TYR A O 1
ATOM 2602 N N . VAL A 1 334 ? 2.273 -2.173 -21.472 1.00 96.88 334 VAL A N 1
ATOM 2603 C CA . VAL A 1 334 ? 2.258 -0.971 -20.631 1.00 96.88 334 VAL A CA 1
ATOM 2604 C C . VAL A 1 334 ? 1.417 0.096 -21.323 1.00 96.88 334 VAL A C 1
ATOM 2606 O O . VAL A 1 334 ? 1.359 0.129 -22.550 1.00 96.88 334 VAL A O 1
ATOM 2609 N N . LYS A 1 335 ? 0.774 0.985 -20.568 1.00 94.38 335 LYS A N 1
ATOM 2610 C CA . LYS A 1 335 ? 0.208 2.201 -21.152 1.00 94.38 335 LYS A CA 1
ATOM 2611 C C . LYS A 1 335 ? 1.334 3.217 -21.372 1.00 94.38 335 LYS A C 1
ATOM 2613 O O . LYS A 1 335 ? 1.924 3.249 -22.449 1.00 94.38 335 LYS A O 1
ATOM 2618 N N . ASP A 1 336 ? 1.695 3.979 -20.346 1.00 95.00 336 ASP A N 1
ATOM 2619 C CA . ASP A 1 336 ? 2.808 4.930 -20.405 1.00 95.00 336 ASP A CA 1
ATOM 2620 C C . ASP A 1 336 ? 3.974 4.404 -19.560 1.00 95.00 336 ASP A C 1
ATOM 2622 O O . ASP A 1 336 ? 3.800 4.135 -18.376 1.00 95.00 336 ASP A O 1
ATOM 2626 N N . LEU A 1 337 ? 5.158 4.244 -20.150 1.00 98.00 337 LEU A N 1
ATOM 2627 C CA . LEU A 1 337 ? 6.387 3.901 -19.432 1.00 98.00 337 LEU A CA 1
ATOM 2628 C C . LEU A 1 337 ? 7.241 5.159 -19.271 1.00 98.00 337 LE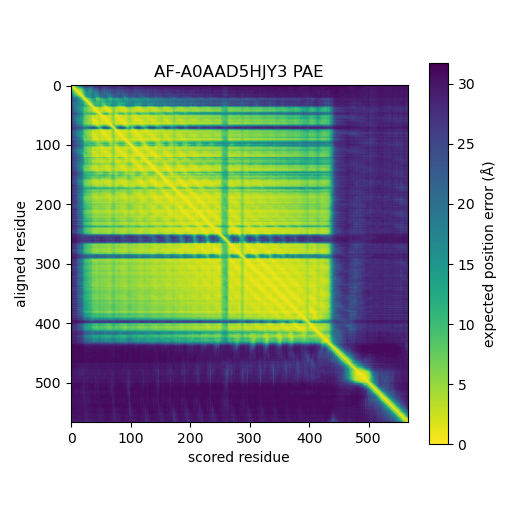U A C 1
ATOM 2630 O O . LEU A 1 337 ? 7.769 5.665 -20.266 1.00 98.00 337 LEU A O 1
ATOM 2634 N N . GLU A 1 338 ? 7.381 5.654 -18.042 1.00 97.88 338 GLU A N 1
ATOM 2635 C CA . GLU A 1 338 ? 8.108 6.894 -17.738 1.00 97.88 338 GLU A CA 1
ATOM 2636 C C . GLU A 1 338 ? 9.240 6.608 -16.744 1.00 97.88 338 GLU A C 1
ATOM 2638 O O . GLU A 1 338 ? 9.029 5.990 -15.702 1.00 97.88 338 GLU A O 1
ATOM 2643 N N . ILE A 1 339 ? 10.474 6.976 -17.107 1.00 98.50 339 ILE A N 1
ATOM 2644 C CA . ILE A 1 339 ? 11.669 6.671 -16.306 1.00 98.50 339 ILE A CA 1
ATOM 2645 C C . ILE A 1 339 ? 12.642 7.846 -16.363 1.00 98.50 339 ILE A C 1
ATOM 2647 O O . ILE A 1 339 ? 13.367 8.005 -17.355 1.00 98.50 339 ILE A O 1
ATOM 2651 N N . HIS A 1 340 ? 12.717 8.643 -15.298 1.00 98.25 340 HIS A N 1
ATOM 2652 C CA . HIS A 1 340 ? 13.587 9.816 -15.225 1.00 98.25 340 HIS A CA 1
ATOM 2653 C C . HIS A 1 340 ? 14.423 9.862 -13.942 1.00 98.25 340 HIS A C 1
ATOM 2655 O O . HIS A 1 340 ? 14.189 9.169 -12.961 1.00 98.25 340 HIS A O 1
ATOM 2661 N N . ALA A 1 341 ? 15.474 10.684 -13.959 1.00 97.94 341 ALA A N 1
ATOM 2662 C CA . ALA A 1 341 ? 16.271 11.022 -12.778 1.00 97.94 341 ALA A CA 1
ATOM 2663 C C . ALA A 1 341 ? 16.879 9.850 -11.960 1.00 97.94 341 ALA A C 1
ATOM 2665 O O . ALA A 1 341 ? 17.340 10.091 -10.851 1.00 97.94 341 ALA A O 1
ATOM 2666 N N . ASN A 1 342 ? 16.974 8.623 -12.493 1.00 98.38 342 ASN A N 1
ATOM 2667 C CA . ASN A 1 342 ? 17.683 7.500 -11.856 1.00 98.38 342 ASN A CA 1
ATOM 2668 C C . ASN A 1 342 ? 19.183 7.526 -12.254 1.00 98.38 342 ASN A C 1
ATOM 2670 O O . ASN A 1 342 ? 19.537 7.046 -13.334 1.00 98.38 342 ASN A O 1
ATOM 2674 N N . PRO A 1 343 ? 20.109 8.072 -11.436 1.00 98.06 343 PRO A N 1
ATOM 2675 C CA . PRO A 1 343 ? 21.500 8.351 -11.826 1.00 98.06 343 PRO A CA 1
ATOM 2676 C C . PRO A 1 343 ? 22.403 7.111 -11.920 1.00 98.06 343 PRO A C 1
ATOM 2678 O O . PRO A 1 343 ? 23.586 7.242 -12.245 1.00 98.06 343 PRO A O 1
ATOM 2681 N N . ARG A 1 344 ? 21.884 5.921 -11.601 1.00 98.25 344 ARG A N 1
ATOM 2682 C CA . ARG A 1 344 ? 22.624 4.653 -11.638 1.00 98.25 344 ARG A CA 1
ATOM 2683 C C . ARG A 1 344 ? 22.026 3.602 -12.567 1.00 98.25 344 ARG A C 1
ATOM 2685 O O . ARG A 1 344 ? 22.752 2.677 -12.909 1.00 98.25 344 ARG A O 1
ATOM 2692 N N . LEU A 1 345 ? 20.784 3.769 -13.025 1.00 98.44 345 LEU A N 1
ATOM 2693 C CA . LEU A 1 345 ? 20.062 2.765 -13.805 1.00 98.44 345 LEU A CA 1
ATOM 2694 C C . LEU A 1 345 ? 20.763 2.521 -15.150 1.00 98.44 345 LEU A C 1
ATOM 2696 O O . LEU A 1 345 ? 20.803 3.396 -16.018 1.00 98.44 345 LEU A O 1
ATOM 2700 N N . ARG A 1 346 ? 21.364 1.336 -15.290 1.00 97.69 346 ARG A N 1
ATOM 2701 C CA . ARG A 1 346 ? 22.137 0.903 -16.465 1.00 97.69 346 ARG A CA 1
ATOM 2702 C C . ARG A 1 346 ? 21.361 -0.060 -17.337 1.00 97.69 346 ARG A C 1
ATOM 2704 O O . ARG A 1 346 ? 21.433 0.053 -18.562 1.00 97.69 346 ARG A O 1
ATOM 2711 N N . ASN A 1 347 ? 20.631 -0.967 -16.698 1.00 97.69 347 ASN A N 1
ATOM 2712 C CA . ASN A 1 347 ? 20.034 -2.123 -17.340 1.00 97.69 347 ASN A CA 1
ATOM 2713 C C . ASN A 1 347 ? 18.510 -2.077 -17.197 1.00 97.69 347 ASN A C 1
ATOM 2715 O O . ASN A 1 347 ? 17.991 -1.931 -16.091 1.00 97.69 347 ASN A O 1
ATOM 2719 N N . MET A 1 348 ? 17.792 -2.223 -18.308 1.00 97.12 348 MET A N 1
ATOM 2720 C CA . MET A 1 348 ? 16.348 -2.433 -18.318 1.00 97.12 348 MET A CA 1
ATOM 2721 C C . MET A 1 348 ? 15.984 -3.581 -19.258 1.00 97.12 348 MET A C 1
ATOM 2723 O O . MET A 1 348 ? 16.324 -3.544 -20.441 1.00 97.12 348 MET A O 1
ATOM 2727 N N . THR A 1 349 ? 15.218 -4.541 -18.745 1.00 97.44 349 THR A N 1
ATOM 2728 C CA . THR A 1 349 ? 14.817 -5.747 -19.476 1.00 97.44 349 THR A CA 1
ATOM 2729 C C . THR A 1 349 ? 13.303 -5.929 -19.435 1.00 97.44 349 THR A C 1
ATOM 2731 O O . THR A 1 349 ? 12.743 -6.224 -18.378 1.00 97.44 349 THR A O 1
ATOM 2734 N N . ALA A 1 350 ? 12.642 -5.808 -20.590 1.00 97.31 350 ALA A N 1
ATOM 2735 C CA . ALA A 1 350 ? 11.217 -6.107 -20.769 1.00 97.31 350 ALA A CA 1
ATOM 2736 C C . ALA A 1 350 ? 10.995 -6.880 -22.084 1.00 97.31 350 ALA A C 1
ATOM 2738 O O . ALA A 1 350 ? 10.325 -6.426 -23.011 1.00 97.31 350 ALA A O 1
ATOM 2739 N N . ASN A 1 351 ? 11.607 -8.065 -22.189 1.00 95.44 351 ASN A N 1
ATOM 2740 C CA . ASN A 1 351 ? 11.721 -8.797 -23.455 1.00 95.44 351 ASN A CA 1
ATOM 2741 C C . ASN A 1 351 ? 10.424 -9.392 -23.998 1.00 95.44 351 ASN A C 1
ATOM 2743 O O . ASN A 1 351 ? 10.384 -9.700 -25.188 1.00 95.44 351 ASN A O 1
ATOM 2747 N N . LEU A 1 352 ? 9.368 -9.503 -23.187 1.00 96.25 352 LEU A N 1
ATOM 2748 C CA . LEU A 1 352 ? 8.030 -9.894 -23.643 1.00 96.25 352 LEU A CA 1
ATOM 2749 C C . LEU A 1 352 ? 7.120 -8.712 -24.017 1.00 96.25 352 LEU A C 1
ATOM 2751 O O . LEU A 1 352 ? 6.001 -8.966 -24.465 1.00 96.25 352 LEU A O 1
ATOM 2755 N N . LEU A 1 353 ? 7.590 -7.460 -23.909 1.00 97.44 353 LEU A N 1
ATOM 2756 C CA . LEU A 1 353 ? 6.788 -6.258 -24.166 1.00 97.44 353 LEU A CA 1
ATOM 2757 C C . LEU A 1 353 ? 6.406 -6.184 -25.641 1.00 97.44 353 LEU A C 1
ATOM 2759 O O . LEU A 1 353 ? 7.253 -5.887 -26.479 1.00 97.44 353 LEU A O 1
ATOM 2763 N N . LYS A 1 354 ? 5.134 -6.442 -25.969 1.00 96.12 354 LYS A N 1
ATOM 2764 C CA . LYS A 1 354 ? 4.615 -6.375 -27.344 1.00 96.12 354 LYS A CA 1
ATOM 2765 C C . LYS A 1 354 ? 4.051 -4.996 -27.667 1.00 96.12 354 LYS A C 1
ATOM 2767 O O . LYS A 1 354 ? 4.126 -4.588 -28.827 1.00 96.12 354 LYS A O 1
ATOM 2772 N N . THR A 1 355 ? 3.462 -4.297 -26.695 1.00 96.81 355 THR A N 1
ATOM 2773 C CA . THR A 1 355 ? 2.755 -3.024 -26.932 1.00 96.81 355 THR A CA 1
ATOM 2774 C C . THR A 1 355 ? 2.988 -2.003 -25.818 1.00 96.81 355 THR A C 1
ATOM 2776 O O . THR A 1 355 ? 2.897 -2.335 -24.639 1.00 96.81 355 THR A O 1
ATOM 2779 N N . ALA A 1 356 ? 3.212 -0.749 -26.209 1.00 97.31 356 ALA A N 1
ATOM 2780 C CA . ALA A 1 356 ? 3.115 0.420 -25.339 1.00 97.31 356 ALA A CA 1
ATOM 2781 C C . ALA A 1 356 ? 2.176 1.473 -25.957 1.00 97.31 356 ALA A C 1
ATOM 2783 O O . ALA A 1 356 ? 2.054 1.534 -27.183 1.00 97.31 356 ALA A O 1
ATOM 2784 N N . ASP A 1 357 ? 1.570 2.348 -25.152 1.00 95.75 357 ASP A N 1
ATOM 2785 C CA . ASP A 1 357 ? 1.056 3.619 -25.683 1.00 95.75 357 ASP A CA 1
ATOM 2786 C C . ASP A 1 357 ? 2.198 4.643 -25.791 1.00 95.75 357 ASP A C 1
ATOM 2788 O O . ASP A 1 357 ? 2.393 5.242 -26.847 1.00 95.75 357 ASP A O 1
ATOM 2792 N N . LYS A 1 358 ? 3.024 4.795 -24.752 1.00 96.56 358 LYS A N 1
ATOM 2793 C CA . LYS A 1 358 ? 4.141 5.753 -24.719 1.00 96.56 358 LYS A CA 1
ATOM 2794 C C . LYS A 1 358 ? 5.364 5.141 -24.045 1.00 96.56 358 LYS A C 1
ATOM 2796 O O . LYS A 1 358 ? 5.234 4.466 -23.027 1.00 96.56 358 LYS A O 1
ATOM 2801 N N . ILE A 1 359 ? 6.554 5.433 -24.565 1.00 97.81 359 ILE A N 1
ATOM 2802 C CA . ILE A 1 359 ? 7.828 5.140 -23.891 1.00 97.81 359 ILE A CA 1
ATOM 2803 C C . ILE A 1 359 ? 8.624 6.441 -23.788 1.00 97.81 359 ILE A C 1
ATOM 2805 O O . ILE A 1 359 ? 8.933 7.061 -24.805 1.00 97.81 359 ILE A O 1
ATOM 2809 N N . ASN A 1 360 ? 8.944 6.863 -22.566 1.00 98.31 360 ASN A N 1
ATOM 2810 C CA . ASN A 1 360 ? 9.632 8.115 -22.266 1.00 98.31 360 ASN A CA 1
ATOM 2811 C C . ASN A 1 360 ? 10.695 7.890 -21.178 1.00 98.31 360 ASN A C 1
ATOM 2813 O O . ASN A 1 360 ? 10.417 7.928 -19.984 1.00 98.31 360 ASN A O 1
ATOM 2817 N N . MET A 1 361 ? 11.929 7.629 -21.598 1.00 98.44 361 MET A N 1
ATOM 2818 C CA . MET A 1 361 ? 13.014 7.180 -20.728 1.00 98.44 361 MET A CA 1
ATOM 2819 C C . MET A 1 361 ? 14.246 8.075 -20.869 1.00 98.44 361 MET A C 1
ATOM 2821 O O . MET A 1 361 ? 14.754 8.295 -21.972 1.00 98.44 361 MET A O 1
ATOM 2825 N N . THR A 1 362 ? 14.782 8.548 -19.745 1.00 98.25 362 THR A N 1
ATOM 2826 C CA . THR A 1 362 ? 16.043 9.300 -19.689 1.00 98.25 362 THR A CA 1
ATOM 2827 C C . THR A 1 362 ? 16.898 8.841 -18.515 1.00 98.25 362 THR A C 1
ATOM 2829 O O . THR A 1 362 ? 16.539 9.057 -17.356 1.00 98.25 362 THR A O 1
ATOM 2832 N N . GLY A 1 363 ? 18.063 8.275 -18.803 1.00 97.06 363 GLY A N 1
ATOM 2833 C CA . GLY A 1 363 ? 18.969 7.762 -17.782 1.00 97.06 363 GLY A CA 1
ATOM 2834 C C . GLY A 1 363 ? 20.353 7.459 -18.348 1.00 97.06 363 GLY A C 1
ATOM 2835 O O . GLY A 1 363 ? 20.576 7.582 -19.551 1.00 97.06 363 GLY A O 1
ATOM 2836 N N . PRO A 1 364 ? 21.308 7.042 -17.509 1.00 97.69 364 PRO A N 1
ATOM 2837 C CA . PRO A 1 364 ? 22.651 6.667 -17.936 1.00 97.69 364 PRO A CA 1
ATOM 2838 C C . PRO A 1 364 ? 22.685 5.211 -18.444 1.00 97.69 364 PRO A C 1
ATOM 2840 O O . PRO A 1 364 ? 23.643 4.480 -18.174 1.00 97.69 364 PRO A O 1
ATOM 2843 N N . PHE A 1 365 ? 21.619 4.784 -19.134 1.00 98.31 365 PHE A N 1
ATOM 2844 C CA . PHE A 1 365 ? 21.415 3.412 -19.591 1.00 98.31 365 PHE A CA 1
ATOM 2845 C C . PHE A 1 365 ? 22.570 2.952 -20.478 1.00 98.31 365 PHE A C 1
ATOM 2847 O O . PHE A 1 365 ? 23.040 3.711 -21.322 1.00 98.31 365 PHE A O 1
ATOM 2854 N N . THR A 1 366 ? 22.969 1.694 -20.332 1.00 96.00 366 THR A N 1
ATOM 2855 C CA . THR A 1 366 ? 23.914 1.007 -21.225 1.00 96.00 366 THR A CA 1
ATOM 2856 C C . THR A 1 366 ? 23.261 -0.182 -21.928 1.00 96.00 366 THR A C 1
ATOM 2858 O O . THR A 1 366 ? 23.663 -0.528 -23.035 1.00 96.00 366 THR A O 1
ATOM 2861 N N . ASN A 1 367 ? 22.228 -0.783 -21.325 1.00 95.69 367 ASN A N 1
ATOM 2862 C CA . ASN A 1 367 ? 21.523 -1.951 -21.845 1.00 95.69 367 ASN A CA 1
ATOM 2863 C C . ASN A 1 367 ? 20.001 -1.778 -21.679 1.00 95.69 367 ASN A C 1
ATOM 2865 O O . ASN A 1 367 ? 19.488 -1.860 -20.569 1.00 95.69 367 ASN A O 1
ATOM 2869 N N . VAL A 1 368 ? 19.269 -1.547 -22.773 1.00 96.50 368 VAL A N 1
ATOM 2870 C CA . VAL A 1 368 ? 17.789 -1.520 -22.784 1.00 96.50 368 VAL A CA 1
ATOM 2871 C C . VAL A 1 368 ? 17.285 -2.583 -23.753 1.00 96.50 368 VAL A C 1
ATOM 2873 O O . VAL A 1 368 ? 17.740 -2.615 -24.899 1.00 96.50 368 VAL A O 1
ATOM 2876 N N . GLU A 1 369 ? 16.413 -3.483 -23.304 1.00 95.50 369 GLU A N 1
ATOM 2877 C CA . GLU A 1 369 ? 15.968 -4.659 -24.061 1.00 95.50 369 GLU A CA 1
ATOM 2878 C C . GLU A 1 369 ? 14.435 -4.703 -24.212 1.00 95.50 369 GLU A C 1
ATOM 2880 O O . GLU A 1 369 ? 13.707 -4.893 -23.235 1.00 95.50 369 GLU A O 1
ATOM 2885 N N . PHE A 1 370 ? 13.961 -4.549 -25.457 1.00 94.44 370 PHE A N 1
ATOM 2886 C CA . PHE A 1 370 ? 12.542 -4.578 -25.854 1.00 94.44 370 PHE A CA 1
ATOM 2887 C C . PHE A 1 370 ? 12.319 -5.484 -27.083 1.00 94.44 370 PHE A C 1
ATOM 2889 O O . PHE A 1 370 ? 11.660 -5.100 -28.045 1.00 94.44 370 PHE A O 1
ATOM 2896 N N . PHE A 1 371 ? 12.914 -6.680 -27.102 1.00 92.12 371 PHE A N 1
ATOM 2897 C CA . PHE A 1 371 ? 13.024 -7.502 -28.321 1.00 92.12 371 PHE A CA 1
ATOM 2898 C C . PHE A 1 371 ? 11.689 -7.970 -28.948 1.00 92.12 371 PHE A C 1
ATOM 2900 O O . PHE A 1 371 ? 11.664 -8.265 -30.140 1.00 92.12 371 PHE A O 1
ATOM 2907 N N . SER A 1 372 ? 10.583 -8.032 -28.193 1.00 93.50 372 SER A N 1
ATOM 2908 C CA . SER A 1 372 ? 9.273 -8.505 -28.700 1.00 93.50 372 SER A CA 1
ATOM 2909 C C . SER A 1 372 ? 8.294 -7.402 -29.117 1.00 93.50 372 SER A C 1
ATOM 2911 O O . SER A 1 372 ? 7.138 -7.707 -29.437 1.00 93.50 372 SER A O 1
ATOM 2913 N N . ILE A 1 373 ? 8.731 -6.141 -29.108 1.00 93.62 373 ILE A N 1
ATOM 2914 C CA . ILE A 1 373 ? 7.894 -4.960 -29.350 1.00 93.62 373 ILE A CA 1
ATOM 2915 C C . ILE A 1 373 ? 7.335 -4.929 -30.776 1.00 93.62 373 ILE A C 1
ATOM 2917 O O . ILE A 1 373 ? 8.016 -5.235 -31.754 1.00 93.62 373 ILE A O 1
ATOM 2921 N N . LYS A 1 374 ? 6.050 -4.584 -30.891 1.00 93.25 374 LYS A N 1
ATOM 2922 C CA . LYS A 1 374 ? 5.282 -4.596 -32.148 1.00 93.25 374 LYS A CA 1
ATOM 2923 C C . LYS A 1 374 ? 4.546 -3.289 -32.394 1.00 93.25 374 LYS A C 1
ATOM 2925 O O . LYS A 1 374 ? 4.264 -2.965 -33.544 1.00 93.25 374 LYS A O 1
ATOM 2930 N N . THR A 1 375 ? 4.210 -2.540 -31.344 1.00 94.56 375 THR A N 1
ATOM 2931 C CA . THR A 1 375 ? 3.520 -1.252 -31.472 1.00 94.56 375 THR A CA 1
ATOM 2932 C C . THR A 1 375 ? 3.846 -0.317 -30.307 1.00 94.56 375 THR A C 1
ATOM 2934 O O . THR A 1 375 ? 3.794 -0.724 -29.148 1.00 94.56 375 THR A O 1
ATOM 2937 N N . VAL A 1 376 ? 4.120 0.947 -30.627 1.00 95.94 376 VAL A N 1
ATOM 2938 C CA . VAL A 1 376 ? 4.055 2.095 -29.714 1.00 95.94 376 VAL A CA 1
ATOM 2939 C C . VAL A 1 376 ? 3.047 3.078 -30.320 1.00 95.94 376 VAL A C 1
ATOM 2941 O O . VAL A 1 376 ? 3.284 3.581 -31.421 1.00 95.94 376 VAL A O 1
ATOM 2944 N N . THR A 1 377 ? 1.892 3.293 -29.681 1.00 95.00 377 THR A N 1
ATOM 2945 C CA . THR A 1 377 ? 0.778 4.059 -30.295 1.00 95.00 377 THR A CA 1
ATOM 2946 C C . THR A 1 377 ? 1.017 5.576 -30.314 1.00 95.00 377 THR A C 1
ATOM 2948 O O . THR A 1 377 ? 0.475 6.284 -31.164 1.00 95.00 377 THR A O 1
ATOM 2951 N N . GLY A 1 378 ? 1.864 6.071 -29.414 1.00 94.50 378 GLY A N 1
ATOM 2952 C CA . GLY A 1 378 ? 2.342 7.444 -29.318 1.00 94.50 378 GLY A CA 1
ATOM 2953 C C . GLY A 1 378 ? 3.853 7.548 -29.534 1.00 94.50 378 GLY A C 1
ATOM 2954 O O . GLY A 1 378 ? 4.414 6.935 -30.444 1.00 94.50 378 GLY A O 1
ATOM 2955 N N . ASP A 1 379 ? 4.510 8.377 -28.722 1.00 95.06 379 ASP A N 1
ATOM 2956 C CA . ASP A 1 379 ? 5.939 8.673 -28.849 1.00 95.06 379 ASP A CA 1
ATOM 2957 C C . ASP A 1 379 ? 6.831 7.578 -28.224 1.00 95.06 379 ASP A C 1
ATOM 2959 O O . ASP A 1 379 ? 6.544 7.045 -27.148 1.00 95.06 379 ASP A O 1
ATOM 2963 N N . PHE A 1 380 ? 7.967 7.313 -28.876 1.00 96.38 380 PHE A N 1
ATOM 2964 C CA . PHE A 1 380 ? 9.102 6.565 -28.338 1.00 96.38 380 PHE A CA 1
ATOM 2965 C C . PHE A 1 380 ? 10.292 7.514 -28.161 1.00 96.38 380 PHE A C 1
ATOM 2967 O O . PHE A 1 380 ? 10.917 7.943 -29.136 1.00 96.38 380 PHE A O 1
ATOM 2974 N N . TYR A 1 381 ? 10.616 7.832 -26.913 1.00 97.38 381 TYR A N 1
ATOM 2975 C CA . TYR A 1 381 ? 11.699 8.726 -26.527 1.00 97.38 381 TYR A CA 1
ATOM 2976 C C . TYR A 1 381 ? 12.637 8.005 -25.556 1.00 97.38 381 TYR A C 1
ATOM 2978 O O . TYR A 1 381 ? 12.291 7.787 -24.397 1.00 97.38 381 TYR A O 1
ATOM 2986 N N . LEU A 1 382 ? 13.835 7.653 -26.021 1.00 97.50 382 LEU A N 1
ATOM 2987 C CA . LEU A 1 382 ? 14.860 6.978 -25.226 1.00 97.50 382 LEU A CA 1
ATOM 2988 C C . LEU A 1 382 ? 16.174 7.765 -25.273 1.00 97.50 382 LEU A C 1
ATOM 2990 O O . LEU A 1 382 ? 16.703 8.059 -26.346 1.00 97.50 382 LEU A O 1
ATOM 2994 N N . VAL A 1 383 ? 16.720 8.096 -24.103 1.00 98.06 383 VAL A N 1
ATOM 2995 C CA . VAL A 1 383 ? 18.033 8.738 -23.949 1.00 98.06 383 VAL A CA 1
ATOM 2996 C C . VAL A 1 383 ? 18.869 7.927 -22.968 1.00 98.06 383 VAL A C 1
ATOM 2998 O O . VAL A 1 383 ? 18.550 7.902 -21.777 1.00 98.06 383 VAL A O 1
ATOM 3001 N N . GLY A 1 384 ? 19.918 7.283 -23.484 1.00 97.19 384 GLY A N 1
ATOM 3002 C CA . GLY A 1 384 ? 20.909 6.534 -22.712 1.00 97.19 384 GLY A CA 1
ATOM 3003 C C . GLY A 1 384 ? 22.275 7.218 -22.650 1.00 97.19 384 GLY A C 1
ATOM 3004 O O . GLY A 1 384 ? 22.438 8.386 -23.016 1.00 97.19 384 GLY A O 1
ATOM 3005 N N . ASP A 1 385 ? 23.274 6.456 -22.208 1.00 96.44 385 ASP A N 1
ATOM 3006 C CA . ASP A 1 385 ? 24.687 6.804 -22.350 1.00 96.44 385 ASP A CA 1
ATOM 3007 C C . ASP A 1 385 ? 25.165 6.669 -23.813 1.00 96.44 385 ASP A C 1
ATOM 3009 O O . ASP A 1 385 ? 24.533 6.012 -24.642 1.00 96.44 385 ASP A O 1
ATOM 3013 N N . ASN A 1 386 ? 26.320 7.256 -24.142 1.00 95.38 386 ASN A N 1
ATOM 3014 C CA . ASN A 1 386 ? 26.901 7.168 -25.485 1.00 95.38 386 ASN A CA 1
ATOM 3015 C C . ASN A 1 386 ? 27.328 5.744 -25.900 1.00 95.38 386 ASN A C 1
ATOM 3017 O O . ASN A 1 386 ? 27.601 5.527 -27.080 1.00 95.38 386 ASN A O 1
ATOM 3021 N N . THR A 1 387 ? 27.368 4.791 -24.964 1.00 93.69 387 THR A N 1
ATOM 3022 C CA . THR A 1 387 ? 27.630 3.369 -25.224 1.00 93.69 387 THR A CA 1
ATOM 3023 C C . THR A 1 387 ? 26.379 2.547 -25.552 1.00 93.69 387 THR A C 1
ATOM 3025 O O . THR A 1 387 ? 26.516 1.468 -26.127 1.00 93.69 387 THR A O 1
ATOM 3028 N N . MET A 1 388 ? 25.173 3.033 -25.231 1.00 94.38 388 MET A N 1
ATOM 3029 C CA . MET A 1 388 ? 23.919 2.288 -25.411 1.00 94.38 388 MET A CA 1
ATOM 3030 C C . MET A 1 388 ? 23.608 2.055 -26.893 1.00 94.38 388 MET A C 1
ATOM 3032 O O . MET A 1 388 ? 23.526 3.009 -27.662 1.00 94.38 388 MET A O 1
ATOM 3036 N N . ASP A 1 389 ? 23.377 0.805 -27.292 1.00 92.50 389 ASP A N 1
ATOM 3037 C CA . ASP A 1 389 ? 23.031 0.456 -28.674 1.00 92.50 389 ASP A CA 1
ATOM 3038 C C . ASP A 1 389 ? 21.622 0.944 -29.070 1.00 92.50 389 ASP A C 1
ATOM 3040 O O . ASP A 1 389 ? 20.610 0.401 -28.622 1.00 92.50 389 ASP A O 1
ATOM 3044 N N . CYS A 1 390 ? 21.568 1.952 -29.944 1.00 93.56 390 CYS A N 1
ATOM 3045 C CA . CYS A 1 390 ? 20.357 2.398 -30.635 1.00 93.56 390 CYS A CA 1
ATOM 3046 C C . CYS A 1 390 ? 20.139 1.699 -31.988 1.00 93.56 390 CYS A C 1
ATOM 3048 O O . CYS A 1 390 ? 19.028 1.759 -32.512 1.00 93.56 390 CYS A O 1
ATOM 3050 N N . SER A 1 391 ? 21.148 1.034 -32.566 1.00 90.38 391 SER A N 1
ATOM 3051 C CA . SER A 1 391 ? 21.052 0.458 -33.918 1.00 90.38 391 SER A CA 1
ATOM 3052 C C . SER A 1 391 ? 20.017 -0.670 -34.005 1.00 90.38 391 SER A C 1
ATOM 3054 O O . SER A 1 391 ? 19.296 -0.771 -34.997 1.00 90.38 391 SER A O 1
ATOM 3056 N N . CYS A 1 392 ? 19.868 -1.448 -32.927 1.00 84.56 392 CYS A N 1
ATOM 3057 C CA . CYS A 1 392 ? 18.792 -2.426 -32.763 1.00 84.56 392 CYS A CA 1
ATOM 3058 C C . CYS A 1 392 ? 17.400 -1.785 -32.937 1.00 84.56 392 CYS A C 1
ATOM 3060 O O . CYS A 1 392 ? 16.560 -2.316 -33.664 1.00 84.56 392 CYS A O 1
ATOM 3062 N N . PHE A 1 393 ? 17.176 -0.608 -32.341 1.00 87.94 393 PHE A N 1
ATOM 3063 C CA . PHE A 1 393 ? 15.921 0.131 -32.481 1.00 87.94 393 PHE A CA 1
ATOM 3064 C C . PHE A 1 393 ? 15.787 0.763 -33.874 1.00 87.94 393 PHE A C 1
ATOM 3066 O O . PHE A 1 393 ? 14.732 0.633 -34.492 1.00 87.94 393 PHE A O 1
ATOM 3073 N N . ASP A 1 394 ? 16.847 1.373 -34.415 1.00 84.31 394 ASP A N 1
ATOM 3074 C CA . ASP A 1 394 ? 16.819 2.021 -35.736 1.00 84.31 394 ASP A CA 1
ATOM 3075 C C . ASP A 1 394 ? 16.488 1.047 -36.880 1.00 84.31 394 ASP A C 1
ATOM 3077 O O . ASP A 1 394 ? 15.767 1.414 -37.805 1.00 84.31 394 ASP A O 1
ATOM 3081 N N . GLU A 1 395 ? 16.981 -0.194 -36.837 1.00 74.94 395 GLU A N 1
ATOM 3082 C CA . GLU A 1 395 ? 16.667 -1.195 -37.867 1.00 74.94 395 GLU A CA 1
ATOM 3083 C C . GLU A 1 395 ? 15.239 -1.753 -37.749 1.00 74.94 395 GLU A C 1
ATOM 3085 O O . GLU A 1 395 ? 14.641 -2.116 -38.762 1.00 74.94 395 GLU A O 1
ATOM 3090 N N . HIS A 1 396 ? 14.683 -1.824 -36.534 1.00 69.88 396 HIS A N 1
ATOM 3091 C CA . HIS A 1 396 ? 13.422 -2.525 -36.265 1.00 69.88 396 HIS A CA 1
ATOM 3092 C C . HIS A 1 396 ? 12.197 -1.595 -36.173 1.00 69.88 396 HIS A C 1
ATOM 3094 O O . HIS A 1 396 ? 11.095 -1.998 -36.542 1.00 69.88 396 HIS A O 1
ATOM 3100 N N . PHE A 1 397 ? 12.347 -0.359 -35.683 1.00 72.81 397 PHE A N 1
ATOM 3101 C CA . PHE A 1 397 ? 11.205 0.478 -35.273 1.00 72.81 397 PHE A CA 1
ATOM 3102 C C . PHE A 1 397 ? 10.603 1.332 -36.400 1.00 72.81 397 PHE A C 1
ATOM 3104 O O . PHE A 1 397 ? 9.506 1.878 -36.238 1.00 72.81 397 PHE A O 1
ATOM 3111 N N . LEU A 1 398 ? 11.293 1.462 -37.537 1.00 60.25 398 LEU A N 1
ATOM 3112 C CA . LEU A 1 398 ? 10.938 2.413 -38.592 1.00 60.25 398 LEU A CA 1
ATOM 3113 C C . LEU A 1 398 ? 9.546 2.164 -39.200 1.00 60.25 398 LEU A C 1
ATOM 3115 O O . LEU A 1 398 ? 9.230 1.080 -39.691 1.00 60.25 398 LEU A O 1
ATOM 3119 N N . ASN A 1 399 ? 8.746 3.233 -39.233 1.00 58.06 399 ASN A N 1
ATOM 3120 C CA . ASN A 1 399 ? 7.463 3.404 -39.934 1.00 58.06 399 ASN A CA 1
ATOM 3121 C C . ASN A 1 399 ? 6.297 2.454 -39.582 1.00 58.06 399 ASN A C 1
ATOM 3123 O O . ASN A 1 399 ? 5.174 2.761 -39.973 1.00 58.06 399 ASN A O 1
ATOM 3127 N N . ASN A 1 400 ? 6.522 1.339 -38.876 1.00 74.19 400 ASN A N 1
ATOM 3128 C CA . ASN A 1 400 ? 5.474 0.358 -38.550 1.00 74.19 400 ASN A CA 1
ATOM 3129 C C . ASN A 1 400 ? 5.270 0.122 -37.044 1.00 74.19 400 ASN A C 1
ATOM 3131 O O . ASN A 1 400 ? 4.147 -0.171 -36.643 1.00 74.19 400 ASN A O 1
ATOM 3135 N N . ILE A 1 401 ? 6.322 0.221 -36.217 1.00 89.19 401 ILE A N 1
ATOM 3136 C CA . ILE A 1 401 ? 6.209 -0.018 -34.766 1.00 89.19 401 ILE A CA 1
ATOM 3137 C C . ILE A 1 401 ? 5.751 1.256 -34.055 1.00 89.19 401 ILE A C 1
ATOM 3139 O O . ILE A 1 401 ? 4.739 1.234 -33.359 1.00 89.19 401 ILE A O 1
ATOM 3143 N N . VAL A 1 402 ? 6.473 2.366 -34.227 1.00 93.19 402 VAL A N 1
ATOM 3144 C CA . VAL A 1 402 ? 6.142 3.645 -33.577 1.00 93.19 402 VAL A CA 1
ATOM 3145 C C . VAL A 1 402 ? 5.205 4.454 -34.469 1.00 93.19 402 VAL A C 1
ATOM 3147 O O . VAL A 1 402 ? 5.538 4.740 -35.618 1.00 93.19 402 VAL A O 1
ATOM 3150 N N . GLN A 1 403 ? 4.038 4.819 -33.937 1.00 92.56 403 GLN A N 1
ATOM 3151 C CA . GLN A 1 403 ? 3.017 5.597 -34.651 1.00 92.56 403 GLN A CA 1
ATOM 3152 C C . GLN A 1 403 ? 3.155 7.112 -34.415 1.00 92.56 403 GLN A C 1
ATOM 3154 O O . GLN A 1 403 ? 2.757 7.903 -35.273 1.00 92.56 403 GLN A O 1
ATOM 3159 N N . GLY A 1 404 ? 3.728 7.519 -33.277 1.00 92.12 404 GLY A N 1
ATOM 3160 C CA . GLY A 1 404 ? 4.117 8.898 -32.977 1.00 92.12 404 GLY A CA 1
ATOM 3161 C C . GLY A 1 404 ? 5.577 9.200 -33.331 1.00 92.12 404 GLY A C 1
ATOM 3162 O O . GLY A 1 404 ? 6.115 8.750 -34.343 1.00 92.12 404 GLY A O 1
ATOM 3163 N N . SER A 1 405 ? 6.237 9.998 -32.496 1.00 92.06 405 SER A N 1
ATOM 3164 C CA . SER A 1 405 ? 7.621 10.437 -32.694 1.00 92.06 405 SER A CA 1
ATOM 3165 C C . SER A 1 405 ? 8.610 9.374 -32.213 1.00 92.06 405 SER A C 1
ATOM 3167 O O . SER A 1 405 ? 8.617 9.035 -31.034 1.00 92.06 405 SER A O 1
ATOM 3169 N N . TYR A 1 406 ? 9.505 8.902 -33.084 1.00 93.75 406 TYR A N 1
ATOM 3170 C CA . TYR A 1 406 ? 10.649 8.071 -32.687 1.00 93.75 406 TYR A CA 1
ATOM 3171 C C . TYR A 1 406 ? 11.901 8.920 -32.427 1.00 93.75 406 TYR A C 1
ATOM 3173 O O . TYR A 1 406 ? 12.275 9.760 -33.252 1.00 93.75 406 TYR A O 1
ATOM 3181 N N . LYS A 1 407 ? 12.584 8.665 -31.306 1.00 94.75 407 LYS A N 1
ATOM 3182 C CA . LYS A 1 407 ? 13.921 9.189 -31.011 1.00 94.75 407 LYS A CA 1
ATOM 3183 C C . LYS A 1 407 ? 14.667 8.309 -30.000 1.00 94.75 407 LYS A C 1
ATOM 3185 O O . LYS A 1 407 ? 14.324 8.296 -28.820 1.00 94.75 407 LYS A O 1
ATOM 3190 N N . CYS A 1 408 ? 15.758 7.691 -30.445 1.00 95.56 408 CYS A N 1
ATOM 3191 C CA . CYS A 1 408 ? 16.806 7.140 -29.582 1.00 95.56 408 CYS A CA 1
ATOM 3192 C C . CYS A 1 408 ? 18.005 8.115 -29.523 1.00 95.56 408 CYS A C 1
ATOM 3194 O O . CYS A 1 408 ? 18.282 8.810 -30.504 1.00 95.56 408 CYS A O 1
ATOM 3196 N N . ILE A 1 409 ? 18.703 8.202 -28.386 1.00 96.56 409 ILE A N 1
ATOM 3197 C CA . ILE A 1 409 ? 20.039 8.812 -28.263 1.00 96.56 409 ILE A CA 1
ATOM 3198 C C . ILE A 1 409 ? 20.975 7.788 -27.622 1.00 96.56 409 ILE A C 1
ATOM 3200 O O . ILE A 1 409 ? 20.759 7.400 -26.473 1.00 96.56 409 ILE A O 1
ATOM 3204 N N . GLY A 1 410 ? 22.027 7.422 -28.353 1.00 95.75 410 GLY A N 1
ATOM 3205 C CA . GLY A 1 410 ? 23.062 6.477 -27.940 1.00 95.75 410 GLY A CA 1
ATOM 3206 C C . GLY A 1 410 ? 24.075 6.257 -29.067 1.00 95.75 410 GLY A C 1
ATOM 3207 O O . GLY A 1 410 ? 24.336 7.155 -29.872 1.00 95.75 410 GLY A O 1
ATOM 3208 N N . ASN A 1 411 ? 24.631 5.053 -29.148 1.00 94.69 411 ASN A N 1
ATOM 3209 C CA . ASN A 1 411 ? 25.441 4.583 -30.263 1.00 94.69 411 ASN A CA 1
ATOM 3210 C C . ASN A 1 411 ? 24.546 4.001 -31.371 1.00 94.69 411 ASN A C 1
ATOM 3212 O O . ASN A 1 411 ? 23.888 2.985 -31.177 1.00 94.69 411 ASN A O 1
ATOM 3216 N N . HIS A 1 412 ? 24.571 4.606 -32.557 1.00 93.31 412 HIS A N 1
ATOM 3217 C CA . HIS A 1 412 ? 23.821 4.145 -33.735 1.00 93.31 412 HIS A CA 1
ATOM 3218 C C . HIS A 1 412 ? 24.669 3.257 -34.676 1.00 93.31 412 HIS A C 1
ATOM 3220 O O . HIS A 1 412 ? 24.279 2.974 -35.808 1.00 93.31 412 HIS A O 1
ATOM 3226 N N . THR A 1 413 ? 25.860 2.832 -34.239 1.00 91.44 413 THR A N 1
ATOM 3227 C CA . THR A 1 413 ? 26.751 1.950 -35.010 1.00 91.44 413 THR A CA 1
ATOM 3228 C C . THR A 1 413 ? 26.364 0.494 -34.777 1.00 91.44 413 THR A C 1
ATOM 3230 O O . THR A 1 413 ? 26.527 0.006 -33.659 1.00 91.44 413 THR A O 1
ATOM 3233 N N . LYS A 1 414 ? 25.914 -0.210 -35.825 1.00 86.62 414 LYS A N 1
ATOM 3234 C CA . LYS A 1 414 ? 25.610 -1.648 -35.747 1.00 86.62 414 LYS A CA 1
ATOM 3235 C C . LYS A 1 414 ? 26.838 -2.430 -35.240 1.00 86.62 414 LYS A C 1
ATOM 3237 O O . LYS A 1 414 ? 27.907 -2.291 -35.843 1.00 86.62 414 LYS A O 1
ATOM 3242 N N . PRO A 1 415 ? 26.724 -3.232 -34.165 1.00 84.81 415 PRO A N 1
ATOM 3243 C CA . PRO A 1 415 ? 27.826 -4.057 -33.675 1.00 84.81 415 PRO A CA 1
ATOM 3244 C C . PRO A 1 415 ? 28.162 -5.200 -34.648 1.00 84.81 415 PRO A C 1
ATOM 3246 O O . PRO A 1 415 ? 27.312 -5.654 -35.412 1.00 84.81 415 PRO A O 1
ATOM 3249 N N . GLU A 1 416 ? 29.403 -5.701 -34.596 1.00 83.00 416 GLU A N 1
ATOM 3250 C CA . GLU A 1 416 ? 29.835 -6.862 -35.401 1.00 83.00 416 GLU A CA 1
ATOM 3251 C C . GLU A 1 416 ? 29.136 -8.166 -34.979 1.00 83.00 416 GLU A C 1
ATOM 3253 O O . GLU A 1 416 ? 28.956 -9.067 -35.793 1.00 83.00 416 GLU A O 1
ATOM 3258 N N . THR A 1 417 ? 28.740 -8.265 -33.706 1.00 83.38 417 THR A N 1
ATOM 3259 C CA . THR A 1 417 ? 27.939 -9.367 -33.158 1.00 83.38 417 THR A CA 1
ATOM 3260 C C . THR A 1 417 ? 26.521 -8.877 -32.898 1.00 83.38 417 THR A C 1
ATOM 3262 O O . THR A 1 417 ? 26.334 -7.878 -32.207 1.00 83.38 417 THR A O 1
ATOM 3265 N N . GLU A 1 418 ? 25.529 -9.578 -33.444 1.00 81.75 418 GLU A N 1
ATOM 3266 C CA . GLU A 1 418 ? 24.117 -9.279 -33.208 1.00 81.75 418 GLU A CA 1
ATOM 3267 C C . GLU A 1 418 ? 23.744 -9.502 -31.733 1.00 81.75 418 GLU A C 1
ATOM 3269 O O . GLU A 1 418 ? 24.202 -10.447 -31.086 1.00 81.75 418 GLU A O 1
ATOM 3274 N N . ARG A 1 419 ? 22.941 -8.590 -31.181 1.00 84.25 419 ARG A N 1
ATOM 3275 C CA . ARG A 1 419 ? 22.615 -8.554 -29.754 1.00 84.25 419 ARG A CA 1
ATOM 3276 C C . ARG A 1 419 ? 21.548 -9.600 -29.432 1.00 84.25 419 ARG A C 1
ATOM 3278 O O . ARG A 1 419 ? 20.485 -9.601 -30.043 1.00 84.25 419 ARG A O 1
ATOM 3285 N N . MET A 1 420 ? 21.813 -10.458 -28.450 1.00 86.50 420 MET A N 1
ATOM 3286 C CA . MET A 1 420 ? 20.848 -11.444 -27.950 1.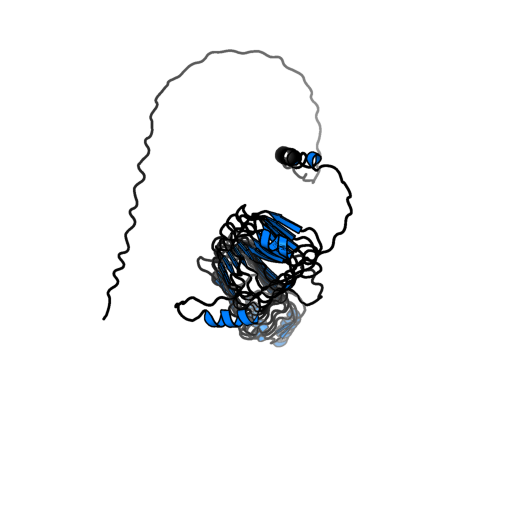00 86.50 420 MET A CA 1
ATOM 3287 C C . MET A 1 420 ? 20.109 -10.922 -26.705 1.00 86.50 420 MET A C 1
ATOM 3289 O O . MET A 1 420 ? 20.690 -10.141 -25.948 1.00 86.50 420 MET A O 1
ATOM 3293 N N . PRO A 1 421 ? 18.851 -11.341 -26.471 1.00 89.81 421 PRO A N 1
ATOM 3294 C CA . PRO A 1 421 ? 18.090 -10.967 -25.280 1.00 89.81 421 PRO A CA 1
ATOM 3295 C C . PRO A 1 421 ? 18.599 -11.697 -24.025 1.00 89.81 421 PRO A C 1
ATOM 3297 O O . PRO A 1 421 ? 18.899 -12.890 -24.068 1.00 89.81 421 PRO A O 1
ATOM 3300 N N . SER A 1 422 ? 18.640 -11.008 -22.881 1.00 89.31 422 SER A N 1
ATOM 3301 C CA . SER A 1 422 ? 19.051 -11.577 -21.581 1.00 89.31 422 SER A CA 1
ATOM 3302 C C . SER A 1 422 ? 18.023 -12.533 -20.957 1.00 89.31 422 SER A C 1
ATOM 3304 O O . SER A 1 422 ? 18.344 -13.306 -20.054 1.00 89.31 422 SER A O 1
ATOM 3306 N N . THR A 1 423 ? 16.777 -12.483 -21.432 1.00 87.00 423 THR A N 1
ATOM 3307 C CA . THR A 1 423 ? 15.645 -13.316 -20.994 1.00 87.00 423 THR A CA 1
ATOM 3308 C C . THR A 1 423 ? 14.788 -13.713 -22.202 1.00 87.00 423 THR A C 1
ATOM 3310 O O . THR A 1 423 ? 14.777 -12.968 -23.184 1.00 87.00 423 THR A O 1
ATOM 3313 N N . PRO A 1 424 ? 14.073 -14.855 -22.169 1.00 89.56 424 PRO A N 1
ATOM 3314 C CA . PRO A 1 424 ? 13.290 -15.330 -23.308 1.00 89.56 424 PRO A CA 1
ATOM 3315 C C . PRO A 1 424 ? 12.296 -14.321 -23.902 1.00 89.56 424 PRO A C 1
ATOM 3317 O O . PRO A 1 424 ? 11.638 -13.569 -23.187 1.00 89.56 424 PRO A O 1
ATOM 3320 N N . THR A 1 425 ? 12.152 -14.365 -25.229 1.00 87.25 425 THR A N 1
ATOM 3321 C CA . THR A 1 425 ? 11.230 -13.533 -26.026 1.00 87.25 425 THR A CA 1
ATOM 3322 C C . THR A 1 425 ? 9.893 -14.216 -26.337 1.00 87.25 425 THR A C 1
ATOM 3324 O O . THR A 1 425 ? 9.038 -13.636 -27.006 1.00 87.25 425 THR A O 1
ATOM 3327 N N . ASP A 1 426 ? 9.660 -15.423 -25.810 1.00 87.06 426 ASP A N 1
ATOM 3328 C CA . ASP A 1 426 ? 8.320 -15.999 -25.711 1.00 87.06 426 ASP A CA 1
ATOM 3329 C C . ASP A 1 426 ? 8.020 -16.550 -24.308 1.00 87.06 426 ASP A C 1
ATOM 3331 O O . ASP A 1 426 ? 8.906 -16.909 -23.529 1.00 87.06 426 ASP A O 1
ATOM 3335 N N . GLU A 1 427 ? 6.730 -16.568 -23.981 1.00 81.62 427 GLU A N 1
ATOM 3336 C CA . GLU A 1 427 ? 6.202 -16.911 -22.661 1.00 81.62 427 GLU A CA 1
ATOM 3337 C C . GLU A 1 427 ? 6.395 -18.397 -22.310 1.00 81.62 427 GLU A C 1
ATOM 3339 O O . GLU A 1 427 ? 6.629 -18.734 -21.150 1.00 81.62 427 GLU A O 1
ATOM 3344 N N . ALA A 1 428 ? 6.374 -19.293 -23.304 1.00 81.56 428 ALA A N 1
ATOM 3345 C CA . ALA A 1 428 ? 6.544 -20.728 -23.085 1.00 81.56 428 ALA A CA 1
ATOM 3346 C C . ALA A 1 428 ? 8.000 -21.076 -22.736 1.00 81.56 428 ALA A C 1
ATOM 3348 O O . ALA A 1 428 ? 8.248 -21.890 -21.842 1.00 81.56 428 ALA A O 1
ATOM 3349 N N . GLN A 1 429 ? 8.965 -20.416 -23.381 1.00 82.94 429 GLN A N 1
ATOM 3350 C CA . GLN A 1 429 ? 10.369 -20.457 -22.976 1.00 82.94 429 GLN A CA 1
ATOM 3351 C C . GLN A 1 429 ? 10.580 -19.839 -21.588 1.00 82.94 429 GLN A C 1
ATOM 3353 O O . GLN A 1 429 ? 11.383 -20.358 -20.815 1.00 82.94 429 GLN A O 1
ATOM 3358 N N . LEU A 1 430 ? 9.863 -18.765 -21.239 1.00 83.12 430 LEU A N 1
ATOM 3359 C CA . LEU A 1 430 ? 10.015 -18.113 -19.936 1.00 83.12 430 LEU A CA 1
ATOM 3360 C C . LEU A 1 430 ? 9.478 -18.963 -18.768 1.00 83.12 430 LEU A C 1
ATOM 3362 O O . LEU A 1 430 ? 10.099 -18.978 -17.705 1.00 83.12 430 LEU A O 1
ATOM 3366 N N . GLU A 1 431 ? 8.393 -19.721 -18.954 1.00 79.69 431 GLU A N 1
ATOM 3367 C CA . GLU A 1 431 ? 7.933 -20.706 -17.955 1.00 79.69 431 GLU A CA 1
ATOM 3368 C C . GLU A 1 431 ? 8.930 -21.868 -17.787 1.00 79.69 431 GLU A C 1
ATOM 3370 O O . GLU A 1 431 ? 9.199 -22.312 -16.665 1.00 79.69 431 GLU A O 1
ATOM 3375 N N . ALA A 1 432 ? 9.545 -22.327 -18.883 1.00 75.62 432 ALA A N 1
ATOM 3376 C CA . ALA A 1 432 ? 10.611 -23.328 -18.831 1.00 75.62 432 ALA A CA 1
ATOM 3377 C C . ALA A 1 432 ? 11.877 -22.796 -18.126 1.00 75.62 432 ALA A C 1
ATOM 3379 O O . ALA A 1 432 ? 12.484 -23.512 -17.332 1.00 75.62 432 ALA A O 1
ATOM 3380 N N . TRP A 1 433 ? 12.241 -21.530 -18.360 1.00 74.31 433 TRP A N 1
ATOM 3381 C CA . TRP A 1 433 ? 13.372 -20.849 -17.717 1.00 74.31 433 TRP A CA 1
ATOM 3382 C C . TRP A 1 433 ? 13.141 -20.633 -16.216 1.00 74.31 433 TRP A C 1
ATOM 3384 O O . TRP A 1 433 ? 14.015 -20.938 -15.406 1.00 74.31 433 TRP A O 1
ATOM 3394 N N . GLY A 1 434 ? 11.943 -20.181 -15.827 1.00 62.44 434 GLY A N 1
ATOM 3395 C CA . GLY A 1 434 ? 11.559 -20.021 -14.422 1.00 62.44 434 GLY A CA 1
ATOM 3396 C C . GLY A 1 434 ? 11.604 -21.339 -13.644 1.00 62.44 434 GLY A C 1
ATOM 3397 O O . GLY A 1 434 ? 12.103 -21.373 -12.521 1.00 62.44 434 GLY A O 1
ATOM 3398 N N . SER A 1 435 ? 11.187 -22.440 -14.276 1.00 48.88 435 SER A N 1
ATOM 3399 C CA . SER A 1 435 ? 11.214 -23.789 -13.688 1.00 48.88 435 SER A CA 1
ATOM 3400 C C . SER A 1 435 ? 12.627 -24.339 -13.422 1.00 48.88 435 SER A C 1
ATOM 3402 O O . SER A 1 435 ? 12.761 -25.361 -12.752 1.00 48.88 435 SER A O 1
ATOM 3404 N N . GLY A 1 436 ? 13.682 -23.701 -13.944 1.00 44.75 436 GLY A N 1
ATOM 3405 C CA . GLY A 1 436 ? 15.073 -24.131 -13.768 1.00 44.75 436 GLY A CA 1
ATOM 3406 C C . GLY A 1 436 ? 15.835 -23.455 -12.623 1.00 44.75 436 GLY A C 1
ATOM 3407 O O . GLY A 1 436 ? 16.960 -23.857 -12.340 1.00 44.75 436 GLY A O 1
ATOM 3408 N N . LYS A 1 437 ? 15.280 -22.419 -11.973 1.00 43.28 437 LYS A N 1
ATOM 3409 C CA . LYS A 1 437 ? 16.084 -21.500 -11.138 1.00 43.28 437 LYS A CA 1
ATOM 3410 C C . LYS A 1 437 ? 16.258 -21.904 -9.664 1.00 43.28 437 LYS A C 1
ATOM 3412 O O . LYS A 1 437 ? 17.096 -21.320 -8.985 1.00 43.28 437 LYS A O 1
ATOM 3417 N N . ASP A 1 438 ? 15.570 -22.954 -9.210 1.00 39.19 438 ASP A N 1
ATOM 3418 C CA . ASP A 1 438 ? 15.733 -23.552 -7.869 1.00 39.19 438 ASP A CA 1
ATOM 3419 C C . ASP A 1 438 ? 16.824 -24.655 -7.811 1.00 39.19 438 ASP A C 1
ATOM 3421 O O . ASP A 1 438 ? 16.942 -25.369 -6.813 1.00 39.19 438 ASP A O 1
ATOM 3425 N N . GLY A 1 439 ? 17.622 -24.840 -8.875 1.00 35.56 439 GLY A N 1
ATOM 3426 C CA . GLY A 1 439 ? 18.531 -25.986 -9.020 1.00 35.56 439 GLY A CA 1
ATOM 3427 C C . GLY A 1 439 ? 19.935 -25.660 -9.542 1.00 35.56 439 GLY A C 1
ATOM 3428 O O . GLY A 1 439 ? 20.139 -25.603 -10.745 1.00 35.56 439 GLY A O 1
ATOM 3429 N N . SER A 1 440 ? 20.891 -25.543 -8.612 1.00 32.22 440 SER A N 1
ATOM 3430 C CA . SER A 1 440 ? 22.357 -25.709 -8.745 1.00 32.22 440 SER A CA 1
ATOM 3431 C C . SER A 1 440 ? 23.046 -25.460 -10.101 1.00 32.22 440 SER A C 1
ATOM 3433 O O . SER A 1 440 ? 22.945 -26.254 -11.033 1.00 32.22 440 SER A O 1
ATOM 3435 N N . ASP A 1 441 ? 23.946 -24.474 -10.079 1.00 36.28 441 ASP A N 1
ATOM 3436 C CA . ASP A 1 441 ? 25.157 -24.345 -10.904 1.00 36.28 441 ASP A CA 1
ATOM 3437 C C . ASP A 1 441 ? 25.679 -25.651 -11.551 1.00 36.28 441 ASP A C 1
ATOM 3439 O O . ASP A 1 441 ? 26.079 -26.591 -10.858 1.00 36.28 441 ASP A O 1
ATOM 3443 N N . SER A 1 442 ? 25.690 -25.687 -12.889 1.00 34.22 442 SER A N 1
ATOM 3444 C CA . SER A 1 442 ? 26.780 -26.240 -13.713 1.00 34.22 442 SER A CA 1
ATOM 3445 C C . SER A 1 442 ? 26.511 -25.964 -15.201 1.00 34.22 442 SER A C 1
ATOM 3447 O O . SER A 1 442 ? 25.488 -26.370 -15.748 1.00 34.22 442 SER A O 1
ATOM 3449 N N . GLY A 1 443 ? 27.415 -25.251 -15.877 1.00 35.19 443 GLY A N 1
ATOM 3450 C CA . GLY A 1 443 ? 27.272 -24.927 -17.304 1.00 35.19 443 GLY A CA 1
ATOM 3451 C C . GLY A 1 443 ? 27.966 -25.921 -18.244 1.00 35.19 443 GLY A C 1
ATOM 3452 O O . GLY A 1 443 ? 28.940 -26.566 -17.859 1.00 35.19 443 GLY A O 1
ATOM 3453 N N . ASN A 1 444 ? 27.534 -25.962 -19.511 1.00 29.77 444 ASN A N 1
ATOM 3454 C CA . ASN A 1 444 ? 28.441 -26.187 -20.643 1.00 29.77 444 ASN A CA 1
ATOM 3455 C C . ASN A 1 444 ? 27.920 -25.529 -21.939 1.00 29.77 444 ASN A C 1
ATOM 3457 O O . ASN A 1 444 ? 26.732 -25.263 -22.087 1.00 29.77 444 ASN A O 1
ATOM 3461 N N . ASP A 1 445 ? 28.855 -25.279 -22.852 1.00 35.03 445 ASP A N 1
ATOM 3462 C CA . ASP A 1 445 ? 28.758 -24.540 -24.116 1.00 35.03 445 ASP A CA 1
ATOM 3463 C C . ASP A 1 445 ? 28.296 -25.395 -25.335 1.00 35.03 445 ASP A C 1
ATOM 3465 O O . ASP A 1 445 ? 28.204 -26.625 -25.243 1.00 35.03 445 ASP A O 1
ATOM 3469 N N . THR A 1 446 ? 28.150 -24.723 -26.493 1.00 31.98 446 THR A N 1
ATOM 3470 C CA . THR A 1 446 ? 28.149 -25.158 -27.919 1.00 31.98 446 THR A CA 1
ATOM 3471 C C . THR A 1 446 ? 26.809 -25.342 -28.662 1.00 31.98 446 THR A C 1
ATOM 3473 O O . THR A 1 446 ? 25.910 -26.027 -28.181 1.00 31.98 446 THR A O 1
ATOM 3476 N N . GLY A 1 447 ? 26.715 -24.827 -29.912 1.00 31.03 447 GLY A N 1
ATOM 3477 C CA . GLY A 1 447 ? 25.710 -25.297 -30.894 1.00 31.03 447 GLY A CA 1
ATOM 3478 C C . GLY A 1 447 ? 25.191 -24.352 -32.006 1.00 31.03 447 GLY A C 1
ATOM 3479 O O . GLY A 1 447 ? 23.981 -24.205 -32.135 1.00 31.03 447 GLY A O 1
ATOM 3480 N N . ASP A 1 448 ? 26.038 -23.755 -32.852 1.00 32.88 448 ASP A N 1
ATOM 3481 C CA . ASP A 1 448 ? 25.632 -22.890 -33.991 1.00 32.88 448 ASP A CA 1
ATOM 3482 C C . ASP A 1 448 ? 24.739 -23.519 -35.093 1.00 32.88 448 ASP A C 1
ATOM 3484 O O . ASP A 1 448 ? 24.987 -24.661 -35.509 1.00 32.88 448 ASP A O 1
ATOM 3488 N N . LYS A 1 449 ? 23.846 -22.700 -35.711 1.00 33.84 449 LYS A N 1
ATOM 3489 C CA . LYS A 1 449 ? 23.908 -22.388 -37.172 1.00 33.84 449 LYS A CA 1
ATOM 3490 C C . LYS A 1 449 ? 22.982 -21.295 -37.744 1.00 33.84 449 LYS A C 1
ATOM 3492 O O . LYS A 1 449 ? 21.992 -20.894 -37.147 1.00 33.84 449 LYS A O 1
ATOM 3497 N N . GLU A 1 450 ? 23.378 -20.836 -38.937 1.00 30.94 450 GLU A N 1
ATOM 3498 C CA . GLU A 1 450 ? 22.869 -19.699 -39.725 1.00 30.94 450 GLU A CA 1
ATOM 3499 C C . GLU A 1 450 ? 21.596 -19.996 -40.555 1.00 30.94 450 GLU A C 1
ATOM 3501 O O . GLU A 1 450 ? 21.299 -21.150 -40.869 1.00 30.94 450 GLU A O 1
ATOM 3506 N N . GLY A 1 451 ? 20.903 -18.940 -41.021 1.00 31.09 451 GLY A N 1
ATOM 3507 C CA . GLY A 1 451 ? 19.710 -19.032 -41.884 1.00 31.09 451 GLY A CA 1
ATOM 3508 C C . GLY A 1 451 ? 19.458 -17.816 -42.800 1.00 31.09 451 GLY A C 1
ATOM 3509 O O . GLY A 1 451 ? 18.573 -17.010 -42.544 1.00 31.09 451 GLY A O 1
ATOM 3510 N N . SER A 1 452 ? 20.222 -17.704 -43.893 1.00 30.86 452 SER A N 1
ATOM 3511 C CA . SER A 1 452 ? 20.016 -16.765 -45.029 1.00 30.86 452 SER A CA 1
ATOM 3512 C C . SER A 1 452 ? 18.638 -16.906 -45.731 1.00 30.86 452 SER A C 1
ATOM 3514 O O . SER A 1 452 ? 18.063 -17.988 -45.682 1.00 30.86 452 SER A O 1
ATOM 3516 N N . SER A 1 453 ? 18.089 -15.957 -46.519 1.00 30.84 453 SER A N 1
ATOM 3517 C CA . SER A 1 453 ? 18.393 -14.533 -46.828 1.00 30.84 453 SER A CA 1
ATOM 3518 C C . SER A 1 453 ? 17.316 -13.930 -47.783 1.00 30.84 453 SER A C 1
ATOM 3520 O O . SER A 1 453 ? 16.442 -14.653 -48.257 1.00 30.84 453 SER A O 1
ATOM 3522 N N . SER A 1 454 ? 17.451 -12.641 -48.164 1.00 31.05 454 SER A N 1
ATOM 3523 C CA . SER A 1 454 ? 16.753 -11.912 -49.266 1.00 31.05 454 SER A CA 1
ATOM 3524 C C . SER A 1 454 ? 15.254 -11.550 -49.094 1.00 31.05 454 SER A C 1
ATOM 3526 O O . SER A 1 454 ? 14.513 -12.263 -48.434 1.00 31.05 454 SER A O 1
ATOM 3528 N N . GLY A 1 455 ? 14.716 -10.462 -49.677 1.00 27.42 455 GLY A N 1
ATOM 3529 C CA . GLY A 1 455 ? 15.360 -9.284 -50.295 1.00 27.42 455 GLY A CA 1
ATOM 3530 C C . GLY A 1 455 ? 14.709 -8.771 -51.599 1.00 27.42 455 GLY A C 1
ATOM 3531 O O . GLY A 1 455 ? 14.792 -9.443 -52.622 1.00 27.42 455 GLY A O 1
ATOM 3532 N N . SER A 1 456 ? 14.154 -7.546 -51.609 1.00 29.17 456 SER A N 1
ATOM 3533 C CA . SER A 1 456 ? 13.796 -6.801 -52.842 1.00 29.17 456 SER A CA 1
ATOM 3534 C C . SER A 1 456 ? 13.570 -5.300 -52.592 1.00 29.17 456 SER A C 1
ATOM 3536 O O . SER A 1 456 ? 13.038 -4.930 -51.550 1.00 29.17 456 SER A O 1
ATOM 3538 N N . SER A 1 457 ? 13.919 -4.443 -53.558 1.00 29.53 457 SER A N 1
ATOM 3539 C CA . SER A 1 457 ? 13.867 -2.972 -53.473 1.00 29.53 457 SER A CA 1
ATOM 3540 C C . SER A 1 457 ? 12.755 -2.330 -54.322 1.00 29.53 457 SER A C 1
ATOM 3542 O O . SER A 1 457 ? 12.292 -2.921 -55.295 1.00 29.53 457 SER A O 1
ATOM 3544 N N . SER A 1 458 ? 12.385 -1.077 -54.019 1.00 31.61 458 SER A N 1
ATOM 3545 C CA . SER A 1 458 ? 11.939 -0.086 -55.023 1.00 31.61 458 SER A CA 1
ATOM 3546 C C . SER A 1 458 ? 12.015 1.354 -54.477 1.00 31.61 458 SER A C 1
ATOM 3548 O O . SER A 1 458 ? 12.033 1.561 -53.266 1.00 31.61 458 SER A O 1
ATOM 3550 N N . ASN A 1 459 ? 12.122 2.342 -55.375 1.00 30.02 459 ASN A N 1
ATOM 3551 C CA . ASN A 1 459 ? 12.391 3.754 -55.053 1.00 30.02 459 ASN A CA 1
ATOM 3552 C C . ASN A 1 459 ? 11.110 4.607 -54.963 1.00 30.02 459 ASN A C 1
ATOM 3554 O O . ASN A 1 459 ? 10.122 4.308 -55.632 1.00 30.02 459 ASN A O 1
ATOM 3558 N N . GLY A 1 460 ? 11.185 5.750 -54.270 1.00 30.38 460 GLY A N 1
ATOM 3559 C CA . GLY A 1 460 ? 10.199 6.836 -54.357 1.00 30.38 460 GLY A CA 1
ATOM 3560 C C . GLY A 1 460 ? 10.784 8.183 -53.913 1.00 30.38 460 GLY A C 1
ATOM 3561 O O . GLY A 1 460 ? 11.269 8.306 -52.793 1.00 30.38 460 GLY A O 1
ATOM 3562 N N . GLU A 1 461 ? 10.769 9.187 -54.794 1.00 31.00 461 GLU A N 1
ATOM 3563 C CA . GLU A 1 461 ? 11.263 10.549 -54.524 1.00 31.00 461 GLU A CA 1
ATOM 3564 C C . GLU A 1 461 ? 10.162 11.460 -53.944 1.00 31.00 461 GLU A C 1
ATOM 3566 O O . GLU A 1 461 ? 8.981 11.266 -54.227 1.00 31.00 461 GLU A O 1
ATOM 3571 N N . GLY A 1 462 ? 10.534 12.518 -53.208 1.00 30.17 462 GLY A N 1
ATOM 3572 C CA . GLY A 1 462 ? 9.578 13.555 -52.785 1.00 30.17 462 GLY A CA 1
ATOM 3573 C C . GLY A 1 462 ? 10.103 14.516 -51.715 1.00 30.17 462 GLY A C 1
ATOM 3574 O O . GLY A 1 462 ? 9.850 14.326 -50.531 1.00 30.17 462 GLY A O 1
ATOM 3575 N N . GLY A 1 463 ? 10.838 15.561 -52.111 1.00 33.44 463 GLY A N 1
ATOM 3576 C CA . GLY A 1 463 ? 11.404 16.539 -51.170 1.00 33.44 463 GLY A CA 1
ATOM 3577 C C . GLY A 1 463 ? 10.429 17.643 -50.725 1.00 33.44 463 GLY A C 1
ATOM 3578 O O . GLY A 1 463 ? 9.637 18.138 -51.522 1.00 33.44 463 GLY A O 1
ATOM 3579 N N . GLY A 1 464 ? 10.558 18.099 -49.473 1.00 33.47 464 GLY A N 1
ATOM 3580 C CA . GLY A 1 464 ? 9.829 19.251 -48.921 1.00 33.47 464 GLY A CA 1
ATOM 3581 C C . GLY A 1 464 ? 10.649 19.987 -47.855 1.00 33.47 464 GLY A C 1
ATOM 3582 O O . GLY A 1 464 ? 10.697 19.571 -46.703 1.00 33.47 464 GLY A O 1
ATOM 3583 N N . GLY A 1 465 ? 11.340 21.067 -48.237 1.00 42.41 465 GLY A N 1
ATOM 3584 C CA . GLY A 1 465 ? 12.281 21.768 -47.352 1.00 42.41 465 GLY A CA 1
ATOM 3585 C C . GLY A 1 465 ? 11.614 22.722 -46.352 1.00 42.41 465 GLY A C 1
ATOM 3586 O O . GLY A 1 465 ? 10.921 23.652 -46.758 1.00 42.41 465 GLY A O 1
ATOM 3587 N N . GLY A 1 466 ? 11.891 22.547 -45.053 1.00 39.38 466 GLY A N 1
ATOM 3588 C CA . GLY A 1 466 ? 11.357 23.378 -43.964 1.00 39.38 466 GLY A CA 1
ATOM 3589 C C . GLY A 1 466 ? 12.430 23.905 -43.000 1.00 39.38 466 GLY A C 1
ATOM 3590 O O . GLY A 1 466 ? 12.732 23.247 -42.017 1.00 39.38 466 GLY A O 1
ATOM 3591 N N . LEU A 1 467 ? 12.966 25.096 -43.304 1.00 38.81 467 LEU A N 1
ATOM 3592 C CA . LEU A 1 467 ? 13.745 26.045 -42.470 1.00 38.81 467 LEU A CA 1
ATOM 3593 C C . LEU A 1 467 ? 14.623 25.523 -41.298 1.00 38.81 467 LEU A C 1
ATOM 3595 O O . LEU A 1 467 ? 14.150 24.996 -40.298 1.00 38.81 467 LEU A O 1
ATOM 3599 N N . SER A 1 468 ? 15.922 25.852 -41.374 1.00 45.44 468 SER A N 1
ATOM 3600 C CA . SER A 1 468 ? 16.989 25.471 -40.429 1.00 45.44 468 SER A CA 1
ATOM 3601 C C . SER A 1 468 ? 16.687 25.674 -38.933 1.00 45.44 468 SER A C 1
ATOM 3603 O O . SER A 1 468 ? 16.320 26.761 -38.478 1.00 45.44 468 SER A O 1
ATOM 3605 N N . THR A 1 469 ? 17.000 24.643 -38.143 1.00 49.62 469 THR A N 1
ATOM 3606 C CA . THR A 1 469 ? 16.882 24.581 -36.674 1.00 49.62 469 THR A CA 1
ATOM 3607 C C . THR A 1 469 ? 17.771 25.583 -35.923 1.00 49.62 469 THR A C 1
ATOM 3609 O O . THR A 1 469 ? 17.559 25.803 -34.729 1.00 49.62 469 THR A O 1
ATOM 3612 N N . GLY A 1 470 ? 18.731 26.238 -36.591 1.00 40.59 470 GLY A N 1
ATOM 3613 C CA . GLY A 1 470 ? 19.700 27.155 -35.970 1.00 40.59 470 GLY A CA 1
ATOM 3614 C C . GLY A 1 470 ? 19.093 28.325 -35.177 1.00 40.59 470 GLY A C 1
ATOM 3615 O O . GLY A 1 470 ? 19.757 28.874 -34.304 1.00 40.59 470 GLY A O 1
ATOM 3616 N N . ALA A 1 471 ? 17.824 28.675 -35.416 1.00 42.50 471 ALA A N 1
ATOM 3617 C CA . ALA A 1 471 ? 17.108 29.704 -34.657 1.00 42.50 471 ALA A CA 1
ATOM 3618 C C . ALA A 1 471 ? 16.408 29.194 -33.376 1.00 42.50 471 ALA A C 1
ATOM 3620 O O . ALA A 1 471 ? 16.073 30.000 -32.510 1.00 42.50 471 ALA A O 1
ATOM 3621 N N . LYS A 1 472 ? 16.168 27.880 -33.222 1.00 47.25 472 LYS A N 1
ATOM 3622 C CA . LYS A 1 472 ? 15.393 27.329 -32.087 1.00 47.25 472 LYS A CA 1
ATOM 3623 C C . LYS A 1 472 ? 16.231 27.039 -30.836 1.00 47.25 472 LYS A C 1
ATOM 3625 O O . LYS A 1 472 ? 15.688 27.052 -29.736 1.00 47.25 472 LYS A O 1
ATOM 3630 N N . ALA A 1 473 ? 17.543 26.841 -30.975 1.00 44.12 473 ALA A N 1
ATOM 3631 C CA . ALA A 1 473 ? 18.429 26.527 -29.847 1.00 44.12 473 ALA A CA 1
ATOM 3632 C C . ALA A 1 473 ? 18.615 27.687 -28.840 1.00 44.12 473 ALA A C 1
ATOM 3634 O O . ALA A 1 473 ? 18.975 27.451 -27.691 1.00 44.12 473 ALA A O 1
ATOM 3635 N N . GLY A 1 474 ? 18.361 28.939 -29.242 1.00 36.91 474 GLY A N 1
ATOM 3636 C CA . GLY A 1 474 ? 18.692 30.122 -28.434 1.00 36.91 474 GLY A CA 1
ATOM 3637 C C . GLY A 1 474 ? 17.771 30.417 -27.240 1.00 36.91 474 GLY A C 1
ATOM 3638 O O . GLY A 1 474 ? 18.162 31.175 -26.357 1.00 36.91 474 GLY A O 1
ATOM 3639 N N . ILE A 1 475 ? 16.557 29.855 -27.190 1.00 50.69 475 ILE A N 1
ATOM 3640 C CA . ILE A 1 475 ? 15.541 30.254 -26.192 1.00 50.69 475 ILE A CA 1
ATOM 3641 C C . ILE A 1 475 ? 15.599 29.398 -24.913 1.00 50.69 475 ILE A C 1
ATOM 3643 O O . ILE A 1 475 ? 15.324 29.909 -23.827 1.00 50.69 475 ILE A O 1
ATOM 3647 N N . GLY A 1 476 ? 16.029 28.133 -25.003 1.00 39.78 476 GLY A N 1
ATOM 3648 C CA . GLY A 1 476 ? 15.998 27.186 -23.876 1.00 39.78 476 GLY A CA 1
ATOM 3649 C C . GLY A 1 476 ? 16.851 27.578 -22.660 1.00 39.78 476 GLY A C 1
ATOM 3650 O O . GLY A 1 476 ? 16.508 27.225 -21.538 1.00 39.78 476 GLY A O 1
ATOM 3651 N N . VAL A 1 477 ? 17.929 28.345 -22.861 1.00 50.78 477 VAL A N 1
ATOM 3652 C CA . VAL A 1 477 ? 18.871 28.731 -21.787 1.00 50.78 477 VAL A CA 1
ATOM 3653 C C . VAL A 1 477 ? 18.564 30.119 -21.198 1.00 50.78 477 VAL A C 1
ATOM 3655 O O . VAL A 1 477 ? 18.938 30.411 -20.066 1.00 50.78 477 VAL A O 1
ATOM 3658 N N . GLY A 1 478 ? 17.861 30.988 -21.935 1.00 43.19 478 GLY A N 1
ATOM 3659 C CA . GLY A 1 478 ? 17.589 32.364 -21.496 1.00 43.19 478 GLY A CA 1
ATOM 3660 C C . GLY A 1 478 ? 16.425 32.497 -20.507 1.00 43.19 478 GLY A C 1
ATOM 3661 O O . GLY A 1 478 ? 16.459 33.348 -19.620 1.00 43.19 478 GLY A O 1
ATOM 3662 N N . VAL A 1 479 ? 15.388 31.664 -20.645 1.00 54.38 479 VAL A N 1
ATOM 3663 C CA . VAL A 1 479 ? 14.130 31.812 -19.884 1.00 54.38 479 VAL A CA 1
ATOM 3664 C C . VAL A 1 479 ? 14.267 31.349 -18.428 1.00 54.38 479 VAL A C 1
ATOM 3666 O O . VAL A 1 479 ? 13.708 31.979 -17.529 1.00 54.38 479 VAL A O 1
ATOM 3669 N N . SER A 1 480 ? 15.049 30.297 -18.172 1.00 56.75 480 SER A N 1
ATOM 3670 C CA . SER A 1 480 ? 15.238 29.706 -16.838 1.00 56.75 480 SER A CA 1
ATOM 3671 C C . SER A 1 480 ? 15.855 30.688 -15.833 1.00 56.75 480 SER A C 1
ATOM 3673 O O . SER A 1 480 ? 15.331 30.851 -14.731 1.00 56.75 480 SER A O 1
ATOM 3675 N N . MET A 1 481 ? 16.901 31.418 -16.233 1.00 63.59 481 MET A N 1
ATOM 3676 C CA . MET A 1 481 ? 17.542 32.453 -15.406 1.00 63.59 481 MET A CA 1
ATOM 3677 C C . MET A 1 481 ? 16.564 33.565 -14.989 1.00 63.59 481 MET A C 1
ATOM 3679 O O . MET A 1 481 ? 16.568 34.001 -13.836 1.00 63.59 481 MET A O 1
ATOM 3683 N N . VAL A 1 482 ? 15.696 34.008 -15.905 1.00 68.44 482 VAL A N 1
ATOM 3684 C CA . VAL A 1 482 ? 14.711 35.069 -15.632 1.00 68.44 482 VAL A CA 1
ATOM 3685 C C . VAL A 1 482 ? 13.595 34.565 -14.712 1.00 68.44 482 VAL A C 1
ATOM 3687 O O . VAL A 1 482 ? 13.206 35.276 -13.785 1.00 68.44 482 VAL A O 1
ATOM 3690 N N . ALA A 1 483 ? 13.118 33.333 -14.909 1.00 74.25 483 ALA A N 1
ATOM 3691 C CA . ALA A 1 483 ? 12.108 32.723 -14.045 1.00 74.25 483 ALA A CA 1
ATOM 3692 C C . ALA A 1 483 ? 12.600 32.589 -12.591 1.00 74.25 483 ALA A C 1
ATOM 3694 O O . ALA A 1 483 ? 11.914 33.030 -11.668 1.00 74.25 483 ALA A O 1
ATOM 3695 N N . VAL A 1 484 ? 13.816 32.071 -12.381 1.00 79.69 484 VAL A N 1
ATOM 3696 C CA . VAL A 1 484 ? 14.416 31.934 -11.039 1.00 79.69 484 VAL A CA 1
ATOM 3697 C C . VAL A 1 484 ? 14.603 33.300 -10.367 1.00 79.69 484 VAL A C 1
ATOM 3699 O O . VAL A 1 484 ? 14.249 33.461 -9.197 1.00 79.69 484 VAL A O 1
ATOM 3702 N N . ALA A 1 485 ? 15.074 34.315 -11.100 1.00 83.81 485 ALA A N 1
ATOM 3703 C CA . ALA A 1 485 ? 15.217 35.672 -10.569 1.00 83.81 485 ALA A CA 1
ATOM 3704 C C . ALA A 1 485 ? 13.871 36.287 -10.128 1.00 83.81 485 ALA A C 1
ATOM 3706 O O . ALA A 1 485 ? 13.799 36.932 -9.078 1.00 83.81 485 ALA A O 1
ATOM 3707 N N . LEU A 1 486 ? 12.793 36.058 -10.887 1.00 87.44 486 LEU A N 1
ATOM 3708 C CA . LEU A 1 486 ? 11.445 36.522 -10.540 1.00 87.44 486 LEU A CA 1
ATOM 3709 C C . LEU A 1 486 ? 10.868 35.792 -9.317 1.00 87.44 486 LEU A C 1
ATOM 3711 O O . LEU A 1 486 ? 10.282 36.443 -8.451 1.00 87.44 486 LEU A O 1
ATOM 3715 N N . ILE A 1 487 ? 11.076 34.477 -9.201 1.00 86.06 487 ILE A N 1
ATOM 3716 C CA . ILE A 1 487 ? 10.631 33.673 -8.048 1.00 86.06 487 ILE A CA 1
ATOM 3717 C C . ILE A 1 487 ? 11.335 34.132 -6.762 1.00 86.06 487 ILE A C 1
ATOM 3719 O O . ILE A 1 487 ? 10.674 34.410 -5.757 1.00 86.06 487 ILE A O 1
ATOM 3723 N N . LEU A 1 488 ? 12.662 34.301 -6.798 1.00 86.00 488 LEU A N 1
ATOM 3724 C CA . LEU A 1 488 ? 13.439 34.798 -5.655 1.00 86.00 488 LEU A CA 1
ATOM 3725 C C . LEU A 1 488 ? 13.052 36.239 -5.278 1.00 86.00 488 LEU A C 1
ATOM 3727 O O . LEU A 1 488 ? 12.910 36.553 -4.092 1.00 86.00 488 LEU A O 1
ATOM 3731 N N . GLY A 1 489 ? 12.807 37.103 -6.268 1.00 89.50 489 GLY A N 1
ATOM 3732 C CA . GLY A 1 489 ? 12.306 38.463 -6.050 1.00 89.50 489 GLY A CA 1
ATOM 3733 C C . GLY A 1 489 ? 10.929 38.493 -5.377 1.00 89.50 489 GLY A C 1
ATOM 3734 O O . GLY A 1 489 ? 10.727 39.228 -4.406 1.00 89.50 489 GLY A O 1
ATOM 3735 N N . ALA A 1 490 ? 9.994 37.655 -5.834 1.00 85.75 490 ALA A N 1
ATOM 3736 C CA . ALA A 1 490 ? 8.665 37.523 -5.238 1.00 85.75 490 ALA A CA 1
ATOM 3737 C C . ALA A 1 490 ? 8.733 37.014 -3.786 1.00 85.75 490 ALA A C 1
ATOM 3739 O O . ALA A 1 490 ? 8.095 37.591 -2.901 1.00 85.75 490 ALA A O 1
ATOM 3740 N N . TRP A 1 491 ? 9.557 35.998 -3.514 1.00 86.50 491 TRP A N 1
ATOM 3741 C CA . TRP A 1 491 ? 9.765 35.447 -2.169 1.00 86.50 491 TRP A CA 1
ATOM 3742 C C . TRP A 1 491 ? 10.356 36.478 -1.194 1.00 86.50 491 TRP A C 1
ATOM 3744 O O . TRP A 1 491 ? 9.881 36.617 -0.062 1.00 86.50 491 TRP A O 1
ATOM 3754 N N . PHE A 1 492 ? 11.339 37.267 -1.638 1.00 86.00 492 PHE A N 1
ATOM 3755 C CA . PHE A 1 492 ? 11.943 38.326 -0.825 1.00 86.00 492 PHE A CA 1
ATOM 3756 C C . PHE A 1 492 ? 10.938 39.442 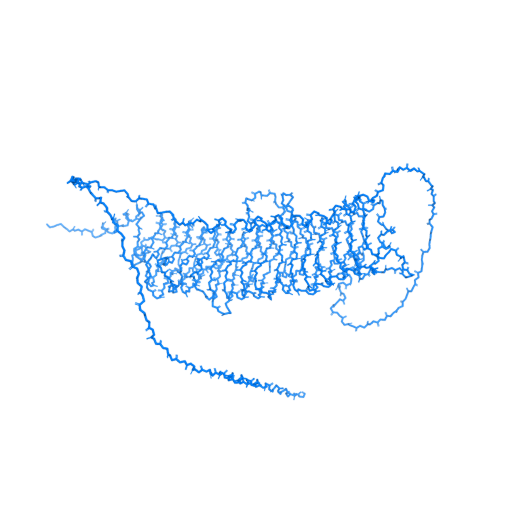-0.484 1.00 86.00 492 PHE A C 1
ATOM 3758 O O . PHE A 1 492 ? 10.849 39.879 0.669 1.00 86.00 492 PHE A O 1
ATOM 3765 N N . LEU A 1 493 ? 10.118 39.864 -1.454 1.00 84.38 493 LEU A N 1
ATOM 3766 C CA . LEU A 1 493 ? 9.047 40.844 -1.233 1.00 84.38 493 LEU A CA 1
ATOM 3767 C C . LEU A 1 493 ? 7.933 40.301 -0.320 1.00 84.38 493 LEU A C 1
ATOM 3769 O O . LEU A 1 493 ? 7.410 41.047 0.513 1.00 84.38 493 LEU A O 1
ATOM 3773 N N . TYR A 1 494 ? 7.604 39.010 -0.420 1.00 81.88 494 TYR A N 1
ATOM 3774 C CA . TYR A 1 494 ? 6.649 38.342 0.466 1.00 81.88 494 TYR A CA 1
ATOM 3775 C C . TYR A 1 494 ? 7.142 38.314 1.921 1.00 81.88 494 TYR A C 1
ATOM 3777 O O . TYR A 1 494 ? 6.418 38.755 2.820 1.00 81.88 494 TYR A O 1
ATOM 3785 N N . ARG A 1 495 ? 8.405 37.920 2.160 1.00 78.12 495 ARG A N 1
ATOM 3786 C CA . ARG A 1 495 ? 9.040 38.013 3.490 1.00 78.12 495 ARG A CA 1
ATOM 3787 C C . ARG A 1 495 ? 8.994 39.440 4.043 1.00 78.12 495 ARG A C 1
ATOM 3789 O O . ARG A 1 495 ? 8.590 39.627 5.191 1.00 78.12 495 ARG A O 1
ATOM 3796 N N . LYS A 1 496 ? 9.321 40.453 3.231 1.00 74.88 496 LYS A N 1
ATOM 3797 C CA . LYS A 1 496 ? 9.305 41.859 3.672 1.00 74.88 496 LYS A CA 1
ATOM 3798 C C . LYS A 1 496 ? 7.901 42.360 4.043 1.00 74.88 496 LYS A C 1
ATOM 3800 O O . LYS A 1 496 ? 7.779 43.128 4.993 1.00 74.88 496 LYS A O 1
ATOM 3805 N N . LYS A 1 497 ? 6.840 41.899 3.366 1.00 66.44 497 LYS A N 1
ATOM 3806 C CA . LYS A 1 497 ? 5.447 42.220 3.738 1.00 66.44 497 LYS A CA 1
ATOM 3807 C C . LYS A 1 497 ? 4.983 41.529 5.024 1.00 66.44 497 LYS A C 1
ATOM 3809 O O . LYS A 1 497 ? 4.224 42.137 5.777 1.00 66.44 497 LYS A O 1
ATOM 3814 N N . LYS A 1 498 ? 5.427 40.298 5.314 1.00 59.25 498 LYS A N 1
ATOM 3815 C CA . LYS A 1 498 ? 5.025 39.593 6.551 1.00 59.25 498 LYS A CA 1
ATOM 3816 C C . LYS A 1 498 ? 5.585 40.265 7.817 1.00 59.25 498 LYS A C 1
ATOM 3818 O O . LYS A 1 498 ? 4.934 40.229 8.852 1.00 59.25 498 LYS A O 1
ATOM 3823 N N . ALA A 1 499 ? 6.717 40.96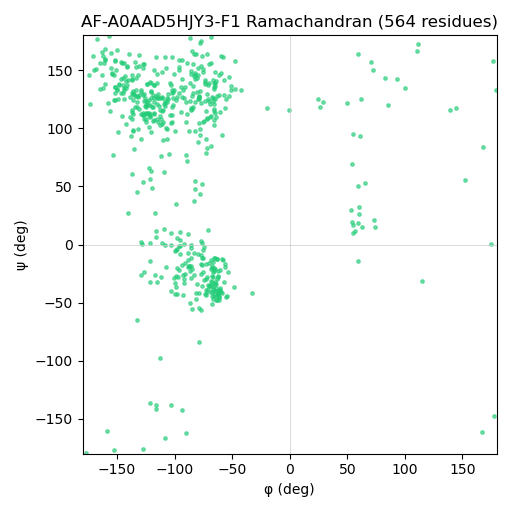6 7.709 1.00 58.84 499 ALA A N 1
ATOM 3824 C CA . ALA A 1 499 ? 7.330 41.739 8.796 1.00 58.84 499 ALA A CA 1
ATOM 3825 C C . ALA A 1 499 ? 6.646 43.092 9.119 1.00 58.84 499 ALA A C 1
ATOM 3827 O O . ALA A 1 499 ? 7.128 43.815 9.985 1.00 58.84 499 ALA A O 1
ATOM 3828 N N . GLN A 1 500 ? 5.556 43.465 8.431 1.00 51.59 500 GLN A N 1
ATOM 3829 C CA . GLN A 1 500 ? 4.851 44.746 8.637 1.00 51.59 500 GLN A CA 1
ATOM 3830 C C . GLN A 1 500 ? 3.411 44.599 9.160 1.00 51.59 500 GLN A C 1
ATOM 3832 O O . GLN A 1 500 ? 2.667 45.577 9.181 1.00 51.59 500 GLN A O 1
ATOM 3837 N N . LYS A 1 501 ? 3.005 43.400 9.598 1.00 47.00 501 LYS A N 1
ATOM 3838 C CA . LYS A 1 501 ? 1.723 43.180 10.283 1.00 47.00 501 LYS A CA 1
ATOM 3839 C C . LYS A 1 501 ? 1.945 42.940 11.776 1.00 47.00 501 LYS A C 1
ATOM 3841 O O . LYS A 1 501 ? 2.128 41.803 12.198 1.00 47.00 501 LYS A O 1
ATOM 3846 N N . ALA A 1 502 ? 1.924 44.020 12.554 1.00 48.06 502 ALA A N 1
ATOM 3847 C CA . ALA A 1 502 ? 1.669 43.929 13.990 1.00 48.06 502 ALA A CA 1
ATOM 3848 C C . ALA A 1 502 ? 0.189 43.547 14.234 1.00 48.06 502 ALA A C 1
ATOM 3850 O O . ALA A 1 502 ? -0.640 43.815 13.358 1.00 48.06 502 ALA A O 1
ATOM 3851 N N . PRO A 1 503 ? -0.162 42.927 15.376 1.00 46.72 503 PRO A N 1
ATOM 3852 C CA . PRO A 1 503 ? -1.556 42.670 15.731 1.00 46.72 503 PRO A CA 1
ATOM 3853 C C . PRO A 1 503 ? -2.322 43.976 15.981 1.00 46.72 503 PRO A C 1
ATOM 3855 O O . PRO A 1 503 ? -1.801 44.892 16.613 1.00 46.72 503 PRO A O 1
ATOM 3858 N N . GLU A 1 504 ? -3.562 44.040 15.504 1.00 43.97 504 GLU A N 1
ATOM 3859 C CA . GLU A 1 504 ? -4.505 45.132 15.762 1.00 43.97 504 GLU A CA 1
ATOM 3860 C C . GLU A 1 504 ? -5.495 44.658 16.838 1.00 43.97 504 GLU A C 1
ATOM 3862 O O . GLU A 1 504 ? -6.154 43.632 16.658 1.00 43.97 504 GLU A O 1
ATOM 3867 N N . GLU A 1 505 ? -5.554 45.342 17.986 1.00 38.78 505 GLU A N 1
ATOM 3868 C CA . GLU A 1 505 ? -6.439 44.958 19.094 1.00 38.78 505 GLU A CA 1
ATOM 3869 C C . GLU A 1 505 ? -7.916 45.229 18.769 1.00 38.78 505 GLU A C 1
ATOM 3871 O O . GLU A 1 505 ? -8.280 46.287 18.252 1.00 38.78 505 GLU A O 1
ATOM 3876 N N . ALA A 1 506 ? -8.791 44.284 19.124 1.00 41.78 506 ALA A N 1
ATOM 3877 C CA . ALA A 1 506 ? -10.232 44.440 18.957 1.00 41.78 506 ALA A CA 1
ATOM 3878 C C . ALA A 1 506 ? -10.832 45.335 20.068 1.00 41.78 506 ALA A C 1
ATOM 3880 O O . ALA A 1 506 ? -10.566 45.101 21.250 1.00 41.78 506 ALA A O 1
ATOM 3881 N N . PRO A 1 507 ? -11.676 46.333 19.739 1.00 40.91 507 PRO A N 1
ATOM 3882 C CA . PRO A 1 507 ? -12.181 47.287 20.721 1.00 40.91 507 PRO A CA 1
ATOM 3883 C C . PRO A 1 507 ? -13.299 46.699 21.594 1.00 40.91 507 PRO A C 1
ATOM 3885 O O . PRO A 1 507 ? -14.374 46.340 21.108 1.00 40.91 507 PRO A O 1
ATOM 3888 N N . THR A 1 508 ? -13.090 46.683 22.911 1.00 35.09 508 THR A N 1
ATOM 3889 C CA . THR A 1 508 ? -14.146 46.394 23.889 1.00 35.09 508 THR A CA 1
ATOM 3890 C C . THR A 1 508 ? -15.100 47.582 24.021 1.00 35.09 508 THR A C 1
ATOM 3892 O O . THR A 1 508 ? -14.703 48.699 24.347 1.00 35.09 508 THR A O 1
ATOM 3895 N N . ALA A 1 509 ? -16.393 47.348 23.800 1.00 32.69 509 ALA A N 1
ATOM 3896 C CA . ALA A 1 509 ? -17.430 48.356 23.995 1.00 32.69 509 ALA A CA 1
ATOM 3897 C C . ALA A 1 509 ? -18.300 48.011 25.209 1.00 32.69 509 ALA A C 1
ATOM 3899 O O . ALA A 1 509 ? -19.036 47.027 25.163 1.00 32.69 509 ALA A O 1
ATOM 3900 N N . ASN A 1 510 ? -18.281 48.843 26.260 1.00 34.75 510 ASN A N 1
ATOM 3901 C CA . ASN A 1 510 ? -19.452 49.032 27.123 1.00 34.75 510 ASN A CA 1
ATOM 3902 C C . ASN A 1 510 ? -19.385 50.274 28.034 1.00 34.75 510 ASN A C 1
ATOM 3904 O O . ASN A 1 510 ? -18.316 50.762 28.376 1.00 34.75 510 ASN A O 1
ATOM 3908 N N . SER A 1 511 ? -20.573 50.736 28.440 1.00 31.52 511 SER A N 1
ATOM 3909 C CA . SER A 1 511 ? -20.857 51.709 29.512 1.00 31.52 511 SER A CA 1
ATOM 3910 C C . SER A 1 511 ? -20.175 53.087 29.475 1.00 31.52 511 SER A C 1
ATOM 3912 O O . SER A 1 511 ? -19.140 53.336 30.087 1.00 31.52 511 SER A O 1
ATOM 3914 N N . ARG A 1 512 ? -20.900 54.062 28.907 1.00 30.95 512 ARG A N 1
ATOM 3915 C CA . ARG A 1 512 ? -20.753 55.486 29.260 1.00 30.95 512 ARG A CA 1
ATOM 3916 C C . ARG A 1 512 ? -21.156 55.722 30.723 1.00 30.95 512 ARG A C 1
ATOM 3918 O O . ARG A 1 512 ? -22.233 55.284 31.116 1.00 30.95 512 ARG A O 1
ATOM 3925 N N . LEU A 1 513 ? -20.432 56.584 31.433 1.00 38.50 513 LEU A N 1
ATOM 3926 C CA . LEU A 1 513 ? -21.009 57.512 32.418 1.00 38.50 513 LEU A CA 1
ATOM 3927 C C . LEU A 1 513 ? -20.183 58.810 32.410 1.00 38.50 513 LEU A C 1
ATOM 3929 O O . LEU A 1 513 ? -18.958 58.762 32.419 1.00 38.50 513 LEU A O 1
ATOM 3933 N N . GLN A 1 514 ? -20.845 59.967 32.318 1.00 33.78 514 GLN A N 1
ATOM 3934 C CA . GLN A 1 514 ? -20.189 61.263 32.091 1.00 33.78 514 GLN A CA 1
ATOM 3935 C C . GLN A 1 514 ? -20.106 62.118 33.359 1.00 33.78 514 GLN A C 1
ATOM 3937 O O . GLN A 1 514 ? -21.104 62.269 34.063 1.00 33.78 514 GLN A O 1
ATOM 3942 N N . LYS A 1 515 ? -18.954 62.771 33.553 1.00 34.44 515 LYS A N 1
ATOM 3943 C CA . LYS A 1 515 ? -18.777 64.106 34.160 1.00 34.44 515 LYS A CA 1
ATOM 3944 C C . LYS A 1 515 ? -17.317 64.558 33.961 1.00 34.44 515 LYS A C 1
ATOM 3946 O O . LYS A 1 515 ? -16.443 63.706 34.052 1.00 34.44 515 LYS A O 1
ATOM 3951 N N . ALA A 1 516 ? -16.953 65.835 33.844 1.00 34.28 516 ALA A N 1
ATOM 3952 C CA . ALA A 1 516 ? -17.510 67.011 33.149 1.00 34.28 516 ALA A CA 1
ATOM 3953 C C . ALA A 1 516 ? -16.565 68.195 33.471 1.00 34.28 516 ALA A C 1
ATOM 3955 O O . ALA A 1 516 ? -16.260 68.376 34.644 1.00 34.28 516 ALA A O 1
ATOM 3956 N N . GLU A 1 517 ? -16.164 68.972 32.460 1.00 33.12 517 GLU A N 1
ATOM 3957 C CA . GLU A 1 517 ? -15.528 70.312 32.505 1.00 33.12 517 GLU A CA 1
ATOM 3958 C C . GLU A 1 517 ? -14.301 70.585 33.415 1.00 33.12 517 GLU A C 1
ATOM 3960 O O . GLU A 1 517 ? -14.413 70.581 34.639 1.00 33.12 517 GLU A O 1
ATOM 3965 N N . LEU A 1 518 ? -13.177 71.028 32.818 1.00 42.75 518 LEU A N 1
ATOM 3966 C CA . LEU A 1 518 ? -12.762 72.452 32.865 1.00 42.75 518 LEU A CA 1
ATOM 3967 C C . LEU A 1 518 ? -11.606 72.795 31.884 1.00 42.75 518 LEU A C 1
ATOM 3969 O O . LEU A 1 518 ? -10.759 71.953 31.591 1.00 42.75 518 LEU A O 1
ATOM 3973 N N . ASP A 1 519 ? -11.565 74.049 31.414 1.00 31.84 519 ASP A N 1
ATOM 3974 C CA . ASP A 1 519 ? -10.527 74.646 30.541 1.00 31.84 519 ASP A CA 1
ATOM 3975 C C . ASP A 1 519 ? -9.212 75.023 31.272 1.00 31.84 519 ASP A C 1
ATOM 3977 O O . ASP A 1 519 ? -9.162 75.012 32.502 1.00 31.84 519 ASP A O 1
ATOM 3981 N N . GLY A 1 520 ? -8.160 75.482 30.550 1.00 34.09 520 GLY A N 1
ATOM 3982 C CA . GLY A 1 520 ? -7.064 76.199 31.250 1.00 34.09 520 GLY A CA 1
ATOM 3983 C C . GLY A 1 520 ? -5.755 76.667 30.570 1.00 34.09 520 GLY A C 1
ATOM 3984 O O . GLY A 1 520 ? -4.927 77.233 31.272 1.00 34.09 520 GLY A O 1
ATOM 3985 N N . ASN A 1 521 ? -5.520 76.455 29.268 1.00 31.45 521 ASN A N 1
ATOM 3986 C CA . ASN A 1 521 ? -4.430 77.032 28.428 1.00 31.45 521 ASN A CA 1
ATOM 3987 C C . ASN A 1 521 ? -3.382 78.028 29.040 1.00 31.45 521 ASN A C 1
ATOM 3989 O O . ASN A 1 521 ? -3.690 79.198 29.267 1.00 31.45 521 ASN A O 1
ATOM 3993 N N . SER A 1 522 ? -2.094 77.641 29.089 1.00 34.56 522 SER A N 1
ATOM 3994 C CA . SER A 1 522 ? -0.905 78.509 28.837 1.00 34.56 522 SER A CA 1
ATOM 3995 C C . SER A 1 522 ? 0.353 77.627 28.613 1.00 34.56 522 SER A C 1
ATOM 3997 O O . SER A 1 522 ? 0.443 76.573 29.230 1.00 34.56 522 SER A O 1
ATOM 3999 N N . LYS A 1 523 ? 1.254 77.800 27.622 1.00 31.83 523 LYS A N 1
ATOM 4000 C CA . LYS A 1 523 ? 2.103 78.914 27.096 1.00 31.83 523 LYS A CA 1
ATOM 4001 C C . LYS A 1 523 ? 3.442 79.128 27.864 1.00 31.83 523 LYS A C 1
ATOM 4003 O O . LYS A 1 523 ? 3.488 78.817 29.045 1.00 31.83 523 LYS A O 1
ATOM 4008 N N . PRO A 1 524 ? 4.564 79.485 27.182 1.00 46.50 524 PRO A N 1
ATOM 4009 C CA . PRO A 1 524 ? 5.651 78.496 27.040 1.00 46.50 524 PRO A CA 1
ATOM 4010 C C . PRO A 1 524 ? 7.081 78.938 27.461 1.00 46.50 524 PRO A C 1
ATOM 4012 O O . PRO A 1 524 ? 7.307 80.046 27.933 1.00 46.50 524 PRO A O 1
ATOM 4015 N N . THR A 1 525 ? 8.028 78.017 27.231 1.00 37.59 525 THR A N 1
ATOM 4016 C CA . THR A 1 525 ? 9.503 78.015 27.397 1.00 37.59 525 THR A CA 1
ATOM 4017 C C . THR A 1 525 ? 10.266 79.239 26.841 1.00 37.59 525 THR A C 1
ATOM 4019 O O . THR A 1 525 ? 9.774 79.878 25.908 1.00 37.59 525 THR A O 1
ATOM 4022 N N . PRO A 1 526 ? 11.499 79.530 27.338 1.00 42.59 526 PRO A N 1
ATOM 4023 C CA . PRO A 1 526 ? 12.702 78.952 26.693 1.00 42.59 526 PRO A CA 1
ATOM 4024 C C . PRO A 1 526 ? 13.933 78.592 27.582 1.00 42.59 526 PRO A C 1
ATOM 4026 O O . PRO A 1 526 ? 14.288 79.307 28.509 1.00 42.59 526 PRO A O 1
ATOM 4029 N N . VAL A 1 527 ? 14.571 77.471 27.202 1.00 37.28 527 VAL A N 1
ATOM 4030 C CA . VAL A 1 527 ? 16.020 77.132 27.057 1.00 37.28 527 VAL A CA 1
ATOM 4031 C C . VAL A 1 527 ? 17.123 77.878 27.849 1.00 37.28 527 VAL A C 1
ATOM 4033 O O . VAL A 1 527 ? 17.296 79.074 27.649 1.00 37.28 527 VAL A O 1
ATOM 4036 N N . ASP A 1 528 ? 17.953 77.108 28.587 1.00 29.89 528 ASP A N 1
ATOM 4037 C CA . ASP A 1 528 ? 19.451 77.127 28.644 1.00 29.89 528 ASP A CA 1
ATOM 4038 C C . ASP A 1 528 ? 19.974 76.111 29.712 1.00 29.89 528 ASP A C 1
ATOM 4040 O O . ASP A 1 528 ? 19.215 75.780 30.621 1.00 29.89 528 ASP A O 1
ATOM 4044 N N . ILE A 1 529 ? 21.209 75.558 29.741 1.00 35.25 529 ILE A N 1
ATOM 4045 C CA . ILE A 1 529 ? 22.263 75.287 28.724 1.00 35.25 529 ILE A CA 1
ATOM 4046 C C . ILE A 1 529 ? 23.205 74.137 29.232 1.00 35.25 529 ILE A C 1
ATOM 4048 O O . ILE A 1 529 ? 22.998 73.615 30.327 1.00 35.25 529 ILE A O 1
ATOM 4052 N N . GLU A 1 530 ? 24.226 73.702 28.471 1.00 38.44 530 GLU A N 1
ATOM 4053 C CA . GLU A 1 530 ? 25.184 72.620 28.838 1.00 38.44 530 GLU A CA 1
ATOM 4054 C C . GLU A 1 530 ? 26.381 73.047 29.745 1.00 38.44 530 GLU A C 1
ATOM 4056 O O . GLU A 1 530 ? 26.779 74.212 29.708 1.00 38.44 530 GLU A O 1
ATOM 4061 N N . LYS A 1 531 ? 27.091 72.076 30.392 1.00 32.59 531 LYS A N 1
ATOM 4062 C CA . LYS A 1 531 ? 28.463 71.595 29.984 1.00 32.59 531 LYS A CA 1
ATOM 4063 C C . LYS A 1 531 ? 29.491 71.197 31.106 1.00 32.59 531 LYS A C 1
ATOM 4065 O O . LYS A 1 531 ? 30.050 72.083 31.739 1.00 32.59 531 LYS A O 1
ATOM 4070 N N . VAL A 1 532 ? 29.925 69.908 31.138 1.00 37.59 532 VAL A N 1
ATOM 4071 C CA . VAL A 1 532 ? 31.274 69.375 31.590 1.00 37.59 532 VAL A CA 1
ATOM 4072 C C . VAL A 1 532 ? 31.589 69.438 33.121 1.00 37.59 532 VAL A C 1
ATOM 4074 O O . VAL A 1 532 ? 30.949 70.192 33.836 1.00 37.59 532 VAL A O 1
ATOM 4077 N N . GLU A 1 533 ? 32.487 68.651 33.760 1.00 35.19 533 GLU A N 1
ATOM 4078 C CA . GLU A 1 533 ? 33.556 67.716 33.303 1.00 35.19 533 GLU A CA 1
ATOM 4079 C C . GLU A 1 533 ? 33.369 66.217 33.686 1.00 35.19 533 GLU A C 1
ATOM 4081 O O . GLU A 1 533 ? 32.277 65.693 33.491 1.00 35.19 533 GLU A O 1
ATOM 4086 N N . SER A 1 534 ? 34.434 65.470 34.052 1.00 37.28 534 SER A N 1
ATOM 4087 C CA . SER A 1 534 ? 34.517 64.007 33.845 1.00 37.28 534 SER A CA 1
ATOM 4088 C C . SER A 1 534 ? 35.538 63.245 34.744 1.00 37.28 534 SER A C 1
ATOM 4090 O O . SER A 1 534 ? 35.998 63.775 35.752 1.00 37.28 534 SER A O 1
ATOM 4092 N N . LYS A 1 535 ? 35.916 62.020 34.310 1.00 34.66 535 LYS A N 1
ATOM 4093 C CA . LYS A 1 535 ? 36.949 61.059 34.800 1.00 34.66 535 LYS A CA 1
ATOM 4094 C C . LYS A 1 535 ? 36.569 60.093 35.935 1.00 34.66 535 LYS A C 1
ATOM 4096 O O . LYS A 1 535 ? 36.437 60.486 37.085 1.00 34.66 535 LYS A O 1
ATOM 4101 N N . MET A 1 536 ? 36.670 58.790 35.646 1.00 30.38 536 MET A N 1
ATOM 4102 C CA . MET A 1 536 ? 37.892 58.004 35.928 1.00 30.38 536 MET A CA 1
ATOM 4103 C C . MET A 1 536 ? 37.898 56.674 35.143 1.00 30.38 536 MET A C 1
ATOM 4105 O O . MET A 1 536 ? 36.877 56.286 34.583 1.00 30.38 536 MET A O 1
ATOM 4109 N N . ALA A 1 537 ? 39.053 55.998 35.064 1.00 31.30 537 ALA A N 1
ATOM 4110 C CA . ALA A 1 537 ? 39.223 54.721 34.360 1.00 31.30 537 ALA A CA 1
ATOM 4111 C C . ALA A 1 537 ? 40.339 53.857 34.985 1.00 31.30 537 ALA A C 1
ATOM 4113 O O . ALA A 1 537 ? 41.320 54.394 35.497 1.00 31.30 537 ALA A O 1
ATOM 4114 N N . VAL A 1 538 ? 40.208 52.528 34.885 1.00 32.09 538 VAL A N 1
ATOM 4115 C CA . VAL A 1 538 ? 41.234 51.500 35.178 1.00 32.09 538 VAL A CA 1
ATOM 4116 C C . VAL A 1 538 ? 41.094 50.388 34.121 1.00 32.09 538 VAL A C 1
ATOM 4118 O O . VAL A 1 538 ? 40.021 50.245 33.536 1.00 32.09 538 VAL A O 1
ATOM 4121 N N . ALA A 1 539 ? 42.161 49.644 33.804 1.00 32.84 539 ALA A N 1
ATOM 4122 C CA . ALA A 1 539 ? 42.230 48.816 32.593 1.00 32.84 539 ALA A CA 1
ATOM 4123 C C . ALA A 1 539 ? 42.890 47.433 32.776 1.00 32.84 539 ALA A C 1
ATOM 4125 O O . ALA A 1 539 ? 43.682 47.235 33.690 1.00 32.84 539 ALA A O 1
ATOM 4126 N N . LYS A 1 540 ? 42.643 46.560 31.781 1.00 34.41 540 LYS A N 1
ATOM 4127 C CA . LYS A 1 540 ? 43.351 45.307 31.430 1.00 34.41 540 LYS A CA 1
ATOM 4128 C C . LYS A 1 540 ? 43.382 44.161 32.456 1.00 34.41 540 LYS A C 1
ATOM 4130 O O . LYS A 1 540 ? 44.097 44.207 33.448 1.00 34.41 540 LYS A O 1
ATOM 4135 N N . THR A 1 541 ? 42.938 42.992 31.994 1.00 30.56 541 THR A N 1
ATOM 4136 C CA . THR A 1 541 ? 43.891 41.952 31.542 1.00 30.56 541 THR A CA 1
ATOM 4137 C C . THR A 1 541 ? 43.240 41.006 30.526 1.00 30.56 541 THR A C 1
ATOM 4139 O O . THR A 1 541 ? 42.029 41.036 30.339 1.00 30.56 541 THR A O 1
ATOM 4142 N N . VAL A 1 542 ? 44.060 40.227 29.816 1.00 34.84 542 VAL A N 1
ATOM 4143 C CA . VAL A 1 542 ? 43.641 39.186 28.860 1.00 34.84 542 VAL A CA 1
ATOM 4144 C C . VAL A 1 542 ? 44.108 37.842 29.408 1.00 34.84 542 VAL A C 1
ATOM 4146 O O . VAL A 1 542 ? 45.244 37.756 29.875 1.00 34.84 542 VAL A O 1
ATOM 4149 N N . HIS A 1 543 ? 43.277 36.807 29.309 1.00 31.66 543 HIS A N 1
ATOM 4150 C CA . HIS A 1 543 ? 43.680 35.406 29.442 1.00 31.66 543 HIS A CA 1
ATOM 4151 C C . HIS A 1 543 ? 42.998 34.576 28.353 1.00 31.66 543 HIS A C 1
ATOM 4153 O O . HIS A 1 543 ? 41.845 34.831 28.008 1.00 31.66 543 HIS A O 1
ATOM 4159 N N . ALA A 1 544 ? 43.728 33.603 27.812 1.00 37.28 544 ALA A N 1
ATOM 4160 C CA . ALA A 1 544 ? 43.159 32.542 26.994 1.00 37.28 544 ALA A CA 1
ATOM 4161 C C . ALA A 1 544 ? 42.669 31.412 27.912 1.00 37.28 544 ALA A C 1
ATOM 4163 O O . ALA A 1 544 ? 43.276 31.165 28.954 1.00 37.28 544 ALA A O 1
ATOM 4164 N N . GLY A 1 545 ? 41.586 30.741 27.522 1.00 32.19 545 GLY A N 1
ATOM 4165 C CA . GLY A 1 545 ? 41.154 29.476 28.117 1.00 32.19 545 GLY A CA 1
ATOM 4166 C C . GLY A 1 545 ? 41.469 28.337 27.153 1.00 32.19 545 GLY A C 1
ATOM 4167 O O . GLY A 1 545 ? 41.147 28.434 25.970 1.00 32.19 545 GLY A O 1
ATOM 4168 N N . GLU A 1 546 ? 42.127 27.295 27.645 1.00 33.50 546 GLU A N 1
ATOM 4169 C CA . GLU A 1 546 ? 42.490 26.111 26.862 1.00 33.50 546 GLU A CA 1
ATOM 4170 C C . GLU A 1 546 ? 41.285 25.164 26.714 1.00 33.50 546 GLU A C 1
ATOM 4172 O O . GLU A 1 546 ? 40.408 25.124 27.580 1.00 33.50 546 GLU A O 1
ATOM 4177 N N . LEU A 1 547 ? 41.234 24.388 25.624 1.00 37.91 547 LEU A N 1
ATOM 4178 C CA . LEU A 1 547 ? 40.272 23.287 25.507 1.00 37.91 547 LEU A CA 1
ATOM 4179 C C . LEU A 1 547 ? 40.697 22.137 26.438 1.00 37.91 547 LEU A C 1
ATOM 4181 O O . LEU A 1 547 ? 41.840 21.687 26.328 1.00 37.91 547 LEU A O 1
ATOM 4185 N N . PRO A 1 548 ? 39.803 21.594 27.285 1.00 41.06 548 PRO A N 1
ATOM 4186 C CA . PRO A 1 548 ? 40.008 20.274 27.864 1.00 41.06 548 PRO A CA 1
ATOM 4187 C C . PRO A 1 548 ? 39.853 19.193 26.780 1.00 41.06 548 PRO A C 1
ATOM 4189 O O . PRO A 1 548 ? 38.968 19.271 25.928 1.00 41.06 548 PRO A O 1
ATOM 4192 N N . ASP A 1 549 ? 40.737 18.197 26.821 1.00 34.84 549 ASP A N 1
ATOM 4193 C CA . ASP A 1 549 ? 40.854 17.126 25.824 1.00 34.84 549 ASP A CA 1
ATOM 4194 C C . ASP A 1 549 ? 39.626 16.191 25.800 1.00 34.84 549 ASP A C 1
ATOM 4196 O O . ASP A 1 549 ? 39.058 15.846 26.842 1.00 34.84 549 ASP A O 1
ATOM 4200 N N . SER A 1 550 ? 39.218 15.755 24.607 1.00 38.38 550 SER A N 1
ATOM 4201 C CA . SER A 1 550 ? 38.079 14.853 24.418 1.00 38.38 550 SER A CA 1
ATOM 4202 C C . SER A 1 550 ? 38.505 13.404 24.660 1.00 38.38 550 SER A C 1
ATOM 4204 O O . SER A 1 550 ? 39.059 12.747 23.774 1.00 38.38 550 SER A O 1
ATOM 4206 N N . GLY A 1 551 ? 38.240 12.903 25.869 1.00 33.88 551 GLY A N 1
ATOM 4207 C CA . GLY A 1 551 ? 38.598 11.547 26.286 1.00 33.88 551 GLY A CA 1
ATOM 4208 C C . GLY A 1 551 ? 38.101 10.463 25.322 1.00 33.88 551 GLY A C 1
ATOM 4209 O O . GLY A 1 551 ? 36.918 10.394 24.991 1.00 33.88 551 GLY A O 1
ATOM 4210 N N . ARG A 1 552 ? 39.018 9.592 24.887 1.00 34.50 552 ARG A N 1
ATOM 4211 C CA . ARG A 1 552 ? 38.712 8.455 24.009 1.00 34.50 552 ARG A CA 1
ATOM 4212 C C . ARG A 1 552 ? 37.894 7.409 24.766 1.00 34.50 552 ARG A C 1
ATOM 4214 O O . ARG A 1 552 ? 38.384 6.846 25.740 1.00 34.50 552 ARG A O 1
ATOM 4221 N N . PHE A 1 553 ? 36.697 7.098 24.277 1.00 35.41 553 PHE A N 1
ATOM 4222 C CA . PHE A 1 553 ? 35.990 5.879 24.663 1.00 35.41 553 PHE A CA 1
ATOM 4223 C C . PHE A 1 553 ? 36.468 4.714 23.792 1.00 35.41 553 PHE A C 1
ATOM 4225 O O . PHE A 1 553 ? 36.285 4.726 22.575 1.00 35.41 553 PHE A O 1
ATOM 4232 N N . GLU A 1 554 ? 37.085 3.710 24.412 1.00 34.78 554 GLU A N 1
ATOM 4233 C CA . GLU A 1 554 ? 37.437 2.458 23.740 1.00 34.78 554 GLU A CA 1
ATOM 4234 C C . GLU A 1 554 ? 36.235 1.501 23.744 1.00 34.78 554 GLU A C 1
ATOM 4236 O O . GLU A 1 554 ? 35.609 1.265 24.779 1.00 34.78 554 GLU A O 1
ATOM 4241 N N . LEU A 1 555 ? 35.906 0.945 22.575 1.00 37.97 555 LEU A N 1
ATOM 4242 C CA . LEU A 1 555 ? 34.833 -0.037 22.420 1.00 37.97 555 LEU A CA 1
ATOM 4243 C C . LEU A 1 555 ? 35.312 -1.429 22.879 1.00 37.97 555 LEU A C 1
ATOM 4245 O O . LEU A 1 555 ? 36.319 -1.917 22.360 1.00 37.97 555 LEU A O 1
ATOM 4249 N N . PRO A 1 556 ? 34.601 -2.117 23.794 1.00 39.09 556 PRO A N 1
ATOM 4250 C CA . PRO A 1 556 ? 34.972 -3.464 24.213 1.00 39.09 556 PRO A CA 1
ATOM 4251 C C . PRO A 1 556 ? 34.674 -4.483 23.104 1.00 39.09 556 PRO A C 1
ATOM 4253 O O . PRO A 1 556 ? 33.519 -4.735 22.755 1.00 39.09 556 PRO A O 1
ATOM 4256 N N . ALA A 1 557 ? 35.721 -5.103 22.558 1.00 33.66 557 ALA A N 1
ATOM 4257 C CA . ALA A 1 557 ? 35.595 -6.107 21.506 1.00 33.66 557 ALA A CA 1
ATOM 4258 C C . ALA A 1 557 ? 34.871 -7.376 22.005 1.00 33.66 557 ALA A C 1
ATOM 4260 O O . ALA A 1 557 ? 35.342 -8.062 22.915 1.00 33.66 557 ALA A O 1
ATOM 4261 N N . ARG A 1 558 ? 33.740 -7.730 21.377 1.00 34.34 558 ARG A N 1
ATOM 4262 C CA . ARG A 1 558 ? 33.055 -9.011 21.616 1.00 34.34 558 ARG A CA 1
ATOM 4263 C C . ARG A 1 558 ? 33.812 -10.156 20.937 1.00 34.34 558 ARG A C 1
ATOM 4265 O O . ARG A 1 558 ? 33.723 -10.336 19.727 1.00 34.34 558 ARG A O 1
ATOM 4272 N N . THR A 1 559 ? 34.512 -10.967 21.726 1.00 33.91 559 THR A N 1
ATOM 4273 C CA . THR A 1 559 ? 35.196 -12.177 21.244 1.00 33.91 559 THR A CA 1
ATOM 4274 C C . THR A 1 559 ? 34.205 -13.327 21.045 1.00 33.91 559 THR A C 1
ATOM 4276 O O . THR A 1 559 ? 33.916 -14.076 21.979 1.00 33.91 559 THR A O 1
ATOM 4279 N N . ALA A 1 560 ? 33.691 -13.496 19.825 1.00 34.75 560 ALA A N 1
ATOM 4280 C CA . ALA A 1 560 ? 32.886 -14.659 19.455 1.00 34.75 560 ALA A CA 1
ATOM 4281 C C . ALA A 1 560 ? 33.788 -15.878 19.178 1.00 34.75 560 ALA A C 1
ATOM 4283 O O . ALA A 1 560 ? 34.446 -15.963 18.143 1.00 34.75 560 ALA A O 1
ATOM 4284 N N . ARG A 1 561 ? 33.829 -16.826 20.120 1.00 32.16 561 ARG A N 1
ATOM 4285 C CA . ARG A 1 561 ? 34.560 -18.097 19.999 1.00 32.16 561 ARG A CA 1
ATOM 4286 C C . ARG A 1 561 ? 33.587 -19.208 19.605 1.00 32.16 561 ARG A C 1
ATOM 4288 O O . ARG A 1 561 ? 32.911 -19.759 20.467 1.00 32.16 561 ARG A O 1
ATOM 4295 N N . ALA A 1 562 ? 33.524 -19.531 18.316 1.00 37.66 562 ALA A N 1
ATOM 4296 C CA . ALA A 1 562 ? 32.830 -20.726 17.846 1.00 37.66 562 ALA A CA 1
ATOM 4297 C C . ALA A 1 562 ? 33.714 -21.962 18.080 1.00 37.66 562 ALA A C 1
ATOM 4299 O O . ALA A 1 562 ? 34.859 -21.993 17.629 1.00 37.66 562 ALA A O 1
ATOM 4300 N N . GLU A 1 563 ? 33.192 -22.975 18.771 1.00 37.75 563 GLU A N 1
ATOM 4301 C CA . GLU A 1 563 ? 33.830 -24.293 18.851 1.00 37.75 563 GLU A CA 1
ATOM 4302 C C . GLU A 1 563 ? 33.117 -25.251 17.890 1.00 37.75 563 GLU A C 1
ATOM 4304 O O . GLU A 1 563 ? 31.888 -25.325 17.880 1.00 37.75 563 GLU A O 1
ATOM 4309 N N . LEU A 1 564 ? 33.883 -25.974 17.067 1.00 32.94 564 LEU A N 1
ATOM 4310 C CA . LEU A 1 564 ? 33.338 -27.079 16.281 1.00 32.94 564 LEU A CA 1
ATOM 4311 C C . LEU A 1 564 ? 33.058 -28.268 17.208 1.00 32.94 564 LEU A C 1
ATOM 4313 O O . LEU A 1 564 ? 33.883 -28.611 18.056 1.00 32.94 564 LEU A O 1
ATOM 4317 N N . SER A 1 565 ? 31.933 -28.939 16.974 1.00 41.62 565 SER A N 1
ATOM 4318 C CA . SER A 1 565 ? 3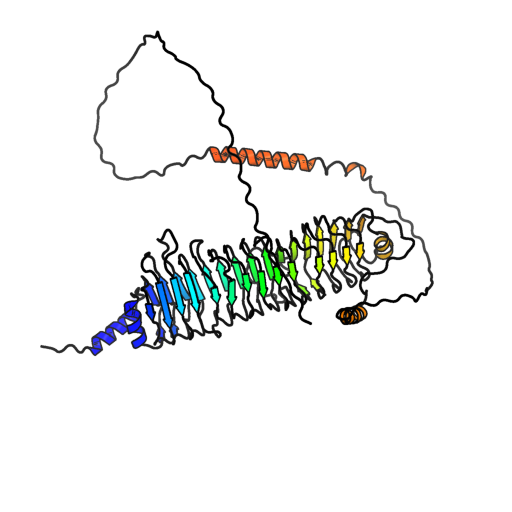1.745 -30.347 17.343 1.00 41.62 565 SER A CA 1
ATOM 4319 C C . SER A 1 565 ? 31.903 -31.225 16.092 1.00 41.62 565 SER A C 1
ATOM 4321 O O . SER A 1 565 ? 31.931 -30.701 14.977 1.00 41.62 565 SER A O 1
ATOM 4323 N N . ALA A 1 566 ? 32.149 -32.521 16.308 1.00 45.72 566 ALA A N 1
ATOM 4324 C CA . ALA A 1 566 ? 32.686 -33.459 15.314 1.00 45.72 566 ALA A CA 1
ATOM 4325 C C . ALA A 1 566 ? 31.630 -34.113 14.408 1.00 45.72 566 ALA A C 1
ATOM 4327 O O . ALA A 1 566 ? 30.488 -34.294 14.885 1.00 45.72 566 ALA A O 1
#

Solvent-accessible surface area (backbone atoms only — not comparable to full-atom values): 30401 Å² total; per-residue (Å²): 140,81,86,81,63,68,70,58,58,54,54,50,51,55,57,51,62,65,73,53,84,55,74,40,51,41,90,55,44,50,70,47,21,78,70,38,49,59,45,69,51,56,46,38,32,43,51,68,47,59,65,36,56,43,51,49,21,34,32,36,52,24,36,41,38,37,41,19,65,62,82,66,73,68,50,35,34,42,39,24,77,40,32,28,37,34,70,29,43,39,38,38,40,29,23,71,76,45,94,62,53,52,29,36,40,39,36,40,29,62,37,27,41,33,32,28,25,42,36,43,36,34,26,18,50,21,54,45,51,50,38,15,58,72,12,34,24,72,48,27,38,38,40,37,11,86,71,38,14,35,26,55,62,43,54,44,42,18,33,36,30,34,29,37,37,42,33,22,29,38,37,36,85,84,17,40,41,36,33,52,31,36,33,36,31,32,40,39,41,34,48,27,38,38,38,28,32,41,44,28,78,41,27,35,36,27,71,35,34,42,37,46,30,44,21,60,48,22,41,40,38,39,30,49,28,34,34,26,30,28,43,37,33,34,63,41,10,77,63,19,35,39,40,30,65,46,21,33,40,39,27,55,95,65,90,73,88,69,92,74,86,75,86,75,48,39,26,35,46,30,40,27,39,41,74,44,39,65,39,29,28,36,37,36,30,47,92,89,57,66,16,34,41,33,43,35,52,23,55,28,50,59,49,64,34,70,38,26,33,34,34,51,18,36,41,38,46,31,43,20,62,46,22,31,37,40,40,30,56,39,24,30,36,39,32,35,41,39,32,38,68,23,79,45,28,28,39,37,39,26,21,32,22,31,38,32,37,29,38,43,36,42,36,58,22,51,43,80,42,56,82,39,55,56,37,26,68,29,40,37,38,40,36,39,26,75,77,12,72,30,28,71,50,65,76,65,39,66,89,68,23,39,67,43,56,78,44,74,44,42,26,69,68,74,65,96,64,83,86,77,77,95,55,53,65,48,71,72,56,39,55,57,54,62,75,50,73,93,60,80,94,81,89,86,86,90,84,89,85,87,85,89,80,88,90,88,88,87,90,85,89,85,88,81,92,80,79,79,67,84,74,65,71,68,56,77,71,58,53,57,60,53,51,54,52,51,51,54,51,52,51,54,53,51,56,58,56,64,76,70,68,76,89,80,84,82,84,85,86,80,82,89,82,89,85,81,90,84,89,81,93,83,89,84,87,83,90,88,84,89,83,89,88,86,90,86,88,86,82,88,87,85,83,88,82,82,83,81,80,84,78,84,82,82,80,86,81,82,83,83,80,84,78,87,82,136

pLDDT: mean 75.56, std 24.54, range [27.42, 98.5]

Foldseek 3Di:
DDDDDVVVVVVVVVVVVLPDADADAQVCLVVVLVPDLEAEEAHEHEAADQEHENESHQEYNHEDEYHHQDQDDAAGEYDYPRHAYYEAEYEYEEHPVDPAAGHEYHYAAQNHQEDCEYEYEDDHAEYEHHYHLNHEHNHEYYYENVLHHEYAAYEERHAEGAEYEDYNYEYPAPGEYEYLHQEYQEYDDANYENHAYYEHANHAEHVEEYAYAHAANYAEYDYCHQEYQAYEYYHYHQAHEYANPNHAEYRDPDPPDDPCPPPDQEHEAENYAYYHDARHAEYAGDPVRQYEDEYELYAYQEAAHPHHAYANGEYYYYLHANYAEYHQQRHQEHEEYAYDNHARHAEYAHLQHAEYCYYHYAYQYQYHHPNNYFAHVEEYHEEHHQNHECCSVVVPCPPGHYNYHYDYDYHNDDDPDDDDHPADNDPVRRVVVVVPPVDDDDDDDDDDDDDDDDDDDDDDDDDDDDDDPVVVVPPPPPVVVVVVVVVVVVVVVVVVVVVPDDDDDDDDDDDDDDDDDDDDDDDYDDDDDDDDDDDDDDDDDDDDDDDDDDDDDDDDDDDDDDDDDD